Protein AF-A0A965EVM9-F1 (afdb_monomer_lite)

Secondary structure (DSSP, 8-state):
---HHHHHHHHHHHHHHHTT----TT-------------HHHHHHHHHHHHHHHHHHHHHHHHHHHHHHHHHHHHHHHHHHHHHHHHH---HHHHHHHHHHHHHHHHHHHHHHHHHHHHHHHHHHHHHHHHHHHHHHHHHHHT-----SSB-HHHHHHHHHHHHHHHHHHHHHHHHHHHHHHHHHHHHHHHHHHHHHHHHHHHHHHHTTTT----TTS-HHHHHHHHHHHHHHHHHHHHHHHHHHHHHHHHHHHHHHHHHHHHHHHHHHHHHIIIIITTTB---HHHHHHHHHHHHHHHHHHHHHHHHHHHHHHHHHHHHHHHHHHHHHHHHHHHHHHHHTT-BTTTTB----SHHHHHHHHHHHHHHHHHHHHHHHHHHHHHHHHHHHHHHHHHHHHHHHHHHHHHHHTT---SHHHHHHHHHHHHHHHHHHHHHHHHHHHHHHHHHHHHHHHHHHHHHHHHHHHHHHHTHHHHS-TT-THHHHHHHHHHHHHHHHHHHHHHHHHHHHHHHHHHHHHHHHHHHHHHHHHHHHHHHHHHHH--

Sequence (543 aa):
MIDKKYKILLTILIVNTLSYGMIDPLSFKNARPFDVVLGDEKETELKALRVELESFLVQEKQANEDILFAKNQVATEILALENQQKINGEDDFTNKKILLLRTYNQELVNTKALWQEIINATKEHITLLENLAKEKDQVSGDLNFEKKSFYTIQDLQSLTETIATLDDKINDLRAKESQNRLDLDDKKKKLLLSERALREIIKEQAAFPSDTVEDKAFTLHQQAELLDKEVKLKKQEKELNSLRVQEKITQLGLITSKLYIEEKKEDTLKDKRNQMVKMSFRVDKKDVDAALSELEKKKRYYLTVTDNYLKHIEKLLLEQSQLKNILKERLDQEKKIVSSAEIHLDEWTGSLKTADDYFAMSDIGYKNDKNLLIGLEIELLHTLIDFEKAHYEAEDTTASIVYTWYKIKHQLFKNSEELSIEVKEYESQLAELNRERLVYEDKRRAAISSLDLRNKARINLKELTSKFEEQKNTLFSHGDQRYPKIRILFEEAQRQIGRQIDTTSKLTENYSKILVALNGMTRQVAAMLVELQRVSLWQRSGG

Structure (mmCIF, N/CA/C/O backbone):
data_AF-A0A965EVM9-F1
#
_entry.id   AF-A0A965EVM9-F1
#
loop_
_atom_site.group_PDB
_atom_site.id
_atom_site.type_symbol
_atom_site.label_atom_id
_atom_site.label_alt_id
_atom_site.label_comp_id
_atom_site.label_asym_id
_atom_site.label_entity_id
_atom_site.label_seq_id
_atom_site.pdbx_PDB_ins_code
_atom_site.Cartn_x
_atom_site.Cartn_y
_atom_site.Cartn_z
_atom_site.occupancy
_atom_site.B_iso_or_equiv
_atom_site.auth_seq_id
_atom_site.auth_comp_id
_atom_site.auth_asym_id
_atom_site.auth_atom_id
_atom_site.pdbx_PDB_model_num
ATOM 1 N N . MET A 1 1 ? -31.738 -44.791 -3.249 1.00 43.00 1 MET A N 1
ATOM 2 C CA . MET A 1 1 ? -30.292 -44.702 -3.548 1.00 43.00 1 MET A CA 1
ATOM 3 C C . MET A 1 1 ? -29.907 -43.230 -3.652 1.00 43.00 1 MET A C 1
ATOM 5 O O . MET A 1 1 ? -29.701 -42.716 -4.738 1.00 43.00 1 MET A O 1
ATOM 9 N N . ILE A 1 2 ? -29.889 -42.540 -2.510 1.00 34.72 2 ILE A N 1
ATOM 10 C CA . ILE A 1 2 ? -29.336 -41.186 -2.383 1.00 34.72 2 ILE A CA 1
ATOM 11 C C . ILE A 1 2 ? -28.023 -41.351 -1.622 1.00 34.72 2 ILE A C 1
ATOM 13 O O . ILE A 1 2 ? -27.937 -42.116 -0.661 1.00 34.72 2 ILE A O 1
ATOM 17 N N . ASP A 1 3 ? -26.999 -40.728 -2.178 1.00 42.56 3 ASP A N 1
ATOM 18 C CA . ASP A 1 3 ? -25.615 -41.166 -2.166 1.00 42.56 3 ASP A CA 1
ATOM 19 C C . ASP A 1 3 ? -24.917 -40.964 -0.807 1.00 42.56 3 ASP A C 1
ATOM 21 O O . ASP A 1 3 ? -25.087 -39.940 -0.139 1.00 42.56 3 ASP A O 1
ATOM 25 N N . LYS A 1 4 ? -24.071 -41.926 -0.409 1.00 38.22 4 LYS A N 1
ATOM 26 C CA . LYS A 1 4 ? -23.257 -41.892 0.828 1.00 38.22 4 LYS A CA 1
ATOM 27 C C . LYS A 1 4 ? -22.381 -40.630 0.905 1.00 38.22 4 LYS A C 1
ATOM 29 O O . LYS A 1 4 ? -22.053 -40.178 2.000 1.00 38.22 4 LYS A O 1
ATOM 34 N N . LYS A 1 5 ? -22.066 -40.028 -0.247 1.00 37.81 5 LYS A N 1
ATOM 35 C CA . LYS A 1 5 ? -21.333 -38.760 -0.376 1.00 37.81 5 LYS A CA 1
ATOM 36 C C . LYS A 1 5 ? -22.099 -37.545 0.165 1.00 37.81 5 LYS A C 1
ATOM 38 O O . LYS A 1 5 ? -21.477 -36.672 0.763 1.00 37.81 5 LYS A O 1
ATOM 43 N N . TYR A 1 6 ? -23.431 -37.517 0.058 1.00 42.19 6 TYR A N 1
ATOM 44 C CA . TYR A 1 6 ? -24.242 -36.414 0.594 1.00 42.19 6 TYR A CA 1
ATOM 45 C C . TYR A 1 6 ? -24.329 -36.442 2.121 1.00 42.19 6 TYR A C 1
ATOM 47 O O . TYR A 1 6 ? -24.320 -35.388 2.748 1.00 42.19 6 TYR A O 1
ATOM 55 N N . LYS A 1 7 ? -24.323 -37.630 2.746 1.00 41.44 7 LYS A N 1
ATOM 56 C CA . LYS A 1 7 ? -24.248 -37.733 4.213 1.00 41.44 7 LYS A CA 1
ATOM 57 C C . LYS A 1 7 ? -22.910 -37.230 4.759 1.00 41.44 7 LYS A C 1
ATOM 59 O O . LYS A 1 7 ? -22.910 -36.594 5.804 1.00 41.44 7 LYS A O 1
ATOM 64 N N . ILE A 1 8 ? -21.795 -37.446 4.059 1.00 43.75 8 ILE A N 1
ATOM 65 C CA . ILE A 1 8 ? -20.471 -36.978 4.510 1.00 43.75 8 ILE A CA 1
ATOM 66 C C . ILE A 1 8 ? -20.363 -35.453 4.373 1.00 43.75 8 ILE A C 1
ATOM 68 O O . ILE A 1 8 ? -19.945 -34.794 5.318 1.00 43.75 8 ILE A O 1
ATOM 72 N N . LEU A 1 9 ? -20.844 -34.878 3.265 1.00 37.41 9 LEU A N 1
ATOM 73 C CA . LEU A 1 9 ? -20.903 -33.423 3.076 1.00 37.41 9 LEU A CA 1
ATOM 74 C C . LEU A 1 9 ? -21.848 -32.728 4.067 1.00 37.41 9 LEU A C 1
ATOM 76 O O . LEU A 1 9 ? -21.482 -31.692 4.610 1.00 37.41 9 LEU A O 1
ATOM 80 N N . LEU A 1 10 ? -23.012 -33.314 4.369 1.00 36.69 10 LEU A N 1
ATOM 81 C CA . LEU A 1 10 ? -23.932 -32.774 5.377 1.00 36.69 10 LEU A CA 1
ATOM 82 C C . LEU A 1 10 ? -23.358 -32.888 6.799 1.00 36.69 10 LEU A C 1
ATOM 84 O O . LEU A 1 10 ? -23.542 -31.982 7.600 1.00 36.69 10 LEU A O 1
ATOM 88 N N . THR A 1 11 ? -22.623 -33.962 7.110 1.00 39.44 11 THR A N 1
ATOM 89 C CA . THR A 1 11 ? -21.969 -34.117 8.424 1.00 39.44 11 THR A CA 1
ATOM 90 C C . THR A 1 11 ? -20.813 -33.127 8.585 1.00 39.44 11 THR A C 1
ATOM 92 O O . THR A 1 11 ? -20.669 -32.544 9.652 1.00 39.44 11 THR A O 1
ATOM 95 N N . ILE A 1 12 ? -20.043 -32.856 7.525 1.00 39.69 12 ILE A N 1
ATOM 96 C CA . ILE A 1 12 ? -18.977 -31.840 7.537 1.00 39.69 12 ILE A CA 1
ATOM 97 C C . ILE A 1 12 ? -19.564 -30.423 7.624 1.00 39.69 12 ILE A C 1
ATOM 99 O O . ILE A 1 12 ? -19.030 -29.596 8.359 1.00 39.69 12 ILE A O 1
ATOM 103 N N . LEU A 1 13 ? -20.692 -30.146 6.955 1.00 31.00 13 LEU A N 1
ATOM 104 C CA . LEU A 1 13 ? -21.379 -28.857 7.085 1.00 31.00 13 LEU A CA 1
ATOM 105 C C . LEU A 1 13 ? -21.944 -28.655 8.497 1.00 31.00 13 LEU A C 1
ATOM 107 O O . LEU A 1 13 ? -21.745 -27.593 9.072 1.00 31.00 13 LEU A O 1
ATOM 111 N N . ILE A 1 14 ? -22.583 -29.679 9.076 1.00 37.59 14 ILE A N 1
ATOM 112 C CA . ILE A 1 14 ? -23.170 -29.618 10.423 1.00 37.59 14 ILE A CA 1
ATOM 113 C C . ILE A 1 14 ? -22.079 -29.491 11.498 1.00 37.59 14 ILE A C 1
ATOM 115 O O . ILE A 1 14 ? -22.248 -28.718 12.438 1.00 37.59 14 ILE A O 1
ATOM 119 N N . VAL A 1 15 ? -20.938 -30.171 11.340 1.00 35.12 15 VAL A N 1
ATOM 120 C CA . VAL A 1 15 ? -19.792 -30.050 12.258 1.00 35.12 15 VAL A CA 1
ATOM 121 C C . VAL A 1 15 ? -19.122 -28.676 12.149 1.00 35.12 15 VAL A C 1
ATOM 123 O O . VAL A 1 15 ? -18.754 -28.133 13.183 1.00 35.12 15 VAL A O 1
ATOM 126 N N . ASN A 1 16 ? -19.048 -28.064 10.959 1.00 32.03 16 ASN A N 1
ATOM 127 C CA . ASN A 1 16 ? -18.518 -26.700 10.794 1.00 32.03 16 ASN A CA 1
ATOM 128 C C . ASN A 1 16 ? -19.493 -25.592 11.227 1.00 32.03 16 ASN A C 1
ATOM 130 O O . ASN A 1 16 ? -19.048 -24.511 11.602 1.00 32.03 16 ASN A O 1
ATOM 134 N N . THR A 1 17 ? -20.808 -25.834 11.217 1.00 34.19 17 THR A N 1
ATOM 135 C CA . THR A 1 17 ? -21.791 -24.868 11.745 1.00 34.19 17 THR A CA 1
ATOM 136 C C . THR A 1 17 ? -22.008 -24.987 13.254 1.00 34.19 17 THR A C 1
ATOM 138 O O . THR A 1 17 ? -22.391 -24.008 13.885 1.00 34.19 17 THR A O 1
ATOM 141 N N . LEU A 1 18 ? -21.749 -26.154 13.858 1.00 30.91 18 LEU A N 1
ATOM 142 C CA . LEU A 1 18 ? -21.895 -26.364 15.306 1.00 30.91 18 LEU A CA 1
ATOM 143 C C . LEU A 1 18 ? -20.613 -26.084 16.105 1.00 30.91 18 LEU A C 1
ATOM 145 O O . LEU A 1 18 ? -20.687 -25.929 17.321 1.00 30.91 18 LEU A O 1
ATOM 149 N N . SER A 1 19 ? -19.455 -25.954 15.454 1.00 33.41 19 SER A N 1
ATOM 150 C CA . SER A 1 19 ? -18.192 -25.569 16.102 1.00 33.41 19 SER A CA 1
ATOM 151 C C . SER A 1 19 ? -18.025 -24.055 16.313 1.00 33.41 19 SER A C 1
ATOM 153 O O . SER A 1 19 ? -17.088 -23.650 16.994 1.00 33.41 19 SER A O 1
ATOM 155 N N . TYR A 1 20 ? -18.955 -23.224 15.821 1.00 34.69 20 TYR A N 1
ATOM 156 C CA . TYR A 1 20 ? -18.925 -21.758 15.969 1.00 34.69 20 TYR A CA 1
ATOM 157 C C . TYR A 1 20 ? -19.991 -21.163 16.904 1.00 34.69 20 TYR A C 1
ATOM 159 O O . TYR A 1 20 ? -20.138 -19.944 16.975 1.00 34.69 20 TYR A O 1
ATOM 167 N N . GLY A 1 21 ? -20.733 -21.973 17.661 1.00 37.62 21 GLY A N 1
ATOM 168 C CA . GLY A 1 21 ? -21.842 -21.422 18.439 1.00 37.62 21 GLY A CA 1
ATOM 169 C C . GLY A 1 21 ? -22.447 -22.359 19.467 1.00 37.62 21 GLY A C 1
ATOM 170 O O . GLY A 1 21 ? -23.624 -22.678 19.373 1.00 37.62 21 GLY A O 1
ATOM 171 N N . MET A 1 22 ? -21.680 -22.738 20.487 1.00 29.19 22 MET A N 1
ATOM 172 C CA . MET A 1 22 ? -22.255 -23.012 21.804 1.00 29.19 22 MET A CA 1
ATOM 173 C C . MET A 1 22 ? -21.355 -22.411 22.877 1.00 29.19 22 MET A C 1
ATOM 175 O O . MET A 1 22 ? -20.287 -22.922 23.202 1.00 29.19 22 MET A O 1
ATOM 179 N N . ILE A 1 23 ? -21.818 -21.279 23.398 1.00 38.53 23 ILE A N 1
ATOM 180 C CA . ILE A 1 23 ? -21.363 -20.697 24.652 1.00 38.53 23 ILE A CA 1
ATOM 181 C C . ILE A 1 23 ? -21.731 -21.702 25.740 1.00 38.53 23 ILE A C 1
ATOM 183 O O . ILE A 1 23 ? -22.910 -21.934 25.990 1.00 38.53 23 ILE A O 1
ATOM 187 N N . ASP A 1 24 ? -20.724 -22.301 26.361 1.00 29.77 24 ASP A N 1
ATOM 188 C CA . ASP A 1 24 ? -20.863 -23.037 27.612 1.00 29.77 24 ASP A CA 1
ATOM 189 C C . ASP A 1 24 ? -21.140 -21.998 28.722 1.00 29.77 24 ASP A C 1
ATOM 191 O O . ASP A 1 24 ? -20.226 -21.241 29.069 1.00 29.77 24 ASP A O 1
ATOM 195 N N . PRO A 1 25 ? -22.377 -21.846 29.246 1.00 34.78 25 PRO A N 1
ATOM 196 C CA . PRO A 1 25 ? -22.721 -20.683 30.069 1.00 34.78 25 PRO A CA 1
ATOM 197 C C . PRO A 1 25 ? -22.125 -20.733 31.482 1.00 34.78 25 PRO A C 1
ATOM 199 O O . PRO A 1 25 ? -22.247 -19.762 32.222 1.00 34.78 25 PRO A O 1
ATOM 202 N N . LEU A 1 26 ? -21.510 -21.851 31.888 1.00 35.75 26 LEU A N 1
ATOM 203 C CA . LEU A 1 26 ? -21.110 -22.096 33.281 1.00 35.75 26 LEU A CA 1
ATOM 204 C C . LEU A 1 26 ? -19.784 -22.857 33.432 1.00 35.75 26 LEU A C 1
ATOM 206 O O . LEU A 1 26 ? -19.538 -23.508 34.446 1.00 35.75 26 LEU A O 1
ATOM 210 N N . SER A 1 27 ? -18.875 -22.729 32.468 1.00 31.50 27 SER A N 1
ATOM 211 C CA . SER A 1 27 ? -17.492 -23.173 32.638 1.00 31.50 27 SER A CA 1
ATOM 212 C C . SER A 1 27 ? -16.645 -21.983 33.114 1.00 31.50 27 SER A C 1
ATOM 214 O O . SER A 1 27 ? -16.074 -21.248 32.306 1.00 31.50 27 SER A O 1
ATOM 216 N N . PHE A 1 28 ? -16.513 -21.810 34.435 1.00 35.81 28 PHE A N 1
ATOM 217 C CA . PHE A 1 28 ? -15.398 -21.067 35.045 1.00 35.81 28 PHE A CA 1
ATOM 218 C C . PHE A 1 28 ? -14.094 -21.850 34.818 1.00 35.81 28 PHE A C 1
ATOM 220 O O . PHE A 1 28 ? -13.457 -22.347 35.745 1.00 35.81 28 PHE A O 1
ATOM 227 N N . LYS A 1 29 ? -13.695 -22.020 33.556 1.00 36.91 29 LYS A N 1
ATOM 228 C CA . LYS A 1 29 ? -12.324 -22.392 33.236 1.00 36.91 29 LYS A CA 1
ATOM 229 C C . LYS A 1 29 ? -11.506 -21.148 33.519 1.00 36.91 29 LYS A C 1
ATOM 231 O O . LYS A 1 29 ? -11.678 -20.136 32.848 1.00 36.91 29 LYS A O 1
ATOM 236 N N . ASN A 1 30 ? -10.658 -21.231 34.543 1.00 37.41 30 ASN A N 1
ATOM 237 C CA . ASN A 1 30 ? -9.554 -20.301 34.749 1.00 37.41 30 ASN A CA 1
ATOM 238 C C . ASN A 1 30 ? -8.989 -19.932 33.379 1.00 37.41 30 ASN A C 1
ATOM 240 O O . ASN A 1 30 ? -8.698 -20.855 32.612 1.00 37.41 30 ASN A O 1
ATOM 244 N N . ALA A 1 31 ? -8.906 -18.628 33.078 1.00 38.75 31 ALA A N 1
ATOM 245 C CA . ALA A 1 31 ? -8.289 -18.117 31.860 1.00 38.75 31 ALA A CA 1
ATOM 246 C C . ALA A 1 31 ? -7.021 -18.932 31.632 1.00 38.75 31 ALA A C 1
ATOM 248 O O . ALA A 1 31 ? -6.095 -18.866 32.452 1.00 38.75 31 ALA A O 1
ATOM 249 N N . ARG A 1 32 ? -7.053 -19.816 30.626 1.00 41.12 32 ARG A N 1
ATOM 250 C CA . ARG A 1 32 ? -5.930 -20.713 30.389 1.00 41.12 32 ARG A CA 1
ATOM 251 C C . ARG A 1 32 ? -4.733 -19.787 30.178 1.00 41.12 32 ARG A C 1
ATOM 253 O O . ARG A 1 32 ? -4.880 -18.802 29.445 1.00 41.12 32 ARG A O 1
ATOM 260 N N . PRO A 1 33 ? -3.600 -20.012 30.868 1.00 43.09 33 PRO A N 1
ATOM 261 C CA . PRO A 1 33 ? -2.381 -19.291 30.534 1.00 43.09 33 PRO A CA 1
ATOM 262 C C . PRO A 1 33 ? -2.160 -19.402 29.025 1.00 43.09 33 PRO A C 1
ATOM 264 O O . PRO A 1 33 ? -2.681 -20.328 28.400 1.00 43.09 33 PRO A O 1
ATOM 267 N N . PHE A 1 34 ? -1.468 -18.418 28.445 1.00 41.38 34 PHE A N 1
ATOM 268 C CA . PHE A 1 34 ? -1.085 -18.440 27.037 1.00 41.38 34 PHE A CA 1
ATOM 269 C C . PHE A 1 34 ? -0.245 -19.693 26.789 1.00 41.38 34 PHE A C 1
ATOM 271 O O . PHE A 1 34 ? 0.969 -19.705 26.915 1.00 41.38 34 PHE A O 1
ATOM 278 N N . ASP A 1 35 ? -0.945 -20.768 26.494 1.00 41.66 35 ASP A N 1
ATOM 279 C CA . ASP A 1 35 ? -0.440 -22.034 26.052 1.00 41.66 35 ASP A CA 1
ATOM 280 C C . ASP A 1 35 ? -0.903 -22.074 24.601 1.00 41.66 35 ASP A C 1
ATOM 282 O O . ASP A 1 35 ? -1.804 -22.820 24.212 1.00 41.66 35 ASP A O 1
ATOM 286 N N . VAL A 1 36 ? -0.234 -21.280 23.756 1.00 47.53 36 VAL A N 1
ATOM 287 C CA . VAL A 1 36 ? 0.090 -21.810 22.432 1.00 47.53 36 VAL A CA 1
ATOM 288 C C . VAL A 1 36 ? 1.077 -22.925 22.723 1.00 47.53 36 VAL A C 1
ATOM 290 O O . VAL A 1 36 ? 2.288 -22.777 22.584 1.00 47.53 36 VAL A O 1
ATOM 293 N N . VAL A 1 37 ? 0.552 -24.037 23.248 1.00 46.09 37 VAL A N 1
ATOM 294 C CA . VAL A 1 37 ? 1.276 -25.289 23.287 1.00 46.09 37 VAL A CA 1
ATOM 295 C C . VAL A 1 37 ? 1.743 -25.410 21.844 1.00 46.09 37 VAL A C 1
ATOM 297 O O . VAL A 1 37 ? 0.913 -25.349 20.926 1.00 46.09 37 VAL A O 1
ATOM 300 N N . LEU A 1 38 ? 3.056 -25.510 21.613 1.00 50.00 38 LEU A N 1
ATOM 301 C CA . LEU A 1 38 ? 3.492 -26.304 20.478 1.00 50.00 38 LEU A CA 1
ATOM 302 C C . LEU A 1 38 ? 2.767 -27.620 20.693 1.00 50.00 38 LEU A C 1
ATOM 304 O O . LEU A 1 38 ? 3.222 -28.437 21.487 1.00 50.00 38 LEU A O 1
ATOM 308 N N . GLY A 1 39 ? 1.586 -27.774 20.088 1.00 57.28 39 GLY A N 1
ATOM 309 C CA . GLY A 1 39 ? 0.956 -29.071 20.026 1.00 57.28 39 GLY A CA 1
ATOM 310 C C . GLY A 1 39 ? 2.032 -30.006 19.506 1.00 57.28 39 GLY A C 1
ATOM 311 O O . GLY A 1 39 ? 2.918 -29.563 18.764 1.00 57.28 39 GLY A O 1
ATOM 312 N N . ASP A 1 40 ? 1.985 -31.271 19.896 1.00 63.41 40 ASP A N 1
ATOM 313 C CA . ASP A 1 40 ? 2.977 -32.253 19.455 1.00 63.41 40 ASP A CA 1
ATOM 314 C C . ASP A 1 40 ? 3.228 -32.154 17.926 1.00 63.41 40 ASP A C 1
ATOM 316 O O . ASP A 1 40 ? 4.346 -32.330 17.446 1.00 63.41 40 ASP A O 1
ATOM 320 N N . GLU A 1 41 ? 2.218 -31.716 17.165 1.00 72.69 41 GLU A N 1
ATOM 321 C CA . GLU A 1 41 ? 2.254 -31.297 15.756 1.00 72.69 41 GLU A CA 1
ATOM 322 C C . GLU A 1 41 ? 3.312 -30.232 15.377 1.00 72.69 41 GLU A C 1
ATOM 324 O O . GLU A 1 41 ? 4.022 -30.406 14.392 1.00 72.69 41 GLU A O 1
ATOM 329 N N . LYS A 1 42 ? 3.470 -29.128 16.116 1.00 80.31 42 LYS A N 1
ATOM 330 C CA . LYS A 1 42 ? 4.456 -28.082 15.773 1.00 80.31 42 LYS A CA 1
ATOM 331 C C . LYS A 1 42 ? 5.872 -28.446 16.212 1.00 80.31 42 LYS A C 1
ATOM 333 O O . LYS A 1 42 ? 6.836 -28.035 15.569 1.00 80.31 42 LYS A O 1
ATOM 338 N N . GLU A 1 43 ? 6.021 -29.231 17.279 1.00 80.38 43 GLU A N 1
ATOM 339 C CA . GLU A 1 43 ? 7.337 -29.738 17.682 1.00 80.38 43 GLU A CA 1
ATOM 340 C C . GLU A 1 43 ? 7.826 -30.819 16.705 1.00 80.38 43 GLU A C 1
ATOM 342 O O . GLU A 1 43 ? 9.008 -30.868 16.352 1.00 80.38 43 GLU A O 1
ATOM 347 N N . THR A 1 44 ? 6.910 -31.661 16.217 1.00 85.25 44 THR A N 1
ATOM 348 C CA . THR A 1 44 ? 7.198 -32.608 15.133 1.00 85.25 44 THR A CA 1
ATOM 349 C C . THR A 1 44 ? 7.505 -31.888 13.820 1.00 85.25 44 THR A C 1
ATOM 351 O O . THR A 1 44 ? 8.471 -32.269 13.160 1.00 85.25 44 THR A O 1
ATOM 354 N N . GLU A 1 45 ? 6.795 -30.804 13.484 1.00 87.56 45 GLU A N 1
ATOM 355 C CA . GLU A 1 45 ? 7.120 -29.938 12.337 1.00 87.56 45 GLU A CA 1
ATOM 356 C C . GLU A 1 45 ? 8.527 -29.330 12.461 1.00 87.56 45 GLU A C 1
ATOM 358 O O . GLU A 1 45 ? 9.314 -29.414 11.522 1.00 87.56 45 GLU A O 1
ATOM 363 N N . LEU A 1 46 ? 8.904 -28.796 13.630 1.00 89.00 46 LEU A N 1
ATOM 364 C CA . LEU A 1 46 ? 10.250 -28.260 13.867 1.00 89.00 46 LEU A CA 1
ATOM 365 C C . LEU A 1 46 ? 11.340 -29.331 13.679 1.00 89.00 46 LEU A C 1
ATOM 367 O O . LEU A 1 46 ? 12.375 -29.064 13.065 1.00 89.00 46 LEU A O 1
ATOM 371 N N . LYS A 1 47 ? 11.118 -30.550 14.190 1.00 89.50 47 LYS A N 1
ATOM 372 C CA . LYS A 1 47 ? 12.043 -31.679 13.989 1.00 89.50 47 LYS A CA 1
ATOM 373 C C . LYS A 1 47 ? 12.146 -32.053 12.509 1.00 89.50 47 LYS A C 1
ATOM 375 O O . LYS A 1 47 ? 13.258 -32.240 12.021 1.00 89.50 47 LYS A O 1
ATOM 380 N N . ALA A 1 48 ? 11.021 -32.109 11.796 1.00 90.94 48 ALA A N 1
ATOM 381 C CA . ALA A 1 48 ? 10.991 -32.396 10.364 1.00 90.94 48 ALA A CA 1
ATOM 382 C C . ALA A 1 48 ? 11.745 -31.332 9.549 1.00 90.94 48 ALA A C 1
ATOM 384 O O . ALA A 1 48 ? 12.582 -31.688 8.725 1.00 90.94 48 ALA A O 1
ATOM 385 N N . LEU A 1 49 ? 11.539 -30.044 9.839 1.00 92.50 49 LEU A N 1
ATOM 386 C CA . LEU A 1 49 ? 12.224 -28.937 9.163 1.00 92.50 49 LEU A CA 1
ATOM 387 C C . LEU A 1 49 ? 13.737 -28.946 9.391 1.00 92.50 49 LEU A C 1
ATOM 389 O O . LEU A 1 49 ? 14.491 -28.591 8.491 1.00 92.50 49 LEU A O 1
ATOM 393 N N . ARG A 1 50 ? 14.210 -29.360 10.574 1.00 92.75 50 ARG A N 1
ATOM 394 C CA . ARG A 1 50 ? 15.654 -29.513 10.832 1.00 92.75 50 ARG A CA 1
ATOM 395 C C . ARG A 1 50 ? 16.267 -30.622 9.978 1.00 92.75 50 ARG A C 1
ATOM 397 O O . ARG A 1 50 ? 17.322 -30.409 9.389 1.00 92.75 50 ARG A O 1
ATOM 404 N N . VAL A 1 51 ? 15.581 -31.761 9.864 1.00 94.62 51 VAL A N 1
ATOM 405 C CA . VAL A 1 51 ? 15.999 -32.861 8.976 1.00 94.62 51 VAL A CA 1
ATOM 406 C C . VAL A 1 51 ? 15.974 -32.412 7.511 1.00 94.62 51 VAL A C 1
ATOM 408 O O . VAL A 1 51 ? 16.897 -32.704 6.753 1.00 94.62 51 VAL A O 1
ATOM 411 N N . GLU A 1 52 ? 14.948 -31.663 7.110 1.00 92.56 52 GLU A N 1
ATOM 412 C CA . GLU A 1 52 ? 14.832 -31.119 5.756 1.00 92.56 52 GLU A CA 1
ATOM 413 C C . GLU A 1 52 ? 15.944 -30.101 5.453 1.00 92.56 52 GLU A C 1
ATOM 415 O O . GLU A 1 52 ? 16.564 -30.171 4.393 1.00 92.56 52 GLU A O 1
ATOM 420 N N . LEU A 1 53 ? 16.281 -29.222 6.404 1.00 94.19 53 LEU A N 1
ATOM 421 C CA . LEU A 1 53 ? 17.391 -28.276 6.283 1.00 94.19 53 LEU A CA 1
ATOM 422 C C . LEU A 1 53 ? 18.734 -28.994 6.105 1.00 94.19 53 LEU A C 1
ATOM 424 O O . LEU A 1 53 ? 19.521 -28.603 5.244 1.00 94.19 53 LEU A O 1
ATOM 428 N N . GLU A 1 54 ? 19.006 -30.036 6.894 1.00 94.50 54 GLU A N 1
ATOM 429 C CA . GLU A 1 54 ? 20.218 -30.850 6.737 1.00 94.50 54 GLU A CA 1
ATOM 430 C C . GLU A 1 54 ? 20.271 -31.499 5.348 1.00 94.50 54 GLU A C 1
ATOM 432 O O . GLU A 1 54 ? 21.299 -31.428 4.670 1.00 94.50 54 GLU A O 1
ATOM 437 N N . SER A 1 55 ? 19.146 -32.049 4.881 1.00 94.81 55 SER A N 1
ATOM 438 C CA . SER A 1 55 ? 19.019 -32.591 3.526 1.00 94.81 55 SER A CA 1
ATOM 439 C C . SER A 1 55 ? 19.293 -31.529 2.453 1.00 94.81 55 SER A C 1
ATOM 441 O O . SER A 1 55 ? 20.052 -31.787 1.518 1.00 94.81 55 SER A O 1
ATOM 443 N N . PHE A 1 56 ? 18.733 -30.322 2.578 1.00 93.88 56 PHE A N 1
ATOM 444 C CA . PHE A 1 56 ? 18.966 -29.235 1.624 1.00 93.88 56 PHE A CA 1
ATOM 445 C C . PHE A 1 56 ? 20.405 -28.735 1.621 1.00 93.88 56 PHE A C 1
ATOM 447 O O . PHE A 1 56 ? 20.925 -28.452 0.549 1.00 93.88 56 PHE A O 1
ATOM 454 N N . LEU A 1 57 ? 21.080 -28.672 2.769 1.00 94.19 57 LEU A N 1
ATOM 455 C CA . LEU A 1 57 ? 22.494 -28.288 2.828 1.00 94.19 57 LEU A CA 1
ATOM 456 C C . LEU A 1 57 ? 23.393 -29.311 2.119 1.00 94.19 57 LEU A C 1
ATOM 458 O O . LEU A 1 57 ? 24.342 -28.931 1.430 1.00 94.19 57 LEU A O 1
ATOM 462 N N . VAL A 1 58 ? 23.090 -30.607 2.251 1.00 95.44 58 VAL A N 1
ATOM 463 C CA . VAL A 1 58 ? 23.808 -31.669 1.527 1.00 95.44 58 VAL A CA 1
ATOM 464 C C . VAL A 1 58 ? 23.556 -31.560 0.020 1.00 95.44 58 VAL A C 1
ATOM 466 O O . VAL A 1 58 ? 24.511 -31.582 -0.759 1.00 95.44 58 VAL A O 1
ATOM 469 N N . GLN A 1 59 ? 22.295 -31.392 -0.390 1.00 93.19 59 GLN A N 1
ATOM 470 C CA . GLN A 1 59 ? 21.914 -31.259 -1.800 1.00 93.19 59 GLN A CA 1
ATOM 471 C C . GLN A 1 59 ? 22.479 -29.982 -2.437 1.00 93.19 59 GLN A C 1
ATOM 473 O O . GLN A 1 59 ? 23.004 -30.047 -3.545 1.00 93.19 59 GLN A O 1
ATOM 478 N N . GLU A 1 60 ? 22.453 -28.844 -1.737 1.00 94.75 60 GLU A N 1
ATOM 479 C CA . GLU A 1 60 ? 23.057 -27.586 -2.188 1.00 94.75 60 GLU A CA 1
ATOM 480 C C . GLU A 1 60 ? 24.562 -27.757 -2.399 1.00 94.75 60 GLU A C 1
ATOM 482 O O . GLU A 1 60 ? 25.095 -27.299 -3.409 1.00 94.75 60 GLU A O 1
ATOM 487 N N . LYS A 1 61 ? 25.269 -28.399 -1.460 1.00 93.81 61 LYS A N 1
ATOM 488 C CA . LYS A 1 61 ? 26.715 -28.601 -1.584 1.00 93.81 61 LYS A CA 1
ATOM 489 C C . LYS A 1 61 ? 27.050 -29.427 -2.825 1.00 93.81 61 LYS A C 1
ATOM 491 O O . LYS A 1 61 ? 27.889 -29.000 -3.616 1.00 93.81 61 LYS A O 1
ATOM 496 N N . GLN A 1 62 ? 26.364 -30.555 -3.013 1.00 93.88 62 GLN A N 1
ATOM 497 C CA . GLN A 1 62 ? 26.548 -31.408 -4.186 1.00 93.88 62 GLN A CA 1
ATOM 498 C C . GLN A 1 62 ? 26.207 -30.655 -5.481 1.00 93.88 62 GLN A C 1
ATOM 500 O O . GLN A 1 62 ? 27.019 -30.604 -6.401 1.00 93.88 62 GLN A O 1
ATOM 505 N N . ALA A 1 63 ? 25.058 -29.976 -5.519 1.00 92.00 63 ALA A N 1
ATOM 506 C CA . ALA A 1 63 ? 24.645 -29.186 -6.673 1.00 92.00 63 ALA A CA 1
ATOM 507 C C . ALA A 1 63 ? 25.631 -28.050 -6.982 1.00 92.00 63 ALA A C 1
ATOM 509 O O . ALA A 1 63 ? 25.889 -27.766 -8.144 1.00 92.00 63 ALA A O 1
ATOM 510 N N . ASN A 1 64 ? 26.214 -27.401 -5.972 1.00 91.38 64 ASN A N 1
ATOM 511 C CA . ASN A 1 64 ? 27.200 -26.338 -6.165 1.00 91.38 64 ASN A CA 1
ATOM 512 C C . ASN A 1 64 ? 28.516 -26.854 -6.759 1.00 91.38 64 ASN A C 1
ATOM 514 O O . ASN A 1 64 ? 29.116 -26.152 -7.576 1.00 91.38 64 ASN A O 1
ATOM 518 N N . GLU A 1 65 ? 28.963 -28.047 -6.363 1.00 94.00 65 GLU A N 1
ATOM 519 C CA . GLU A 1 65 ? 30.127 -28.712 -6.958 1.00 94.00 65 GLU A CA 1
ATOM 520 C C . GLU A 1 65 ? 29.855 -29.045 -8.438 1.00 94.00 65 GLU A C 1
ATOM 522 O O . GLU A 1 65 ? 30.648 -28.669 -9.309 1.00 94.00 65 GLU A O 1
ATOM 527 N N . ASP A 1 66 ? 28.685 -29.620 -8.735 1.00 92.62 66 ASP A N 1
ATOM 528 C CA . ASP A 1 66 ? 28.250 -29.951 -10.098 1.00 92.62 66 ASP A CA 1
ATOM 529 C C . ASP A 1 66 ? 28.086 -28.697 -10.979 1.00 92.62 66 ASP A C 1
ATOM 531 O O . ASP A 1 66 ? 28.574 -28.644 -12.112 1.00 92.62 66 ASP A O 1
ATOM 535 N N . ILE A 1 67 ? 27.455 -27.643 -10.447 1.00 92.62 67 ILE A N 1
ATOM 536 C CA . ILE A 1 67 ? 27.266 -26.348 -11.118 1.00 92.62 67 ILE A CA 1
ATOM 537 C C . ILE A 1 67 ? 28.613 -25.692 -11.413 1.00 92.62 67 ILE A C 1
ATOM 539 O O . ILE A 1 67 ? 28.801 -25.151 -12.504 1.00 92.62 67 ILE A O 1
ATOM 543 N N . LEU A 1 68 ? 29.558 -25.712 -10.466 1.00 93.12 68 LEU A N 1
ATOM 544 C CA . LEU A 1 68 ? 30.880 -25.119 -10.664 1.00 93.12 68 LEU A CA 1
ATOM 545 C C . LEU A 1 68 ? 31.639 -25.837 -11.783 1.00 93.12 68 LEU A C 1
ATOM 547 O O . LEU A 1 68 ? 32.223 -25.183 -12.651 1.00 93.12 68 LEU A O 1
ATOM 551 N N . PHE A 1 69 ? 31.595 -27.169 -11.788 1.00 94.38 69 PHE A N 1
ATOM 552 C CA . PHE A 1 69 ? 32.198 -27.978 -12.839 1.00 94.38 69 PHE A CA 1
ATOM 553 C C . PHE A 1 69 ? 31.570 -27.686 -14.210 1.00 94.38 69 PHE A C 1
ATOM 555 O O . PHE A 1 69 ? 32.290 -27.350 -15.154 1.00 94.38 69 PHE A O 1
ATOM 562 N N . ALA A 1 70 ? 30.238 -27.722 -14.310 1.00 92.56 70 ALA A N 1
ATOM 563 C CA . ALA A 1 70 ? 29.514 -27.442 -15.548 1.00 92.56 70 ALA A CA 1
ATOM 564 C C . ALA A 1 70 ? 29.767 -26.014 -16.058 1.00 92.56 70 ALA A C 1
ATOM 566 O O . ALA A 1 70 ? 30.024 -25.812 -17.243 1.00 92.56 70 ALA A O 1
ATOM 567 N N . LYS A 1 71 ? 29.774 -25.019 -15.165 1.00 92.44 71 LYS A N 1
ATOM 568 C CA . LYS A 1 71 ? 30.056 -23.620 -15.508 1.00 92.44 71 LYS A CA 1
ATOM 569 C C . LYS A 1 71 ? 31.460 -23.436 -16.076 1.00 92.44 71 LYS A C 1
ATOM 571 O O . LYS A 1 71 ? 31.619 -22.718 -17.061 1.00 92.44 71 LYS A O 1
ATOM 576 N N . ASN A 1 72 ? 32.466 -24.089 -15.493 1.00 93.31 72 ASN A N 1
ATOM 577 C CA . ASN A 1 72 ? 33.834 -24.032 -16.006 1.00 93.31 72 ASN A CA 1
ATOM 578 C C . ASN A 1 72 ? 33.928 -24.657 -17.405 1.00 93.31 72 ASN A C 1
ATOM 580 O O . ASN A 1 72 ? 34.510 -24.044 -18.296 1.00 93.31 72 ASN A O 1
ATOM 584 N N . GLN A 1 73 ? 33.294 -25.816 -17.625 1.00 93.81 73 GLN A N 1
ATOM 585 C CA . GLN A 1 73 ? 33.240 -26.445 -18.951 1.00 93.81 73 GLN A CA 1
ATOM 586 C C . GLN A 1 73 ? 32.581 -25.535 -19.993 1.00 93.81 73 GLN A C 1
ATOM 588 O O . GLN A 1 73 ? 33.137 -25.314 -21.066 1.00 93.81 73 GLN A O 1
ATOM 593 N N . VAL A 1 74 ? 31.422 -24.967 -19.655 1.00 93.12 74 VAL A N 1
ATOM 594 C CA . VAL A 1 74 ? 30.663 -24.073 -20.535 1.00 93.12 74 VAL A CA 1
ATOM 595 C C . VAL A 1 74 ? 31.447 -22.798 -20.843 1.00 93.12 74 VAL A C 1
ATOM 597 O O . VAL A 1 74 ? 31.473 -22.363 -21.989 1.00 93.12 74 VAL A O 1
ATOM 600 N N . ALA A 1 75 ? 32.128 -22.214 -19.854 1.00 92.44 75 ALA A N 1
ATOM 601 C CA . ALA A 1 75 ? 32.952 -21.026 -20.055 1.00 92.44 75 ALA A CA 1
ATOM 602 C C . ALA A 1 75 ? 34.140 -21.301 -20.989 1.00 92.44 75 ALA A C 1
ATOM 604 O O . ALA A 1 75 ? 34.401 -20.507 -21.892 1.00 92.44 75 ALA A O 1
ATOM 605 N N . THR A 1 76 ? 34.837 -22.430 -20.814 1.00 94.06 76 THR A N 1
ATOM 606 C CA . THR A 1 76 ? 35.919 -22.839 -21.723 1.00 94.06 76 THR A CA 1
ATOM 607 C C . THR A 1 76 ? 35.400 -23.071 -23.142 1.00 94.06 76 THR A C 1
ATOM 609 O O . THR A 1 76 ? 36.036 -22.635 -24.099 1.00 94.06 76 THR A O 1
ATOM 612 N N . GLU A 1 77 ? 34.234 -23.705 -23.287 1.00 94.06 77 GLU A N 1
ATOM 613 C CA . GLU A 1 77 ? 33.620 -23.962 -24.591 1.00 94.06 77 GLU A CA 1
ATOM 614 C C . GLU A 1 77 ? 33.182 -22.668 -25.293 1.00 94.06 77 GLU A C 1
ATOM 616 O O . GLU A 1 77 ? 33.487 -22.482 -26.468 1.00 94.06 77 GLU A O 1
ATOM 621 N N . ILE A 1 78 ? 32.550 -21.732 -24.575 1.00 92.81 78 ILE A N 1
ATOM 622 C CA . ILE A 1 78 ? 32.185 -20.414 -25.117 1.00 92.81 78 ILE A CA 1
ATOM 623 C C . ILE A 1 78 ? 33.435 -19.659 -25.582 1.00 92.81 78 ILE A C 1
ATOM 625 O O . ILE A 1 78 ? 33.458 -19.171 -26.707 1.00 92.81 78 ILE A O 1
ATOM 629 N N . LEU A 1 79 ? 34.493 -19.604 -24.763 1.00 93.31 79 LEU A N 1
ATOM 630 C CA . LEU A 1 79 ? 35.739 -18.918 -25.128 1.00 93.31 79 LEU A CA 1
ATOM 631 C C . LEU A 1 79 ? 36.402 -19.535 -26.366 1.00 93.31 79 LEU A C 1
ATOM 633 O O . LEU A 1 79 ? 36.932 -18.808 -27.207 1.00 93.31 79 LEU A O 1
ATOM 637 N N . ALA A 1 80 ? 36.376 -20.864 -26.493 1.00 92.75 80 ALA A N 1
ATOM 638 C CA . ALA A 1 80 ? 36.896 -21.551 -27.671 1.00 92.75 80 ALA A CA 1
ATOM 639 C C . ALA A 1 80 ? 36.107 -21.176 -28.938 1.00 92.75 80 ALA A C 1
ATOM 641 O O . ALA A 1 80 ? 36.716 -20.837 -29.953 1.00 92.75 80 ALA A O 1
ATOM 642 N N . LEU A 1 81 ? 34.771 -21.163 -28.861 1.00 92.06 81 LEU A N 1
ATOM 643 C CA . LEU A 1 81 ? 33.894 -20.794 -29.977 1.00 92.06 81 LEU A CA 1
ATOM 644 C C . LEU A 1 81 ? 34.024 -19.308 -30.353 1.00 92.06 81 LEU A C 1
ATOM 646 O O . LEU A 1 81 ? 34.109 -18.982 -31.533 1.00 92.06 81 LEU A O 1
ATOM 650 N N . GLU A 1 82 ? 34.123 -18.404 -29.377 1.00 91.56 82 GLU A N 1
ATOM 651 C CA . GLU A 1 82 ? 34.341 -16.971 -29.624 1.00 91.56 82 GLU A CA 1
ATOM 652 C C . GLU A 1 82 ? 35.705 -16.705 -30.279 1.00 91.56 82 GLU A C 1
ATOM 654 O O . GLU A 1 82 ? 35.824 -15.865 -31.172 1.00 91.56 82 GLU A O 1
ATOM 659 N N . ASN A 1 83 ? 36.751 -17.434 -29.877 1.00 90.81 83 ASN A N 1
ATOM 660 C CA . ASN A 1 83 ? 38.057 -17.350 -30.531 1.00 90.81 83 ASN A CA 1
ATOM 661 C C . ASN A 1 83 ? 38.017 -17.912 -31.958 1.00 90.81 83 ASN A C 1
ATOM 663 O O . ASN A 1 83 ? 38.644 -17.343 -32.849 1.00 90.81 83 ASN A O 1
ATOM 667 N N . GLN A 1 84 ? 37.251 -18.979 -32.197 1.00 88.81 84 GLN A N 1
ATOM 668 C CA . GLN A 1 84 ? 37.029 -19.519 -33.537 1.00 88.81 84 GLN A CA 1
ATOM 669 C C . GLN A 1 84 ? 36.294 -18.515 -34.439 1.00 88.81 84 GLN A C 1
ATOM 671 O O . GLN A 1 84 ? 36.707 -18.336 -35.582 1.00 88.81 84 GLN A O 1
ATOM 676 N N . GLN A 1 85 ? 35.281 -17.805 -33.928 1.00 89.81 85 GLN A N 1
ATOM 677 C CA . GLN A 1 85 ? 34.579 -16.749 -34.675 1.00 89.81 85 GLN A CA 1
ATOM 678 C C . GLN A 1 85 ? 35.491 -15.575 -35.037 1.00 89.81 85 GLN A C 1
ATOM 680 O O . GLN A 1 85 ? 35.419 -15.053 -36.146 1.00 89.81 85 GLN A O 1
ATOM 685 N N . LYS A 1 86 ? 36.408 -15.185 -34.142 1.00 87.44 86 LYS A N 1
ATOM 686 C CA . LYS A 1 86 ? 37.397 -14.132 -34.436 1.00 87.44 86 LYS A CA 1
ATOM 687 C C . LYS A 1 86 ? 38.337 -14.498 -35.587 1.00 87.44 86 LYS A C 1
ATOM 689 O O . LYS A 1 86 ? 38.815 -13.600 -36.273 1.00 87.44 86 LYS A O 1
ATOM 694 N N . ILE A 1 87 ? 38.631 -15.787 -35.769 1.00 86.88 87 ILE A N 1
ATOM 695 C CA . ILE A 1 87 ? 39.560 -16.277 -36.798 1.00 86.88 87 ILE A CA 1
ATOM 696 C C . ILE A 1 87 ? 38.822 -16.562 -38.114 1.00 86.88 87 ILE A C 1
ATOM 698 O O . ILE A 1 87 ? 39.307 -16.184 -39.176 1.00 86.88 87 ILE A O 1
ATOM 702 N N . ASN A 1 88 ? 37.657 -17.212 -38.046 1.00 84.75 88 ASN A N 1
ATOM 703 C CA . ASN A 1 88 ? 36.958 -17.759 -39.213 1.00 84.75 88 ASN A CA 1
ATOM 704 C C . ASN A 1 88 ? 35.759 -16.915 -39.685 1.00 84.75 88 ASN A C 1
ATOM 706 O O . ASN A 1 88 ? 35.176 -17.232 -40.719 1.00 84.75 88 ASN A O 1
ATOM 710 N N . GLY A 1 89 ? 35.402 -15.851 -38.960 1.00 80.06 89 GLY A N 1
ATOM 711 C CA . GLY A 1 89 ? 34.188 -15.066 -39.194 1.00 80.06 89 GLY A CA 1
ATOM 712 C C . GLY A 1 89 ? 32.974 -15.599 -38.425 1.00 80.06 89 GLY A C 1
ATOM 713 O O . GLY A 1 89 ? 33.012 -16.672 -37.819 1.00 80.06 89 GLY A O 1
ATOM 714 N N . GLU A 1 90 ? 31.895 -14.816 -38.415 1.00 83.44 90 GLU A N 1
ATOM 715 C CA . GLU A 1 90 ? 30.636 -15.201 -37.772 1.00 83.44 90 GLU A CA 1
ATOM 716 C C . GLU A 1 90 ? 29.914 -16.284 -38.589 1.00 83.44 90 GLU A C 1
ATOM 718 O O . GLU A 1 90 ? 29.750 -16.160 -39.801 1.00 83.44 90 GLU A O 1
ATOM 723 N N . ASP A 1 91 ? 29.472 -17.339 -37.906 1.00 85.62 91 ASP A N 1
ATOM 724 C CA . ASP A 1 91 ? 28.728 -18.468 -38.468 1.00 85.62 91 ASP A CA 1
ATOM 725 C C . ASP A 1 91 ? 27.484 -18.750 -37.607 1.00 85.62 91 ASP A C 1
ATOM 727 O O . ASP A 1 91 ? 27.546 -18.729 -36.370 1.00 85.62 91 ASP A O 1
ATOM 731 N N . ASP A 1 92 ? 26.360 -19.028 -38.269 1.00 86.69 92 ASP A N 1
ATOM 732 C CA . ASP A 1 92 ? 25.044 -19.225 -37.656 1.00 86.69 92 ASP A CA 1
ATOM 733 C C . ASP A 1 92 ? 25.014 -20.420 -36.698 1.00 86.69 92 ASP A C 1
ATOM 735 O O . ASP A 1 92 ? 24.373 -20.352 -35.644 1.00 86.69 92 ASP A O 1
ATOM 739 N N . PHE A 1 93 ? 25.727 -21.506 -37.018 1.00 89.62 93 PHE A N 1
ATOM 740 C CA . PHE A 1 93 ? 25.820 -22.670 -36.132 1.00 89.62 93 PHE A CA 1
ATOM 741 C C . PHE A 1 93 ? 26.523 -22.297 -34.826 1.00 89.62 93 PHE A C 1
ATOM 743 O O . PHE A 1 93 ? 26.010 -22.550 -33.731 1.00 89.62 93 PHE A O 1
ATOM 750 N N . THR A 1 94 ? 27.673 -21.635 -34.944 1.00 88.00 94 THR A N 1
ATOM 751 C CA . THR A 1 94 ? 28.470 -21.206 -33.794 1.00 88.00 94 THR A CA 1
ATOM 752 C C . THR A 1 94 ? 27.700 -20.207 -32.923 1.00 88.00 94 THR A C 1
ATOM 754 O O . THR A 1 94 ? 27.685 -20.341 -31.698 1.00 88.00 94 THR A O 1
ATOM 757 N N . ASN A 1 95 ? 26.969 -19.273 -33.541 1.00 90.25 95 ASN A N 1
ATOM 758 C CA . ASN A 1 95 ? 26.092 -18.328 -32.846 1.00 90.25 95 ASN A CA 1
ATOM 759 C C . ASN A 1 95 ? 24.982 -19.034 -32.051 1.00 90.25 95 ASN A C 1
ATOM 761 O O . ASN A 1 95 ? 24.787 -18.739 -30.867 1.00 90.25 95 ASN A O 1
ATOM 765 N N . LYS A 1 96 ? 24.282 -20.004 -32.660 1.00 91.94 96 LYS A N 1
ATOM 766 C CA . LYS A 1 96 ? 23.247 -20.798 -31.971 1.00 91.94 96 LYS A CA 1
ATOM 767 C C . LYS A 1 96 ? 23.820 -21.593 -30.800 1.00 91.94 96 LYS A C 1
ATOM 769 O O . LYS A 1 96 ? 23.236 -21.597 -29.716 1.00 91.94 96 LYS A O 1
ATOM 774 N N . LYS A 1 97 ? 24.988 -22.212 -30.979 1.00 93.00 97 LYS A N 1
ATOM 775 C CA . LYS A 1 97 ? 25.664 -22.981 -29.925 1.00 93.00 97 LYS A CA 1
ATOM 776 C C . LYS A 1 97 ? 26.092 -22.096 -28.751 1.00 93.00 97 LYS A C 1
ATOM 778 O O . LYS A 1 97 ? 25.832 -22.449 -27.600 1.00 93.00 97 LYS A O 1
ATOM 783 N N . ILE A 1 98 ? 26.681 -20.927 -29.022 1.00 91.81 98 ILE A N 1
ATOM 784 C CA . ILE A 1 98 ? 27.033 -19.940 -27.987 1.00 91.81 98 ILE A CA 1
ATOM 785 C C . ILE A 1 98 ? 25.779 -19.490 -27.228 1.00 91.81 98 ILE A C 1
ATOM 787 O O . ILE A 1 98 ? 25.812 -19.410 -26.000 1.00 91.81 98 ILE A O 1
ATOM 791 N N . LEU A 1 99 ? 24.669 -19.228 -27.925 1.00 94.31 99 LEU A N 1
ATOM 792 C CA . LEU A 1 99 ? 23.411 -18.830 -27.292 1.00 94.31 99 LEU A CA 1
ATOM 793 C C . LEU A 1 99 ? 22.889 -19.910 -26.333 1.00 94.31 99 LEU A C 1
ATOM 795 O O . LEU A 1 99 ? 22.593 -19.597 -25.182 1.00 94.31 99 LEU A O 1
ATOM 799 N N . LEU A 1 100 ? 22.835 -21.175 -26.765 1.00 94.12 100 LEU A N 1
ATOM 800 C CA . LEU A 1 100 ? 22.407 -22.297 -25.918 1.00 94.12 100 LEU A CA 1
ATOM 801 C C . LEU A 1 100 ? 23.287 -22.443 -24.671 1.00 94.12 100 LEU A C 1
ATOM 803 O O . LEU A 1 100 ? 22.774 -22.595 -23.563 1.00 94.12 100 LEU A O 1
ATOM 807 N N . LEU A 1 101 ? 24.608 -22.349 -24.838 1.00 94.12 101 LEU A N 1
ATOM 808 C CA . LEU A 1 101 ? 25.573 -22.429 -23.742 1.00 94.12 101 LEU A CA 1
ATOM 809 C C . LEU A 1 101 ? 25.433 -21.259 -22.757 1.00 94.12 101 LEU A C 1
ATOM 811 O O . LEU A 1 101 ? 25.481 -21.467 -21.544 1.00 94.12 101 LEU A O 1
ATOM 815 N N . ARG A 1 102 ? 25.214 -20.034 -23.252 1.00 94.88 102 ARG A N 1
ATOM 816 C CA . ARG A 1 102 ? 24.965 -18.854 -22.408 1.00 94.88 102 ARG A CA 1
ATOM 817 C C . ARG A 1 102 ? 23.662 -18.994 -21.623 1.00 94.88 102 ARG A C 1
ATOM 819 O O . ARG A 1 102 ? 23.667 -18.734 -20.420 1.00 94.88 102 ARG A O 1
ATOM 826 N N . THR A 1 103 ? 22.587 -19.459 -22.259 1.00 94.62 103 THR A N 1
ATOM 827 C CA . THR A 1 103 ? 21.314 -19.737 -21.576 1.00 94.62 103 THR A CA 1
ATOM 828 C C . THR A 1 103 ? 21.488 -20.822 -20.517 1.00 94.62 103 THR A C 1
ATOM 830 O O . THR A 1 103 ? 21.089 -20.625 -19.375 1.00 94.62 103 THR A O 1
ATOM 833 N N . TYR A 1 104 ? 22.167 -21.926 -20.839 1.00 95.88 104 TYR A N 1
ATOM 834 C CA . TYR A 1 104 ? 22.451 -22.995 -19.878 1.00 95.88 104 TYR A CA 1
ATOM 835 C C . TYR A 1 104 ? 23.255 -22.488 -18.670 1.00 95.88 104 TYR A C 1
ATOM 837 O O . TYR A 1 104 ? 22.905 -22.774 -17.527 1.00 95.88 104 TYR A O 1
ATOM 845 N N . ASN A 1 105 ? 24.276 -21.657 -18.897 1.00 94.31 105 ASN A N 1
ATOM 846 C CA . ASN A 1 105 ? 25.038 -21.026 -17.818 1.00 94.31 105 ASN A CA 1
ATOM 847 C C . ASN A 1 105 ? 24.169 -20.108 -16.939 1.00 94.31 105 ASN A C 1
ATOM 849 O O . ASN A 1 105 ? 24.324 -20.100 -15.717 1.00 94.31 105 ASN A O 1
ATOM 853 N N . GLN A 1 106 ? 23.237 -19.356 -17.532 1.00 94.56 106 GLN A N 1
ATOM 854 C CA . GLN A 1 106 ? 22.294 -18.536 -16.770 1.00 94.56 106 GLN A CA 1
ATOM 855 C C . GLN A 1 106 ? 21.367 -19.402 -15.902 1.00 94.56 106 GLN A C 1
ATOM 857 O O . GLN A 1 106 ? 21.157 -19.086 -14.731 1.00 94.56 106 GLN A O 1
ATOM 862 N N . GLU A 1 107 ? 20.867 -20.521 -16.430 1.00 94.62 107 GLU A N 1
ATOM 863 C CA . GLU A 1 107 ? 20.024 -21.458 -15.677 1.00 94.62 107 GLU A CA 1
ATOM 864 C C . GLU A 1 107 ? 20.781 -22.109 -14.503 1.00 94.62 107 GLU A C 1
ATOM 866 O O . GLU A 1 107 ? 20.217 -22.270 -13.418 1.00 94.62 107 GLU A O 1
ATOM 871 N N . LEU A 1 108 ? 22.079 -22.402 -14.659 1.00 94.12 108 LEU A N 1
ATOM 872 C CA . LEU A 1 108 ? 22.943 -22.870 -13.566 1.00 94.12 108 LEU A CA 1
ATOM 873 C C . LEU A 1 108 ? 23.100 -21.816 -12.454 1.00 94.12 108 LEU A C 1
ATOM 875 O O . LEU A 1 108 ? 23.011 -22.139 -11.268 1.00 94.12 108 LEU A O 1
ATOM 879 N N . VAL A 1 109 ? 23.294 -20.542 -12.819 1.00 94.25 109 VAL A N 1
ATOM 880 C CA . VAL A 1 109 ? 23.362 -19.432 -11.848 1.00 94.25 109 VAL A CA 1
ATOM 881 C C . VAL A 1 109 ? 22.036 -19.280 -11.101 1.00 94.25 109 VAL A C 1
ATOM 883 O O . VAL A 1 109 ? 22.036 -19.165 -9.874 1.00 94.25 109 VAL A O 1
ATOM 886 N N . ASN A 1 110 ? 20.913 -19.346 -11.820 1.00 94.81 110 ASN A N 1
ATOM 887 C CA . ASN A 1 110 ? 19.574 -19.286 -11.234 1.00 94.81 110 ASN A CA 1
ATOM 888 C C . ASN A 1 110 ? 19.332 -20.452 -10.258 1.00 94.81 110 ASN A C 1
ATOM 890 O O . ASN A 1 110 ? 18.765 -20.252 -9.188 1.00 94.81 110 ASN A O 1
ATOM 894 N N . THR A 1 111 ? 19.803 -21.656 -10.602 1.00 94.75 111 THR A N 1
ATOM 895 C CA . THR A 1 111 ? 19.694 -22.861 -9.760 1.00 94.75 111 THR A CA 1
ATOM 896 C C . THR A 1 111 ? 20.417 -22.670 -8.427 1.00 94.75 111 THR A C 1
ATOM 898 O O . THR A 1 111 ? 19.859 -22.958 -7.370 1.00 94.75 111 THR A O 1
ATOM 901 N N . LYS A 1 112 ? 21.637 -22.120 -8.460 1.00 93.69 112 LYS A N 1
ATOM 902 C CA . LYS A 1 112 ? 22.411 -21.820 -7.249 1.00 93.69 112 LYS A CA 1
ATOM 903 C C . LYS A 1 112 ? 21.718 -20.794 -6.347 1.00 93.69 112 LYS A C 1
ATOM 905 O O . LYS A 1 112 ? 21.664 -20.996 -5.138 1.00 93.69 112 LYS A O 1
ATOM 910 N N . ALA A 1 113 ? 21.205 -19.704 -6.917 1.00 94.75 113 ALA A N 1
ATOM 911 C CA . ALA A 1 113 ? 20.502 -18.677 -6.145 1.00 94.75 113 ALA A CA 1
ATOM 912 C C . ALA A 1 113 ? 19.258 -19.253 -5.444 1.00 94.75 113 ALA A C 1
ATOM 914 O O . ALA A 1 113 ? 19.023 -18.995 -4.267 1.00 94.75 113 ALA A O 1
ATOM 915 N N . LEU A 1 114 ? 18.516 -20.110 -6.143 1.00 94.94 114 LEU A N 1
ATOM 916 C CA . LEU A 1 114 ? 17.280 -20.696 -5.637 1.00 94.94 114 LEU A CA 1
ATOM 917 C C . LEU A 1 114 ? 17.497 -21.674 -4.471 1.00 94.94 114 LEU A C 1
ATOM 919 O O . LEU A 1 114 ? 16.694 -21.708 -3.541 1.00 94.94 114 LEU A O 1
ATOM 923 N N . TRP A 1 115 ? 18.601 -22.428 -4.468 1.00 95.81 115 TRP A N 1
ATOM 924 C CA . TRP A 1 115 ? 18.987 -23.241 -3.308 1.00 95.81 115 TRP A CA 1
ATOM 925 C C . TRP A 1 115 ? 19.166 -22.397 -2.043 1.00 95.81 115 TRP A C 1
ATOM 927 O O . TRP A 1 115 ? 18.673 -22.768 -0.975 1.00 95.81 115 TRP A O 1
ATOM 937 N N . GLN A 1 116 ? 19.810 -21.235 -2.168 1.00 94.62 116 GLN A N 1
ATOM 938 C CA . GLN A 1 116 ? 20.001 -20.317 -1.045 1.00 94.62 116 GLN A CA 1
ATOM 939 C C . GLN A 1 116 ? 18.667 -19.759 -0.544 1.00 94.62 116 GLN A C 1
ATOM 941 O O . GLN A 1 116 ? 18.462 -19.661 0.665 1.00 94.62 116 GLN A O 1
ATOM 946 N N . GLU A 1 117 ? 17.741 -19.438 -1.449 1.00 94.88 117 GLU A N 1
ATOM 947 C CA . GLU A 1 117 ? 16.392 -18.983 -1.094 1.00 94.88 117 GLU A CA 1
ATOM 948 C C . GLU A 1 117 ? 15.611 -20.052 -0.312 1.00 94.88 117 GLU A C 1
ATOM 950 O O . GLU A 1 117 ? 15.042 -19.739 0.735 1.00 94.88 117 GLU A O 1
ATOM 955 N N . ILE A 1 118 ? 15.642 -21.317 -0.755 1.00 95.75 118 ILE A N 1
ATOM 956 C CA . ILE A 1 118 ? 15.004 -22.448 -0.053 1.00 95.75 118 ILE A CA 1
ATOM 957 C C . ILE A 1 118 ? 15.585 -22.611 1.357 1.00 95.75 118 ILE A C 1
ATOM 959 O O . ILE A 1 118 ? 14.845 -22.723 2.340 1.00 95.75 118 ILE A O 1
ATOM 963 N N . ILE A 1 119 ? 16.914 -22.596 1.479 1.00 95.25 119 ILE A N 1
ATOM 964 C CA . ILE A 1 119 ? 17.605 -22.754 2.764 1.00 95.25 119 ILE A CA 1
ATOM 965 C C . ILE A 1 119 ? 17.281 -21.596 3.707 1.00 95.25 119 ILE A C 1
ATOM 967 O O . ILE A 1 119 ? 17.002 -21.825 4.885 1.00 95.25 119 ILE A O 1
ATOM 971 N N . ASN A 1 120 ? 17.291 -20.360 3.208 1.00 95.75 120 ASN A N 1
ATOM 972 C CA . ASN A 1 120 ? 16.965 -19.184 4.008 1.00 95.75 120 ASN A CA 1
ATOM 973 C C . ASN A 1 120 ? 15.508 -19.225 4.482 1.00 95.75 120 ASN A C 1
ATOM 975 O O . ASN A 1 120 ? 15.267 -19.053 5.675 1.00 95.75 120 ASN A O 1
ATOM 979 N N . ALA A 1 121 ? 14.558 -19.559 3.603 1.00 93.75 121 ALA A N 1
ATOM 980 C CA . ALA A 1 121 ? 13.152 -19.716 3.977 1.00 93.75 121 ALA A CA 1
ATOM 981 C C . ALA A 1 121 ? 12.955 -20.808 5.046 1.00 93.75 121 ALA A C 1
ATOM 983 O O . ALA A 1 121 ? 12.218 -20.608 6.011 1.00 93.75 121 ALA A O 1
ATOM 984 N N . THR A 1 122 ? 13.666 -21.934 4.927 1.00 94.62 122 THR A N 1
ATOM 985 C CA . THR A 1 122 ? 13.626 -23.025 5.918 1.00 94.62 122 THR A CA 1
ATOM 986 C C . THR A 1 122 ? 14.213 -22.584 7.264 1.00 94.62 122 THR A C 1
ATOM 988 O O . THR A 1 122 ? 13.631 -22.849 8.315 1.00 94.62 122 THR A O 1
ATOM 991 N N . LYS A 1 123 ? 15.337 -21.851 7.263 1.00 95.62 123 LYS A N 1
ATOM 992 C CA . LYS A 1 123 ? 15.942 -21.281 8.482 1.00 95.62 123 LYS A CA 1
ATOM 993 C C . LYS A 1 123 ? 15.037 -20.256 9.154 1.00 95.62 123 LYS A C 1
ATOM 995 O O . LYS A 1 123 ? 14.943 -20.246 10.380 1.00 95.62 123 LYS A O 1
ATOM 1000 N N . GLU A 1 124 ? 14.365 -19.409 8.381 1.00 95.00 124 GLU A N 1
ATOM 1001 C CA . GLU A 1 124 ? 13.364 -18.476 8.902 1.00 95.00 124 GLU A CA 1
ATOM 1002 C C . GLU A 1 124 ? 12.190 -19.221 9.546 1.00 95.00 124 GLU A C 1
ATOM 1004 O O . GLU A 1 124 ? 11.730 -18.828 10.618 1.00 95.00 124 GLU A O 1
ATOM 1009 N N . HIS A 1 125 ? 11.734 -20.321 8.938 1.00 94.88 125 HIS A N 1
ATOM 1010 C CA . HIS A 1 125 ? 10.661 -21.164 9.479 1.00 94.88 125 HIS A CA 1
ATOM 1011 C C . HIS A 1 125 ? 11.072 -21.845 10.782 1.00 94.88 125 HIS A C 1
ATOM 1013 O O . HIS A 1 125 ? 10.342 -21.767 11.769 1.00 94.88 125 HIS A O 1
ATOM 1019 N N . ILE A 1 126 ? 12.274 -22.418 10.833 1.00 93.19 126 ILE A N 1
ATOM 1020 C CA . ILE A 1 126 ? 12.844 -22.977 12.065 1.00 93.19 126 ILE A CA 1
ATOM 1021 C C . ILE A 1 126 ? 12.939 -21.896 13.142 1.00 93.19 126 ILE A C 1
ATOM 1023 O O . ILE A 1 126 ? 12.468 -22.107 14.255 1.00 93.19 126 ILE A O 1
ATOM 1027 N N . THR A 1 127 ? 13.477 -20.722 12.807 1.00 93.06 127 THR A N 1
ATOM 1028 C CA . THR A 1 127 ? 13.647 -19.611 13.755 1.00 93.06 127 THR A CA 1
ATOM 1029 C C . THR A 1 127 ? 12.303 -19.139 14.308 1.00 93.06 127 THR A C 1
ATOM 1031 O O . THR A 1 127 ? 12.188 -18.887 15.503 1.00 93.06 127 THR A O 1
ATOM 1034 N N . LEU A 1 128 ? 11.266 -19.059 13.470 1.00 90.44 128 LEU A N 1
ATOM 1035 C CA . LEU A 1 128 ? 9.907 -18.725 13.897 1.00 90.44 128 LEU A CA 1
ATOM 1036 C C . LEU A 1 128 ? 9.374 -19.728 14.931 1.00 90.44 128 LEU A C 1
ATOM 1038 O O . LEU A 1 128 ? 8.861 -19.319 15.970 1.00 90.44 128 LEU A O 1
ATOM 1042 N N . LEU A 1 129 ? 9.502 -21.030 14.658 1.00 88.81 129 LEU A N 1
ATOM 1043 C CA . LEU A 1 129 ? 9.018 -22.082 15.557 1.00 88.81 129 LEU A CA 1
ATOM 1044 C C . LEU A 1 129 ? 9.868 -22.199 16.832 1.00 88.81 129 LEU A C 1
ATOM 1046 O O . LEU A 1 129 ? 9.328 -22.457 17.904 1.00 88.81 129 LEU A O 1
ATOM 1050 N N . GLU A 1 130 ? 11.180 -21.974 16.748 1.00 88.38 130 GLU A N 1
ATOM 1051 C CA . GLU A 1 130 ? 12.070 -21.919 17.913 1.00 88.38 130 GLU A CA 1
ATOM 1052 C C . GLU A 1 130 ? 11.788 -20.708 18.792 1.00 88.38 130 GLU A C 1
ATOM 1054 O O . GLU A 1 130 ? 11.784 -20.831 20.017 1.00 88.38 130 GLU A O 1
ATOM 1059 N N . ASN A 1 131 ? 11.552 -19.545 18.183 1.00 85.19 131 ASN A N 1
ATOM 1060 C CA . ASN A 1 131 ? 11.145 -18.358 18.915 1.00 85.19 131 ASN A CA 1
ATOM 1061 C C . ASN A 1 131 ? 9.826 -18.625 19.615 1.00 85.19 131 ASN A C 1
ATOM 1063 O O . ASN A 1 131 ? 9.774 -18.386 20.807 1.00 85.19 131 ASN A O 1
ATOM 1067 N N . LEU A 1 132 ? 8.842 -19.239 18.950 1.00 80.06 132 LEU A N 1
ATOM 1068 C CA . LEU A 1 132 ? 7.594 -19.652 19.593 1.00 80.06 132 LEU A CA 1
ATOM 1069 C C . LEU A 1 132 ? 7.819 -20.628 20.762 1.00 80.06 132 LEU A C 1
ATOM 1071 O O . LEU A 1 132 ? 7.174 -20.508 21.801 1.00 80.06 132 LEU A O 1
ATOM 1075 N N . ALA A 1 133 ? 8.750 -21.576 20.621 1.00 76.12 133 ALA A N 1
ATOM 1076 C CA . ALA A 1 133 ? 9.092 -22.519 21.686 1.00 76.12 133 ALA A CA 1
ATOM 1077 C C . ALA A 1 133 ? 9.716 -21.830 22.907 1.00 76.12 133 ALA A C 1
ATOM 1079 O O . ALA A 1 133 ? 9.383 -22.184 24.033 1.00 76.12 133 ALA A O 1
ATOM 1080 N N . LYS A 1 134 ? 10.585 -20.835 22.692 1.00 74.31 134 LYS A N 1
ATOM 1081 C CA . LYS A 1 134 ? 11.178 -20.005 23.759 1.00 74.31 134 LYS A CA 1
ATOM 1082 C C . LYS A 1 134 ? 10.154 -19.040 24.357 1.00 74.31 134 LYS A C 1
ATOM 1084 O O . LYS A 1 134 ? 10.102 -18.829 25.563 1.00 74.31 134 LYS A O 1
ATOM 1089 N N . GLU A 1 135 ? 9.311 -18.486 23.498 1.00 66.12 135 GLU A N 1
ATOM 1090 C CA . GLU A 1 135 ? 8.179 -17.629 23.822 1.00 66.12 135 GLU A CA 1
ATOM 1091 C C . GLU A 1 135 ? 7.135 -18.360 24.674 1.00 66.12 135 GLU A C 1
ATOM 1093 O O . GLU A 1 135 ? 6.431 -17.709 25.432 1.00 66.12 135 GLU A O 1
ATOM 1098 N N . LYS A 1 136 ? 7.069 -19.696 24.670 1.00 59.69 136 LYS A N 1
ATOM 1099 C CA . LYS A 1 136 ? 6.248 -20.449 25.634 1.00 59.69 136 LYS A CA 1
ATOM 1100 C C . LYS A 1 136 ? 6.572 -20.080 27.093 1.00 59.69 136 LYS A C 1
ATOM 1102 O O . LYS A 1 136 ? 5.662 -19.983 27.912 1.00 59.69 136 LYS A O 1
ATOM 1107 N N . ASP A 1 137 ? 7.837 -19.777 27.389 1.00 50.72 137 ASP A N 1
ATOM 1108 C CA . ASP A 1 137 ? 8.284 -19.358 28.722 1.00 50.72 137 ASP A CA 1
ATOM 1109 C C . ASP A 1 137 ? 8.193 -17.828 28.935 1.00 50.72 137 ASP A C 1
ATOM 1111 O O . ASP A 1 137 ? 8.189 -17.360 30.074 1.00 50.72 137 ASP A O 1
ATOM 1115 N N . GLN A 1 138 ? 8.080 -17.031 27.858 1.00 45.88 138 GLN A N 1
ATOM 1116 C CA . GLN A 1 138 ? 8.161 -15.557 27.883 1.00 45.88 138 GLN A CA 1
ATOM 1117 C C . GLN A 1 138 ? 6.897 -14.794 27.446 1.00 45.88 138 GLN A C 1
ATOM 1119 O O . GLN A 1 138 ? 6.738 -13.653 27.863 1.00 45.88 138 GLN A O 1
ATOM 1124 N N . VAL A 1 139 ? 5.965 -15.373 26.684 1.00 46.00 139 VAL A N 1
ATOM 1125 C CA . VAL A 1 139 ? 4.744 -14.711 26.154 1.00 46.00 139 VAL A CA 1
ATOM 1126 C C . VAL A 1 139 ? 3.647 -14.565 27.196 1.00 46.00 139 VAL A C 1
ATOM 1128 O O . VAL A 1 139 ? 2.684 -13.817 27.010 1.00 46.00 139 VAL A O 1
ATOM 1131 N N . SER A 1 140 ? 3.860 -15.141 28.377 1.00 47.97 140 SER A N 1
ATOM 1132 C CA . SER A 1 140 ? 3.246 -14.558 29.562 1.00 47.97 140 SER A CA 1
ATOM 1133 C C . SER A 1 140 ? 3.509 -13.042 29.585 1.00 47.97 140 SER A C 1
ATOM 1135 O O . SER A 1 140 ? 2.554 -12.306 29.704 1.00 47.97 140 SER A O 1
ATOM 1137 N N . GLY A 1 141 ? 4.728 -12.558 29.329 1.00 46.09 141 GLY A N 1
ATOM 1138 C CA . GLY A 1 141 ? 5.127 -11.142 29.331 1.00 46.09 141 GLY A CA 1
ATOM 1139 C C . GLY A 1 141 ? 4.527 -10.246 28.234 1.00 46.09 141 GLY A C 1
ATOM 1140 O O . GLY A 1 141 ? 3.889 -9.256 28.571 1.00 46.09 141 GLY A O 1
ATOM 1141 N N . ASP A 1 142 ? 4.678 -10.570 26.945 1.00 49.03 142 ASP A N 1
ATOM 1142 C CA . ASP A 1 142 ? 4.273 -9.647 25.857 1.00 49.03 142 ASP A CA 1
ATOM 1143 C C . ASP A 1 142 ? 2.752 -9.561 25.642 1.00 49.03 142 ASP A C 1
ATOM 1145 O O . ASP A 1 142 ? 2.236 -8.561 25.146 1.00 49.03 142 ASP A O 1
ATOM 1149 N N . LEU A 1 143 ? 2.005 -10.588 26.062 1.00 54.38 143 LEU A N 1
ATOM 1150 C CA . LEU A 1 143 ? 0.541 -10.558 26.138 1.00 54.38 143 LEU A CA 1
ATOM 1151 C C . LEU A 1 143 ? 0.043 -10.378 27.584 1.00 54.38 143 LEU A C 1
ATOM 1153 O O . LEU A 1 143 ? -1.164 -10.536 27.828 1.00 54.38 143 LEU A O 1
ATOM 1157 N N . ASN A 1 144 ? 0.919 -10.082 28.557 1.00 55.03 144 ASN A N 1
ATOM 1158 C CA . ASN A 1 144 ? 0.508 -9.712 29.916 1.00 55.03 144 ASN A CA 1
ATOM 1159 C C . ASN A 1 144 ? -0.066 -8.301 29.866 1.00 55.03 144 ASN A C 1
ATOM 1161 O O . ASN A 1 144 ? 0.561 -7.312 30.232 1.00 55.03 144 ASN A O 1
ATOM 1165 N N . PHE A 1 145 ? -1.332 -8.223 29.473 1.00 60.41 145 PHE A N 1
ATOM 1166 C CA . PHE A 1 145 ? -2.193 -7.189 30.007 1.00 60.41 145 PHE A CA 1
ATOM 1167 C C . PHE A 1 145 ? -2.121 -7.302 31.531 1.00 60.41 145 PHE A C 1
ATOM 1169 O O . PHE A 1 145 ? -2.541 -8.321 32.093 1.00 60.41 145 PHE A O 1
ATOM 1176 N N . GLU A 1 146 ? -1.531 -6.303 32.190 1.00 64.00 146 GLU A N 1
ATOM 1177 C CA . GLU A 1 146 ? -1.416 -6.293 33.644 1.00 64.00 146 GLU A CA 1
ATOM 1178 C C . GLU A 1 146 ? -2.790 -6.574 34.259 1.00 64.00 146 GLU A C 1
ATOM 1180 O O . GLU A 1 146 ? -3.815 -6.003 33.857 1.00 64.00 146 GLU A O 1
ATOM 1185 N N . LYS A 1 147 ? -2.833 -7.504 35.219 1.00 68.00 147 LYS A N 1
ATOM 1186 C CA . LYS A 1 147 ? -4.058 -7.780 35.968 1.00 68.00 147 LYS A CA 1
ATOM 1187 C C . LYS A 1 147 ? -4.361 -6.563 36.831 1.00 68.00 147 LYS A C 1
ATOM 1189 O O . LYS A 1 147 ? -3.787 -6.407 37.905 1.00 68.00 147 LYS A O 1
ATOM 1194 N N . LYS A 1 148 ? -5.261 -5.707 36.357 1.00 75.38 148 LYS A N 1
ATOM 1195 C CA . LYS A 1 148 ? -5.754 -4.558 37.111 1.00 75.38 148 LYS A CA 1
ATOM 1196 C C . LYS A 1 148 ? -6.986 -4.969 37.908 1.00 75.38 148 LYS A C 1
ATOM 1198 O O . LYS A 1 148 ? -7.763 -5.825 37.485 1.00 75.38 148 LYS A O 1
ATOM 1203 N N . SER A 1 149 ? -7.168 -4.350 39.073 1.00 70.75 149 SER A N 1
ATOM 1204 C CA . SER A 1 149 ? -8.388 -4.511 39.870 1.00 70.75 149 SER A CA 1
ATOM 1205 C C . SER A 1 149 ? -9.618 -3.996 39.117 1.00 70.75 149 SER A C 1
ATOM 1207 O O . SER A 1 149 ? -10.680 -4.608 39.205 1.00 70.75 149 SER A O 1
ATOM 1209 N N . PHE A 1 150 ? -9.451 -2.929 38.329 1.00 78.69 150 PHE A N 1
ATOM 1210 C CA . PHE A 1 150 ? -10.460 -2.374 37.430 1.00 78.69 150 PHE A CA 1
ATOM 1211 C C . PHE A 1 150 ? -9.824 -1.949 36.109 1.00 78.69 150 PHE A C 1
ATOM 1213 O O . PHE A 1 150 ? -8.684 -1.483 36.093 1.00 78.69 150 PHE A O 1
ATOM 1220 N N . TYR A 1 151 ? -10.581 -2.094 35.024 1.00 82.38 151 TYR A N 1
ATOM 1221 C CA . TYR A 1 151 ? -10.183 -1.645 33.691 1.00 82.38 151 TYR A CA 1
ATOM 1222 C C . TYR A 1 151 ? -11.015 -0.441 33.261 1.00 82.38 151 TYR A C 1
ATOM 1224 O O . TYR A 1 151 ? -12.224 -0.393 33.506 1.00 82.38 151 TYR A O 1
ATOM 1232 N N . THR A 1 152 ? -10.346 0.504 32.610 1.00 84.50 152 THR A N 1
ATOM 1233 C CA . THR A 1 152 ? -10.913 1.747 32.074 1.00 84.50 152 THR A CA 1
ATOM 1234 C C . THR A 1 152 ? -11.274 1.607 30.591 1.00 84.50 152 THR A C 1
ATOM 1236 O O . THR A 1 152 ? -10.899 0.632 29.935 1.00 84.50 152 THR A O 1
ATOM 1239 N N . ILE A 1 153 ? -11.975 2.599 30.027 1.00 80.69 153 ILE A N 1
ATOM 1240 C CA . ILE A 1 153 ? -12.244 2.680 28.577 1.00 80.69 153 ILE A CA 1
ATOM 1241 C C . ILE A 1 153 ? -10.957 2.674 27.759 1.00 80.69 153 ILE A C 1
ATOM 1243 O O . ILE A 1 153 ? -10.894 1.976 26.751 1.00 80.69 153 ILE A O 1
ATOM 1247 N N . GLN A 1 154 ? -9.913 3.355 28.226 1.00 82.50 154 GLN A N 1
ATOM 1248 C CA . GLN A 1 154 ? -8.626 3.393 27.537 1.00 82.50 154 GLN A CA 1
ATOM 1249 C C . GLN A 1 154 ? -7.951 2.009 27.495 1.00 82.50 154 GLN A C 1
ATOM 1251 O O . GLN A 1 154 ? -7.375 1.619 26.477 1.00 82.50 154 GLN A O 1
ATOM 1256 N N . ASP A 1 155 ? -8.072 1.216 28.567 1.00 82.81 155 ASP A N 1
ATOM 1257 C CA . ASP A 1 155 ? -7.584 -0.170 28.585 1.00 82.81 155 ASP A CA 1
ATOM 1258 C C . ASP A 1 155 ? -8.355 -1.050 27.584 1.00 82.81 155 ASP A C 1
ATOM 1260 O O . ASP A 1 155 ? -7.778 -1.892 26.896 1.00 82.81 155 ASP A O 1
ATOM 1264 N N . LEU A 1 156 ? -9.671 -0.848 27.474 1.00 82.25 156 LEU A N 1
ATOM 1265 C CA . LEU A 1 156 ? -10.506 -1.582 26.525 1.00 82.25 156 LEU A CA 1
ATOM 1266 C C . LEU A 1 156 ? -10.221 -1.176 25.070 1.00 82.25 156 LEU A C 1
ATOM 1268 O O . LEU A 1 156 ? -10.178 -2.044 24.195 1.00 82.25 156 LEU A O 1
ATOM 1272 N N . GLN A 1 157 ? -10.023 0.118 24.812 1.00 81.44 157 GLN A N 1
ATOM 1273 C CA . GLN A 1 157 ? -9.679 0.656 23.495 1.00 81.44 157 GLN A CA 1
ATOM 1274 C C . GLN A 1 157 ? -8.314 0.147 23.033 1.00 81.44 157 GLN A C 1
ATOM 1276 O O . GLN A 1 157 ? -8.242 -0.447 21.964 1.00 81.44 157 GLN A O 1
ATOM 1281 N N . SER A 1 158 ? -7.272 0.254 23.861 1.00 84.19 158 SER A N 1
ATOM 1282 C CA . SER A 1 158 ? -5.926 -0.246 23.525 1.00 84.19 158 SER A CA 1
ATOM 1283 C C . SER A 1 158 ? -5.903 -1.753 23.241 1.00 84.19 158 SER A C 1
ATOM 1285 O O . SER A 1 158 ? -5.265 -2.207 22.288 1.00 84.19 158 SER A O 1
ATOM 1287 N N . LEU A 1 159 ? -6.656 -2.549 24.008 1.00 83.31 159 LEU A N 1
ATOM 1288 C CA . LEU A 1 159 ? -6.811 -3.977 23.735 1.00 83.31 159 LEU A CA 1
ATOM 1289 C C . LEU A 1 159 ? -7.557 -4.233 22.418 1.00 83.31 159 LEU A C 1
ATOM 1291 O O . LEU A 1 159 ? -7.185 -5.123 21.658 1.00 83.31 159 LEU A O 1
ATOM 1295 N N . THR A 1 160 ? -8.603 -3.456 22.137 1.00 83.00 160 THR A N 1
ATOM 1296 C CA . THR A 1 160 ? -9.377 -3.565 20.891 1.00 83.00 160 THR A CA 1
ATOM 1297 C C . THR A 1 160 ? -8.539 -3.168 19.677 1.00 83.00 160 THR A C 1
ATOM 1299 O O . THR A 1 160 ? -8.592 -3.850 18.659 1.00 83.00 160 THR A O 1
ATOM 1302 N N . GLU A 1 161 ? -7.713 -2.131 19.795 1.00 83.88 161 GLU A N 1
ATOM 1303 C CA . GLU A 1 161 ? -6.749 -1.724 18.772 1.00 83.88 161 GLU A CA 1
ATOM 1304 C C . GLU A 1 161 ? -5.695 -2.805 18.532 1.00 83.88 16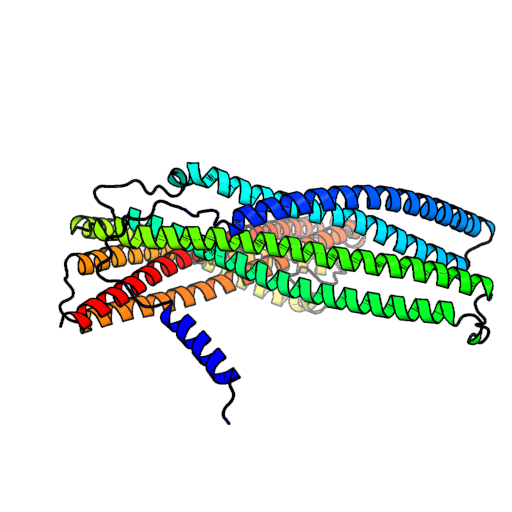1 GLU A C 1
ATOM 1306 O O . GLU A 1 161 ? -5.411 -3.124 17.383 1.00 83.88 161 GLU A O 1
ATOM 1311 N N . THR A 1 162 ? -5.173 -3.427 19.593 1.00 85.94 162 THR A N 1
ATOM 1312 C CA . THR A 1 162 ? -4.212 -4.539 19.479 1.00 85.94 162 THR A CA 1
ATOM 1313 C C . THR A 1 162 ? -4.824 -5.754 18.777 1.00 85.94 162 THR A C 1
ATOM 1315 O O . THR A 1 162 ? -4.177 -6.391 17.952 1.00 85.94 162 THR A O 1
ATOM 1318 N N . ILE A 1 163 ? -6.088 -6.078 19.068 1.00 86.25 163 ILE A N 1
ATOM 1319 C CA . ILE A 1 163 ? -6.808 -7.140 18.350 1.00 86.25 163 ILE A CA 1
ATOM 1320 C C . ILE A 1 163 ? -6.976 -6.752 16.878 1.00 86.25 163 ILE A C 1
ATOM 1322 O O . ILE A 1 163 ? -6.692 -7.560 16.003 1.00 86.25 163 ILE A O 1
ATOM 1326 N N . ALA A 1 164 ? -7.362 -5.506 16.597 1.00 83.19 164 ALA A N 1
ATOM 1327 C CA . ALA A 1 164 ? -7.566 -5.048 15.228 1.00 83.19 164 ALA A CA 1
ATOM 1328 C C . ALA A 1 164 ? -6.268 -5.022 14.397 1.00 83.19 164 ALA A C 1
ATOM 1330 O O . ALA A 1 164 ? -6.301 -5.314 13.206 1.00 83.19 164 ALA A O 1
ATOM 1331 N N . THR A 1 165 ? -5.117 -4.693 14.993 1.00 85.62 165 THR A N 1
ATOM 1332 C CA . THR A 1 165 ? -3.823 -4.751 14.288 1.00 85.62 165 THR A CA 1
ATOM 1333 C C . THR A 1 165 ? -3.381 -6.185 14.003 1.00 85.62 165 THR A C 1
ATOM 1335 O O . THR A 1 165 ? -2.772 -6.439 12.963 1.00 85.62 165 THR A O 1
ATOM 1338 N N . LEU A 1 166 ? -3.711 -7.139 14.881 1.00 87.06 166 LEU A N 1
ATOM 1339 C CA . LEU A 1 166 ? -3.528 -8.564 14.597 1.00 87.06 166 LEU A CA 1
ATOM 1340 C C . LEU A 1 166 ? -4.466 -9.041 13.485 1.00 87.06 166 LEU A C 1
ATOM 1342 O O . LEU A 1 166 ? -3.995 -9.720 12.576 1.00 87.06 166 LEU A O 1
ATOM 1346 N N . ASP A 1 167 ? -5.739 -8.633 13.505 1.00 87.12 167 ASP A N 1
ATOM 1347 C CA . ASP A 1 167 ? -6.708 -8.915 12.436 1.00 87.12 167 ASP A CA 1
ATOM 1348 C C . ASP A 1 167 ? -6.178 -8.438 11.067 1.00 87.12 167 ASP A C 1
ATOM 1350 O O . ASP A 1 167 ? -6.201 -9.190 10.089 1.00 87.12 167 ASP A O 1
ATOM 1354 N N . ASP A 1 168 ? -5.637 -7.213 10.984 1.00 86.94 168 ASP A N 1
ATOM 1355 C CA . ASP A 1 168 ? -5.011 -6.692 9.757 1.00 86.94 168 ASP A CA 1
ATOM 1356 C C . ASP A 1 168 ? -3.846 -7.580 9.298 1.00 86.94 168 ASP A C 1
ATOM 1358 O O . ASP A 1 168 ? -3.772 -7.985 8.137 1.00 86.94 168 ASP A O 1
ATOM 1362 N N . LYS A 1 169 ? -2.945 -7.925 10.225 1.00 89.62 169 LYS A N 1
ATOM 1363 C CA . LYS A 1 169 ? -1.768 -8.752 9.944 1.00 89.62 169 LYS A CA 1
ATOM 1364 C C . LYS A 1 169 ? -2.156 -10.156 9.476 1.00 89.62 169 LYS A C 1
ATOM 1366 O O . LYS A 1 169 ? -1.508 -10.704 8.584 1.00 89.62 169 LYS A O 1
ATOM 1371 N N . ILE A 1 170 ? -3.208 -10.738 10.047 1.00 90.94 170 ILE A N 1
ATOM 1372 C CA . ILE A 1 170 ? -3.760 -12.033 9.632 1.00 90.94 170 ILE A CA 1
ATOM 1373 C C . ILE A 1 170 ? -4.347 -11.931 8.225 1.00 90.94 170 ILE A C 1
ATOM 1375 O O . ILE A 1 170 ? -4.074 -12.794 7.391 1.00 90.94 170 ILE A O 1
ATOM 1379 N N . ASN A 1 171 ? -5.091 -10.867 7.921 1.00 88.38 171 ASN A N 1
ATOM 1380 C CA . ASN A 1 171 ? -5.634 -10.643 6.580 1.00 88.38 171 ASN A CA 1
ATOM 1381 C C . ASN A 1 171 ? -4.525 -10.466 5.529 1.00 88.38 171 ASN A C 1
ATOM 1383 O O . ASN A 1 171 ? -4.595 -11.079 4.462 1.00 88.38 171 ASN A O 1
ATOM 1387 N N . ASP A 1 172 ? -3.461 -9.726 5.850 1.00 90.75 172 ASP A N 1
ATOM 1388 C CA . ASP A 1 172 ? -2.278 -9.595 4.992 1.00 90.75 172 ASP A CA 1
ATOM 1389 C C . ASP A 1 172 ? -1.587 -10.946 4.755 1.00 90.75 172 ASP A C 1
ATOM 1391 O O . ASP A 1 172 ? -1.172 -11.261 3.635 1.00 90.75 172 ASP A O 1
ATOM 1395 N N . LEU A 1 173 ? -1.460 -11.771 5.799 1.00 92.94 173 LEU A N 1
ATOM 1396 C CA . LEU A 1 173 ? -0.897 -13.118 5.687 1.00 92.94 173 LEU A CA 1
ATOM 1397 C C . LEU A 1 173 ? -1.787 -14.041 4.845 1.00 92.94 173 LEU A C 1
ATOM 1399 O O . LEU A 1 173 ? -1.251 -14.765 4.008 1.00 92.94 173 LEU A O 1
ATOM 1403 N N . ARG A 1 174 ? -3.118 -13.973 4.984 1.00 92.94 174 ARG A N 1
ATOM 1404 C CA . ARG A 1 174 ? -4.082 -14.714 4.146 1.00 92.94 174 ARG A CA 1
ATOM 1405 C C . ARG A 1 174 ? -3.996 -14.305 2.677 1.00 92.94 174 ARG A C 1
ATOM 1407 O O . ARG A 1 174 ? -4.023 -15.161 1.794 1.00 92.94 174 ARG A O 1
ATOM 1414 N N . ALA A 1 175 ? -3.842 -13.010 2.398 1.00 91.19 175 ALA A N 1
ATOM 1415 C CA . ALA A 1 175 ? -3.638 -12.518 1.037 1.00 91.19 175 ALA A CA 1
ATOM 1416 C C . ALA A 1 175 ? -2.324 -13.051 0.438 1.00 91.19 175 ALA A C 1
ATOM 1418 O O . ALA A 1 175 ? -2.320 -13.561 -0.684 1.00 91.19 175 ALA A O 1
ATOM 1419 N N . LYS A 1 176 ? -1.225 -13.011 1.206 1.00 93.31 176 LYS A N 1
ATOM 1420 C CA . LYS A 1 176 ? 0.071 -13.589 0.803 1.00 93.31 176 LYS A CA 1
ATOM 1421 C C . LYS A 1 176 ? -0.004 -15.101 0.598 1.00 93.31 176 LYS A C 1
ATOM 1423 O O . LYS A 1 176 ? 0.587 -15.609 -0.349 1.00 93.31 176 LYS A O 1
ATOM 1428 N N . GLU A 1 177 ? -0.734 -15.818 1.449 1.00 94.69 177 GLU A N 1
ATOM 1429 C CA . GLU A 1 177 ? -0.961 -17.257 1.302 1.00 94.69 177 GLU A CA 1
ATOM 1430 C C . GLU A 1 177 ? -1.704 -17.568 -0.003 1.00 94.69 177 GLU A C 1
ATOM 1432 O O . GLU A 1 177 ? -1.267 -18.423 -0.773 1.00 94.69 177 GLU A O 1
ATOM 1437 N N . SER A 1 178 ? -2.792 -16.843 -0.284 1.00 93.50 178 SER A N 1
ATOM 1438 C CA . SER A 1 178 ? -3.571 -16.988 -1.517 1.00 93.50 178 SER A CA 1
ATOM 1439 C C . SER A 1 178 ? -2.718 -16.723 -2.762 1.00 93.50 178 SER A C 1
ATOM 1441 O O . SER A 1 178 ? -2.693 -17.543 -3.681 1.00 93.50 178 SER A O 1
ATOM 1443 N N . GLN A 1 179 ? -1.938 -15.636 -2.761 1.00 93.62 179 GLN A N 1
ATOM 1444 C CA . GLN A 1 179 ? -1.024 -15.319 -3.860 1.00 93.62 179 GLN A CA 1
ATOM 1445 C C . GLN A 1 179 ? 0.033 -16.414 -4.057 1.00 93.62 179 GLN A C 1
ATOM 1447 O O . GLN A 1 179 ? 0.237 -16.878 -5.177 1.00 93.62 179 GLN A O 1
ATOM 1452 N N . ASN A 1 180 ? 0.664 -16.891 -2.980 1.00 93.00 180 ASN A N 1
ATOM 1453 C CA . ASN A 1 180 ? 1.672 -17.949 -3.073 1.00 93.00 180 ASN A CA 1
ATOM 1454 C C . ASN A 1 180 ? 1.086 -19.295 -3.525 1.00 93.00 180 ASN A C 1
ATOM 1456 O O . ASN A 1 180 ? 1.785 -20.065 -4.183 1.00 93.00 180 ASN A O 1
ATOM 1460 N N . ARG A 1 181 ? -0.185 -19.588 -3.213 1.00 93.94 181 ARG A N 1
ATOM 1461 C CA . ARG A 1 181 ? -0.893 -20.765 -3.747 1.00 93.94 181 ARG A CA 1
ATOM 1462 C C . ARG A 1 181 ? -1.082 -20.667 -5.262 1.00 93.94 181 ARG A C 1
ATOM 1464 O O . ARG A 1 181 ? -0.799 -21.639 -5.960 1.00 93.94 181 ARG A O 1
ATOM 1471 N N . LEU A 1 182 ? -1.498 -19.504 -5.768 1.00 93.94 182 LEU A N 1
ATOM 1472 C CA . LEU A 1 182 ? -1.619 -19.263 -7.211 1.00 93.94 182 LEU A CA 1
ATOM 1473 C C . LEU A 1 182 ? -0.261 -19.390 -7.912 1.00 93.94 182 LEU A C 1
ATOM 1475 O O . LEU A 1 182 ? -0.141 -20.105 -8.909 1.00 93.94 182 LEU A O 1
ATOM 1479 N N . ASP A 1 183 ? 0.778 -18.776 -7.343 1.00 93.31 183 ASP A N 1
ATOM 1480 C CA . ASP A 1 183 ? 2.139 -18.869 -7.869 1.00 93.31 183 ASP A CA 1
ATOM 1481 C C . ASP A 1 183 ? 2.633 -20.323 -7.889 1.00 93.31 183 ASP A C 1
ATOM 1483 O O . ASP A 1 183 ? 3.209 -20.761 -8.885 1.00 93.31 183 ASP A O 1
ATOM 1487 N N . LEU A 1 184 ? 2.389 -21.096 -6.824 1.00 95.06 184 LEU A N 1
ATOM 1488 C CA . LEU A 1 184 ? 2.746 -22.515 -6.747 1.00 95.06 184 LEU A CA 1
ATOM 1489 C C . LEU A 1 184 ? 2.086 -23.326 -7.868 1.00 95.06 184 LEU A C 1
ATOM 1491 O O . LEU A 1 184 ? 2.759 -24.130 -8.522 1.00 95.06 184 LEU A O 1
ATOM 1495 N N . ASP A 1 185 ? 0.795 -23.115 -8.117 1.00 94.31 185 ASP A N 1
ATOM 1496 C CA . ASP A 1 185 ? 0.073 -23.806 -9.186 1.00 94.31 185 ASP A CA 1
ATOM 1497 C C . ASP A 1 185 ? 0.620 -23.438 -10.570 1.00 94.31 185 ASP A C 1
ATOM 1499 O O . ASP A 1 185 ? 0.797 -24.310 -11.428 1.00 94.31 185 ASP A O 1
ATOM 1503 N N . ASP A 1 186 ? 0.985 -22.176 -10.785 1.00 95.06 186 ASP A N 1
ATOM 1504 C CA . ASP A 1 186 ? 1.610 -21.740 -12.031 1.00 95.06 186 ASP A CA 1
ATOM 1505 C C . ASP A 1 186 ? 3.033 -22.290 -12.207 1.00 95.06 186 ASP A C 1
ATOM 1507 O O . ASP A 1 186 ? 3.411 -22.680 -13.319 1.00 95.06 186 ASP A O 1
ATOM 1511 N N . LYS A 1 187 ? 3.824 -22.411 -11.132 1.00 94.75 187 LYS A N 1
ATOM 1512 C CA . LYS A 1 187 ? 5.133 -23.088 -11.186 1.00 94.75 187 LYS A CA 1
ATOM 1513 C C . LYS A 1 187 ? 4.985 -24.583 -11.469 1.00 94.75 187 LYS A C 1
ATOM 1515 O O . LYS A 1 187 ? 5.736 -25.102 -12.292 1.00 94.75 187 LYS A O 1
ATOM 1520 N N . LYS A 1 188 ? 3.985 -25.262 -10.892 1.00 95.69 188 LYS A N 1
ATOM 1521 C CA . LYS A 1 188 ? 3.675 -26.669 -11.211 1.00 95.69 188 LYS A CA 1
ATOM 1522 C C . LYS A 1 188 ? 3.300 -26.852 -12.682 1.00 95.69 188 LYS A C 1
ATOM 1524 O O . LYS A 1 188 ? 3.793 -27.777 -13.324 1.00 95.69 188 LYS A O 1
ATOM 1529 N N . LYS A 1 189 ? 2.491 -25.953 -13.258 1.00 95.31 189 LYS A N 1
ATOM 1530 C CA . LYS A 1 189 ? 2.190 -25.970 -14.703 1.00 95.31 189 LYS A CA 1
ATOM 1531 C C . LYS A 1 189 ? 3.456 -25.794 -15.545 1.00 95.31 189 LYS A C 1
ATOM 1533 O O . LYS A 1 189 ? 3.648 -26.537 -16.504 1.00 95.31 189 LYS A O 1
ATOM 1538 N N . LYS A 1 190 ? 4.339 -24.855 -15.182 1.00 94.50 190 LYS A N 1
ATOM 1539 C CA . LYS A 1 190 ? 5.623 -24.640 -15.879 1.00 94.50 190 LYS A CA 1
ATOM 1540 C C . LYS A 1 190 ? 6.539 -25.860 -15.800 1.00 94.50 190 LYS A C 1
ATOM 1542 O O . LYS A 1 190 ? 7.127 -26.226 -16.813 1.00 94.50 190 LYS A O 1
ATOM 1547 N N . LEU A 1 191 ? 6.604 -26.524 -14.645 1.00 96.38 191 LEU A N 1
ATOM 1548 C CA . LEU A 1 191 ? 7.321 -27.789 -14.492 1.00 96.38 191 LEU A CA 1
ATOM 1549 C C . LEU A 1 191 ? 6.764 -28.856 -15.445 1.00 96.38 191 LEU A C 1
ATOM 1551 O O . LEU A 1 191 ? 7.528 -29.443 -16.203 1.00 96.38 191 LEU A O 1
ATOM 1555 N N . LEU A 1 192 ? 5.441 -29.041 -15.494 1.00 94.62 192 LEU A N 1
ATOM 1556 C CA . LEU A 1 192 ? 4.806 -30.005 -16.403 1.00 94.62 192 LEU A CA 1
ATOM 1557 C C . LEU A 1 192 ? 5.079 -29.701 -17.884 1.00 94.62 192 LEU A C 1
ATOM 1559 O O . LEU A 1 192 ? 5.281 -30.625 -18.672 1.00 94.62 192 LEU A O 1
ATOM 1563 N N . LEU A 1 193 ? 5.080 -28.424 -18.278 1.00 94.81 193 LEU A N 1
ATOM 1564 C CA . LEU A 1 193 ? 5.436 -28.011 -19.639 1.00 94.81 193 LEU A CA 1
ATOM 1565 C C . LEU A 1 193 ? 6.907 -28.312 -19.949 1.00 94.81 193 LEU A C 1
ATOM 1567 O O . LEU A 1 193 ? 7.199 -28.881 -20.997 1.00 94.81 193 LEU A O 1
ATOM 1571 N N . SER A 1 194 ? 7.816 -28.008 -19.021 1.00 93.12 194 SER A N 1
ATOM 1572 C CA . SER A 1 194 ? 9.244 -28.310 -19.164 1.00 93.12 194 SER A CA 1
ATOM 1573 C C . SER A 1 194 ? 9.503 -29.821 -19.250 1.00 93.12 194 SER A C 1
ATOM 1575 O O . SER A 1 194 ? 10.289 -30.271 -20.078 1.00 93.12 194 SER A O 1
ATOM 1577 N N . GLU A 1 195 ? 8.763 -30.637 -18.494 1.00 94.44 195 GLU A N 1
ATOM 1578 C CA . GLU A 1 195 ? 8.817 -32.101 -18.585 1.00 94.44 195 GLU A CA 1
ATOM 1579 C C . GLU A 1 195 ? 8.292 -32.660 -19.909 1.00 94.44 195 GLU A C 1
ATOM 1581 O O . GLU A 1 195 ? 8.722 -33.734 -20.340 1.00 94.44 195 GLU A O 1
ATOM 1586 N N . ARG A 1 196 ? 7.315 -31.998 -20.536 1.00 94.31 196 ARG A N 1
ATOM 1587 C CA . ARG A 1 196 ? 6.837 -32.371 -21.875 1.00 94.31 196 ARG A CA 1
ATOM 1588 C C . ARG A 1 196 ? 7.867 -31.991 -22.932 1.00 94.31 196 ARG A C 1
ATOM 1590 O O . ARG A 1 196 ? 8.249 -32.866 -23.697 1.00 94.31 196 ARG A O 1
ATOM 1597 N N . ALA A 1 197 ? 8.387 -30.766 -22.882 1.00 92.06 197 ALA A N 1
ATOM 1598 C CA . ALA A 1 197 ? 9.423 -30.292 -23.797 1.00 92.06 197 ALA A CA 1
ATOM 1599 C C . ALA A 1 197 ? 10.690 -31.162 -23.736 1.00 92.06 197 ALA A C 1
ATOM 1601 O O . ALA A 1 197 ? 11.217 -31.563 -24.768 1.00 92.06 197 ALA A O 1
ATOM 1602 N N . LEU A 1 198 ? 11.141 -31.538 -22.532 1.00 94.25 198 LEU A N 1
ATOM 1603 C CA . LEU A 1 198 ? 12.266 -32.462 -22.371 1.00 94.25 198 LEU A CA 1
ATOM 1604 C C . LEU A 1 198 ? 11.968 -33.834 -22.994 1.00 94.25 198 LEU A C 1
ATOM 1606 O O . LEU A 1 198 ? 12.830 -34.417 -23.641 1.00 94.25 198 LEU A O 1
ATOM 1610 N N . ARG A 1 199 ? 10.750 -34.363 -22.819 1.00 93.56 199 ARG A N 1
ATOM 1611 C CA . ARG A 1 199 ? 10.353 -35.644 -23.425 1.00 93.56 199 ARG A CA 1
ATOM 1612 C C . ARG A 1 199 ? 10.285 -35.578 -24.947 1.00 93.56 199 ARG A C 1
ATOM 1614 O O . ARG A 1 199 ? 10.618 -36.568 -25.587 1.00 93.56 199 ARG A O 1
ATOM 1621 N N . GLU A 1 200 ? 9.825 -34.469 -25.511 1.00 92.69 200 GLU A N 1
ATOM 1622 C CA . GLU A 1 200 ? 9.777 -34.250 -26.960 1.00 92.69 200 GLU A CA 1
ATOM 1623 C C . GLU A 1 200 ? 11.187 -34.187 -27.546 1.00 92.69 200 GLU A C 1
ATOM 1625 O O . GLU A 1 200 ? 11.487 -34.951 -28.456 1.00 92.69 200 GLU A O 1
ATOM 1630 N N . ILE A 1 201 ? 12.080 -33.407 -26.938 1.00 91.25 201 ILE A N 1
ATOM 1631 C CA . ILE A 1 201 ? 13.467 -33.267 -27.400 1.00 91.25 201 ILE A CA 1
ATOM 1632 C C . ILE A 1 201 ? 14.269 -34.570 -27.228 1.00 91.25 201 ILE A C 1
ATOM 1634 O O . ILE A 1 201 ? 15.059 -34.927 -28.094 1.00 91.25 201 ILE A O 1
ATOM 1638 N N . ILE A 1 202 ? 14.025 -35.358 -26.172 1.00 91.75 202 ILE A N 1
ATOM 1639 C CA . ILE A 1 202 ? 14.624 -36.703 -26.043 1.00 91.75 202 ILE A CA 1
ATOM 1640 C C . ILE A 1 202 ? 14.107 -37.654 -27.134 1.00 91.75 202 ILE A C 1
ATOM 1642 O O . ILE A 1 202 ? 14.864 -38.483 -27.635 1.00 91.75 202 ILE A O 1
ATOM 1646 N N . LYS A 1 203 ? 12.822 -37.569 -27.503 1.00 90.94 203 LYS A N 1
ATOM 1647 C CA . LYS A 1 203 ? 12.276 -38.375 -28.606 1.00 90.94 203 LYS A CA 1
ATOM 1648 C C . LYS A 1 203 ? 12.883 -37.969 -29.943 1.00 90.94 203 LYS A C 1
ATOM 1650 O O . LYS A 1 203 ? 13.207 -38.850 -30.726 1.00 90.94 203 LYS A O 1
ATOM 1655 N N . GLU A 1 204 ? 13.052 -36.672 -30.175 1.00 87.88 204 GLU A N 1
ATOM 1656 C CA . GLU A 1 204 ? 13.733 -36.136 -31.354 1.00 87.88 204 GLU A CA 1
ATOM 1657 C C . GLU A 1 204 ? 15.184 -36.628 -31.422 1.00 87.88 204 GLU A C 1
ATOM 1659 O O . GLU A 1 204 ? 15.598 -37.172 -32.441 1.00 87.88 204 GLU A O 1
ATOM 1664 N N . GLN A 1 205 ? 15.914 -36.579 -30.302 1.00 87.81 205 GLN A N 1
ATOM 1665 C CA . GLN A 1 205 ? 17.269 -37.131 -30.190 1.00 87.81 205 GLN A CA 1
ATOM 1666 C C . GLN A 1 205 ? 17.317 -38.638 -30.475 1.00 87.81 205 GLN A C 1
ATOM 1668 O O . GLN A 1 205 ? 18.245 -39.108 -31.125 1.00 87.81 205 GLN A O 1
ATOM 1673 N N . ALA A 1 206 ? 16.319 -39.400 -30.021 1.00 87.06 206 ALA A N 1
ATOM 1674 C CA . ALA A 1 206 ? 16.241 -40.839 -30.267 1.00 87.06 206 ALA A CA 1
ATOM 1675 C C . ALA A 1 206 ? 15.833 -41.197 -31.710 1.00 87.06 206 ALA A C 1
ATOM 1677 O O . ALA A 1 206 ? 16.212 -42.261 -32.197 1.00 87.06 206 ALA A O 1
ATOM 1678 N N . ALA A 1 207 ? 15.051 -40.342 -32.376 1.00 84.56 207 ALA A N 1
ATOM 1679 C CA . ALA A 1 207 ? 14.630 -40.511 -33.770 1.00 84.56 207 ALA A CA 1
ATOM 1680 C C . ALA A 1 207 ? 15.682 -40.010 -34.781 1.00 84.56 207 ALA A C 1
ATOM 1682 O O . ALA A 1 207 ? 15.589 -40.303 -35.975 1.00 84.56 207 ALA A O 1
ATOM 1683 N N . PHE A 1 208 ? 16.697 -39.278 -34.323 1.00 80.19 208 PHE A N 1
ATOM 1684 C CA . PHE A 1 208 ? 17.816 -38.820 -35.141 1.00 80.19 208 PHE A CA 1
ATOM 1685 C C . PHE A 1 208 ? 18.783 -39.987 -35.438 1.00 80.19 208 PHE A C 1
ATOM 1687 O O . PHE A 1 208 ? 19.228 -40.635 -34.486 1.00 80.19 208 PHE A O 1
ATOM 1694 N N . PRO A 1 209 ? 19.151 -40.301 -36.706 1.00 67.88 209 PRO A N 1
ATOM 1695 C CA . PRO A 1 209 ? 18.974 -39.557 -37.967 1.00 67.88 209 PRO A CA 1
ATOM 1696 C C . PRO A 1 209 ? 17.895 -40.128 -38.920 1.00 67.88 209 PRO A C 1
ATOM 1698 O O . PRO A 1 209 ? 17.907 -39.831 -40.111 1.00 67.88 209 PRO A O 1
ATOM 1701 N N . SER A 1 210 ? 17.000 -41.006 -38.450 1.00 60.88 210 SER A N 1
ATOM 1702 C CA . SER A 1 210 ? 16.054 -41.733 -39.320 1.00 60.88 210 SER A CA 1
ATOM 1703 C C . SER A 1 210 ? 14.966 -40.870 -39.978 1.00 60.88 210 SER A C 1
ATOM 1705 O O . SER A 1 210 ? 14.422 -41.298 -40.993 1.00 60.88 210 SER A O 1
ATOM 1707 N N . ASP A 1 211 ? 14.690 -39.673 -39.449 1.00 56.94 211 ASP A N 1
ATOM 1708 C CA . ASP A 1 211 ? 13.616 -38.773 -39.912 1.00 56.94 211 ASP A CA 1
ATOM 1709 C C . ASP A 1 211 ? 14.114 -37.436 -40.514 1.00 56.94 211 ASP A C 1
ATOM 1711 O O . ASP A 1 211 ? 13.306 -36.569 -40.858 1.00 56.94 211 ASP A O 1
ATOM 1715 N N . THR A 1 212 ? 15.426 -37.220 -40.668 1.00 55.94 212 THR A N 1
ATOM 1716 C CA . THR A 1 212 ? 15.955 -35.930 -41.141 1.00 55.94 212 THR A CA 1
ATOM 1717 C C . THR A 1 212 ? 15.975 -35.818 -42.669 1.00 55.94 212 THR A C 1
ATOM 1719 O O . THR A 1 212 ? 16.812 -36.401 -43.355 1.00 55.94 212 THR A O 1
ATOM 1722 N N . VAL A 1 213 ? 15.085 -34.981 -43.214 1.00 55.56 213 VAL A N 1
ATOM 1723 C CA . VAL A 1 213 ? 15.314 -34.311 -44.506 1.00 55.56 213 VAL A CA 1
ATOM 1724 C C . VAL A 1 213 ? 16.548 -33.424 -44.324 1.00 55.56 213 VAL A C 1
ATOM 1726 O O . VAL A 1 213 ? 16.583 -32.663 -43.361 1.00 55.56 213 VAL A O 1
ATOM 1729 N N . GLU A 1 214 ? 17.558 -33.529 -45.197 1.00 56.53 214 GLU A N 1
ATOM 1730 C CA . GLU A 1 214 ? 18.750 -32.665 -45.158 1.00 56.53 214 GLU A CA 1
ATOM 1731 C C . GLU A 1 214 ? 18.332 -31.188 -45.083 1.00 56.53 214 GLU A C 1
ATOM 1733 O O . GLU A 1 214 ? 17.907 -30.585 -46.074 1.00 56.53 214 GLU A O 1
ATOM 1738 N N . ASP A 1 215 ? 18.429 -30.603 -43.890 1.00 56.94 215 ASP A N 1
ATOM 1739 C CA . ASP A 1 215 ? 18.228 -29.175 -43.704 1.00 56.94 215 ASP A CA 1
ATOM 1740 C C . ASP A 1 215 ? 19.430 -28.463 -44.327 1.00 56.94 215 ASP A C 1
ATOM 1742 O O . ASP A 1 215 ? 20.578 -28.697 -43.944 1.00 56.94 215 ASP A O 1
ATOM 1746 N N . LYS A 1 216 ? 19.189 -27.598 -45.315 1.00 59.00 216 LYS A N 1
ATOM 1747 C CA . LYS A 1 216 ? 20.255 -26.990 -46.136 1.00 59.00 216 LYS A CA 1
ATOM 1748 C C . LYS A 1 216 ? 21.210 -26.088 -45.338 1.00 59.00 216 LYS A C 1
ATOM 1750 O O . LYS A 1 216 ? 22.217 -25.653 -45.891 1.00 59.00 216 LYS A O 1
ATOM 1755 N N . ALA A 1 217 ? 20.881 -25.776 -44.083 1.00 67.50 217 ALA A N 1
ATOM 1756 C CA . ALA A 1 217 ? 21.599 -24.824 -43.241 1.00 67.50 217 ALA A CA 1
ATOM 1757 C C . ALA A 1 217 ? 22.720 -25.439 -42.381 1.00 67.50 217 ALA A C 1
ATOM 1759 O O . ALA A 1 217 ? 23.662 -24.726 -42.045 1.00 67.50 217 ALA A O 1
ATOM 1760 N N . PHE A 1 218 ? 22.653 -26.728 -42.018 1.00 77.50 218 PHE A N 1
ATOM 1761 C CA . PHE A 1 218 ? 23.613 -27.347 -41.090 1.00 77.50 218 PHE A CA 1
ATOM 1762 C C . PHE A 1 218 ? 24.012 -28.753 -41.529 1.00 77.50 218 PHE A C 1
ATOM 1764 O O . PHE A 1 218 ? 23.201 -29.510 -42.051 1.00 77.50 218 PHE A O 1
ATOM 1771 N N . THR A 1 219 ? 25.258 -29.139 -41.253 1.00 82.12 219 THR A N 1
ATOM 1772 C CA . THR A 1 219 ? 25.681 -30.536 -41.424 1.00 82.12 219 THR A CA 1
ATOM 1773 C C . THR A 1 219 ? 25.004 -31.440 -40.388 1.00 82.12 219 THR A C 1
ATOM 1775 O O . THR A 1 219 ? 24.720 -31.017 -39.268 1.00 82.12 219 THR A O 1
ATOM 1778 N N . LEU A 1 220 ? 24.810 -32.720 -40.722 1.00 82.19 220 LEU A N 1
ATOM 1779 C CA . LEU A 1 220 ? 24.203 -33.710 -39.820 1.00 82.19 220 LEU A CA 1
ATOM 1780 C C . LEU A 1 220 ? 24.924 -33.795 -38.457 1.00 82.19 220 LEU A C 1
ATOM 1782 O O . LEU A 1 220 ? 24.294 -33.955 -37.416 1.00 82.19 220 LEU A O 1
ATOM 1786 N N . HIS A 1 221 ? 26.249 -33.622 -38.446 1.00 84.44 221 HIS A N 1
ATOM 1787 C CA . HIS A 1 221 ? 27.040 -33.586 -37.214 1.00 84.44 221 HIS A CA 1
ATOM 1788 C C . HIS A 1 221 ? 26.752 -32.341 -36.359 1.00 84.44 221 HIS A C 1
ATOM 1790 O O . HIS A 1 221 ? 26.592 -32.449 -35.146 1.00 84.44 221 HIS A O 1
ATOM 1796 N N . GLN A 1 222 ? 26.639 -31.168 -36.990 1.00 85.44 222 GLN A N 1
ATOM 1797 C CA . GLN A 1 222 ? 26.288 -29.918 -36.310 1.00 85.44 222 GLN A CA 1
ATOM 1798 C C . GLN A 1 222 ? 24.877 -29.972 -35.711 1.00 85.44 222 GLN A C 1
ATOM 1800 O O . GLN A 1 222 ? 24.663 -29.509 -34.594 1.00 85.44 222 GLN A O 1
ATOM 1805 N N . GLN A 1 223 ? 23.921 -30.577 -36.418 1.00 85.06 223 GLN A N 1
ATOM 1806 C CA . GLN A 1 223 ? 22.561 -30.770 -35.904 1.00 85.06 223 GLN A CA 1
ATOM 1807 C C . GLN A 1 223 ? 22.539 -31.665 -34.663 1.00 85.06 223 GLN A C 1
ATOM 1809 O O . GLN A 1 223 ? 21.926 -31.296 -33.664 1.00 85.06 223 GLN A O 1
ATOM 1814 N N . ALA A 1 224 ? 23.261 -32.790 -34.695 1.00 86.44 224 ALA A N 1
ATOM 1815 C CA . ALA A 1 224 ? 23.383 -33.678 -33.540 1.00 86.44 224 ALA A CA 1
ATOM 1816 C C . ALA A 1 224 ? 23.977 -32.950 -32.323 1.00 86.44 224 ALA A C 1
ATOM 1818 O O . ALA A 1 224 ? 23.472 -33.075 -31.210 1.00 86.44 224 ALA A O 1
ATOM 1819 N N . GLU A 1 225 ? 25.020 -32.141 -32.535 1.00 88.94 225 GLU A N 1
ATOM 1820 C CA . GLU A 1 225 ? 25.657 -31.411 -31.442 1.00 88.94 225 GLU A CA 1
ATOM 1821 C C . GLU A 1 225 ? 24.740 -30.336 -30.837 1.00 88.94 225 GLU A C 1
ATOM 1823 O O . GLU A 1 225 ? 24.696 -30.193 -29.613 1.00 88.94 225 GLU A O 1
ATOM 1828 N N . LEU A 1 226 ? 23.986 -29.593 -31.658 1.00 90.19 226 LEU A N 1
ATOM 1829 C CA . LEU A 1 226 ? 22.991 -28.643 -31.146 1.00 90.19 226 LEU A CA 1
ATOM 1830 C C . LEU A 1 226 ? 21.916 -29.365 -30.331 1.00 90.19 226 LEU A C 1
ATOM 1832 O O . LEU A 1 226 ? 21.614 -28.929 -29.220 1.00 90.19 226 LEU A O 1
ATOM 1836 N N . LEU A 1 227 ? 21.414 -30.496 -30.829 1.00 90.25 227 LEU A N 1
ATOM 1837 C CA . LEU A 1 227 ? 20.383 -31.283 -30.158 1.00 90.25 227 LEU A CA 1
ATOM 1838 C C . LEU A 1 227 ? 20.857 -31.807 -28.793 1.00 90.25 227 LEU A C 1
ATOM 1840 O O . LEU A 1 227 ? 20.141 -31.692 -27.799 1.00 90.25 227 LEU A O 1
ATOM 1844 N N . ASP A 1 228 ? 22.103 -32.276 -28.689 1.00 91.44 228 ASP A N 1
ATOM 1845 C CA . ASP A 1 228 ? 22.701 -32.686 -27.411 1.00 91.44 228 ASP A CA 1
ATOM 1846 C C . ASP A 1 228 ? 22.775 -31.530 -26.397 1.00 91.44 228 ASP A C 1
ATOM 1848 O O . ASP A 1 228 ? 22.552 -31.721 -25.192 1.00 91.44 228 ASP A O 1
ATOM 1852 N N . LYS A 1 229 ? 23.098 -30.311 -26.856 1.00 92.12 229 LYS A N 1
ATOM 1853 C CA . LYS A 1 229 ? 23.112 -29.115 -25.997 1.00 92.12 229 LYS A CA 1
ATOM 1854 C C . LYS A 1 229 ? 21.701 -28.699 -25.593 1.00 92.12 229 LYS A C 1
ATOM 1856 O O . LYS A 1 229 ? 21.501 -28.322 -24.438 1.00 92.12 229 LYS A O 1
ATOM 1861 N N . GLU A 1 230 ? 20.731 -28.808 -26.493 1.00 92.44 230 GLU A N 1
ATOM 1862 C CA . GLU A 1 230 ? 19.323 -28.536 -26.202 1.00 92.44 230 GLU A CA 1
ATOM 1863 C C . GLU A 1 230 ? 18.759 -29.510 -25.164 1.00 92.44 230 GLU A C 1
ATOM 1865 O O . GLU A 1 230 ? 18.128 -29.071 -24.202 1.00 92.44 230 GLU A O 1
ATOM 1870 N N . VAL A 1 231 ? 19.065 -30.809 -25.264 1.00 93.88 231 VAL A N 1
ATOM 1871 C CA . VAL A 1 231 ? 18.692 -31.812 -24.249 1.00 93.88 231 VAL A CA 1
ATOM 1872 C C . VAL A 1 231 ? 19.256 -31.431 -22.877 1.00 93.88 231 VAL A C 1
ATOM 1874 O O . VAL A 1 231 ? 18.529 -31.443 -21.878 1.00 93.88 231 VAL A O 1
ATOM 1877 N N . LYS A 1 232 ? 20.543 -31.053 -22.808 1.00 93.81 232 LYS A N 1
ATOM 1878 C CA . LYS A 1 232 ? 21.184 -30.611 -21.554 1.00 93.81 232 LYS A CA 1
ATOM 1879 C C . LYS A 1 232 ? 20.512 -29.368 -20.975 1.00 93.81 232 LYS A C 1
ATOM 1881 O O . LYS A 1 232 ? 20.224 -29.342 -19.777 1.00 93.81 232 LYS A O 1
ATOM 1886 N N . LEU A 1 233 ? 20.220 -28.374 -21.814 1.00 94.06 233 LEU A N 1
ATOM 1887 C CA . LEU A 1 233 ? 19.510 -27.165 -21.404 1.00 94.06 233 LEU A CA 1
ATOM 1888 C C . LEU A 1 233 ? 18.123 -27.500 -20.846 1.00 94.06 233 LEU A C 1
ATOM 1890 O O . LEU A 1 233 ? 17.781 -27.070 -19.748 1.00 94.06 233 LEU A O 1
ATOM 1894 N N . LYS A 1 234 ? 17.342 -28.327 -21.546 1.00 94.31 234 LYS A N 1
ATOM 1895 C CA . LYS A 1 234 ? 15.985 -28.700 -21.119 1.00 94.31 234 LYS A CA 1
ATOM 1896 C C . LYS A 1 234 ? 15.968 -29.522 -19.840 1.00 94.31 234 LYS A C 1
ATOM 1898 O O . LYS A 1 234 ? 15.051 -29.373 -19.031 1.00 94.31 234 LYS A O 1
ATOM 1903 N N . LYS A 1 235 ? 16.985 -30.358 -19.620 1.00 95.12 235 LYS A N 1
ATOM 1904 C CA . LYS A 1 235 ? 17.160 -31.067 -18.349 1.00 95.12 235 LYS A CA 1
ATOM 1905 C C . LYS A 1 235 ? 17.368 -30.075 -17.199 1.00 95.12 235 LYS A C 1
ATOM 1907 O O . LYS A 1 235 ? 16.688 -30.191 -16.182 1.00 95.12 235 LYS A O 1
ATOM 1912 N N . GLN A 1 236 ? 18.219 -29.067 -17.393 1.00 95.31 236 GLN A N 1
ATOM 1913 C CA . GLN A 1 236 ? 18.449 -28.020 -16.392 1.00 95.31 236 GLN A CA 1
ATOM 1914 C C . GLN A 1 236 ? 17.212 -27.156 -16.144 1.00 95.31 236 GLN A C 1
ATOM 1916 O O . GLN A 1 236 ? 16.894 -26.868 -14.995 1.00 95.31 236 GLN A O 1
ATOM 1921 N N . GLU A 1 237 ? 16.482 -26.775 -17.196 1.00 94.44 237 GLU A N 1
ATOM 1922 C CA . GLU A 1 237 ? 15.224 -26.029 -17.062 1.00 94.44 237 GLU A CA 1
ATOM 1923 C C . GLU A 1 237 ? 14.199 -26.813 -16.225 1.00 94.44 237 GLU A C 1
ATOM 1925 O O . GLU A 1 237 ? 13.499 -26.232 -15.388 1.00 94.44 237 GLU A O 1
ATOM 1930 N N . LYS A 1 238 ? 14.110 -28.139 -16.413 1.00 96.38 238 LYS A N 1
ATOM 1931 C CA . LYS A 1 238 ? 13.248 -29.002 -15.594 1.00 96.38 238 LYS A CA 1
ATOM 1932 C C . LYS A 1 238 ? 13.682 -28.967 -14.130 1.00 96.38 238 LYS A C 1
ATOM 1934 O O . LYS A 1 238 ? 12.837 -28.773 -13.256 1.00 96.38 238 LYS A O 1
ATOM 1939 N N . GLU A 1 239 ? 14.971 -29.161 -13.861 1.00 94.81 239 GLU A N 1
ATOM 1940 C CA . GLU A 1 239 ? 15.523 -29.149 -12.500 1.00 94.81 239 GLU A CA 1
ATOM 1941 C C . GLU A 1 239 ? 15.282 -27.798 -11.811 1.00 94.81 239 GLU A C 1
ATOM 1943 O O . GLU A 1 239 ? 14.752 -27.764 -10.699 1.00 94.81 239 GLU A O 1
ATOM 1948 N N . LEU A 1 240 ? 15.533 -26.681 -12.503 1.00 94.94 240 LEU A N 1
ATOM 1949 C CA . LEU A 1 240 ? 15.246 -25.343 -11.988 1.00 94.94 240 LEU A CA 1
ATOM 1950 C C . LEU A 1 240 ? 13.756 -25.164 -11.672 1.00 94.94 240 LEU A C 1
ATOM 1952 O O . LEU A 1 240 ? 13.398 -24.639 -10.619 1.00 94.94 240 LEU A O 1
ATOM 1956 N N . ASN A 1 241 ? 12.861 -25.596 -12.564 1.00 95.44 241 ASN A N 1
ATOM 1957 C CA . ASN A 1 241 ? 11.422 -25.493 -12.322 1.00 95.44 241 ASN A CA 1
ATOM 1958 C C . ASN A 1 241 ? 10.958 -26.393 -11.165 1.00 95.44 241 ASN A C 1
ATOM 1960 O O . ASN A 1 241 ? 10.048 -26.001 -10.436 1.00 95.44 241 ASN A O 1
ATOM 1964 N N . SER A 1 242 ? 11.596 -27.547 -10.951 1.00 96.56 242 SER A N 1
ATOM 1965 C CA . SER A 1 242 ? 11.343 -28.404 -9.786 1.00 96.56 242 SER A CA 1
ATOM 1966 C C . SER A 1 242 ? 11.736 -27.703 -8.487 1.00 96.56 242 SER A C 1
ATOM 1968 O O . SER A 1 242 ? 10.957 -27.683 -7.536 1.00 96.56 242 SER A O 1
ATOM 1970 N N . LEU A 1 243 ? 12.904 -27.058 -8.458 1.00 95.50 243 LEU A N 1
ATOM 1971 C CA . LEU A 1 243 ? 13.338 -26.273 -7.301 1.00 95.50 243 LEU A CA 1
ATOM 1972 C C . LEU A 1 243 ? 12.433 -25.063 -7.053 1.00 95.50 243 LEU A C 1
ATOM 1974 O O . LEU A 1 243 ? 12.143 -24.754 -5.905 1.00 95.50 243 LEU A O 1
ATOM 1978 N N . ARG A 1 244 ? 11.906 -24.419 -8.104 1.00 96.25 244 ARG A N 1
ATOM 1979 C CA . ARG A 1 244 ? 10.951 -23.302 -7.953 1.00 96.25 244 ARG A CA 1
ATOM 1980 C C . ARG A 1 244 ? 9.640 -23.757 -7.321 1.00 96.25 244 ARG A C 1
ATOM 1982 O O . ARG A 1 244 ? 9.006 -22.997 -6.598 1.00 96.25 244 ARG A O 1
ATOM 1989 N N . VAL A 1 245 ? 9.212 -24.987 -7.603 1.00 96.62 245 VAL A N 1
ATOM 1990 C CA . VAL A 1 245 ? 8.066 -25.591 -6.913 1.00 96.62 245 VAL A CA 1
ATOM 1991 C C . VAL A 1 245 ? 8.405 -25.818 -5.437 1.00 96.62 245 VAL A C 1
ATOM 1993 O O . VAL A 1 245 ? 7.599 -25.447 -4.587 1.00 96.62 245 VAL A O 1
ATOM 1996 N N . GLN A 1 246 ? 9.593 -26.348 -5.127 1.00 96.00 246 GLN A N 1
ATOM 1997 C CA . GLN A 1 246 ? 10.026 -26.569 -3.742 1.00 96.00 246 GLN A CA 1
ATOM 1998 C C . GLN A 1 246 ? 10.121 -25.259 -2.945 1.00 96.00 246 GLN A C 1
ATOM 2000 O O . GLN A 1 246 ? 9.565 -25.174 -1.856 1.00 96.00 246 GLN A O 1
ATOM 2005 N N . GLU A 1 247 ? 10.727 -24.213 -3.513 1.00 95.75 247 GLU A N 1
ATOM 2006 C CA . GLU A 1 247 ? 10.801 -22.862 -2.935 1.00 95.75 247 GLU A CA 1
ATOM 2007 C C . GLU A 1 247 ? 9.418 -22.348 -2.520 1.00 95.75 247 GLU A C 1
ATOM 2009 O O . GLU A 1 247 ? 9.226 -21.900 -1.386 1.00 95.75 247 GLU A O 1
ATOM 2014 N N . LYS A 1 248 ? 8.421 -22.472 -3.405 1.00 95.75 248 LYS A N 1
ATOM 2015 C CA . LYS A 1 248 ? 7.053 -22.030 -3.109 1.00 95.75 248 LYS A CA 1
ATOM 2016 C C . LYS A 1 248 ? 6.361 -22.896 -2.059 1.00 95.75 248 LYS A C 1
ATOM 2018 O O . LYS A 1 248 ? 5.606 -22.353 -1.256 1.00 95.75 248 LYS A O 1
ATOM 2023 N N . ILE A 1 249 ? 6.633 -24.202 -2.014 1.00 95.12 249 ILE A N 1
ATOM 2024 C CA . ILE A 1 249 ? 6.137 -25.088 -0.948 1.00 95.12 249 ILE A CA 1
ATOM 2025 C C . ILE A 1 249 ? 6.709 -24.661 0.410 1.00 95.12 249 ILE A C 1
ATOM 2027 O O . ILE A 1 249 ? 5.942 -24.465 1.352 1.00 95.12 249 ILE A O 1
ATOM 2031 N N . THR A 1 250 ? 8.024 -24.440 0.503 1.00 92.75 250 THR A N 1
ATOM 2032 C CA . THR A 1 250 ? 8.689 -24.001 1.741 1.00 92.75 250 THR A CA 1
ATOM 2033 C C . THR A 1 250 ? 8.173 -22.634 2.203 1.00 92.75 250 THR A C 1
ATOM 2035 O O . THR A 1 250 ? 7.823 -22.462 3.371 1.00 92.75 250 THR A O 1
ATOM 2038 N N . GLN A 1 251 ? 8.042 -21.663 1.291 1.00 94.75 251 GLN A N 1
ATOM 2039 C CA . GLN A 1 251 ? 7.480 -20.342 1.612 1.00 94.75 251 GLN A CA 1
ATOM 2040 C C . GLN A 1 251 ? 6.026 -20.424 2.093 1.00 94.75 251 GLN A C 1
ATOM 2042 O O . GLN A 1 251 ? 5.637 -19.699 3.011 1.00 94.75 251 GLN A O 1
ATOM 2047 N N . LEU A 1 252 ? 5.213 -21.298 1.495 1.00 94.50 252 LEU A N 1
ATOM 2048 C CA . LEU A 1 252 ? 3.833 -21.517 1.922 1.00 94.50 252 LEU A CA 1
ATOM 2049 C C . LEU A 1 252 ? 3.777 -22.142 3.321 1.00 94.50 252 LEU A C 1
ATOM 2051 O O . LEU A 1 252 ? 2.968 -21.700 4.137 1.00 94.50 252 LEU A O 1
ATOM 2055 N N . GLY A 1 253 ? 4.658 -23.099 3.629 1.00 92.31 253 GLY A N 1
ATOM 2056 C CA . GLY A 1 253 ? 4.802 -23.664 4.975 1.00 92.31 253 GLY A CA 1
ATOM 2057 C C . GLY A 1 253 ? 5.102 -22.590 6.025 1.00 92.31 253 GLY A C 1
ATOM 2058 O O . GLY A 1 253 ? 4.392 -22.488 7.029 1.00 92.31 253 GLY A O 1
ATOM 2059 N N . LEU A 1 254 ? 6.071 -21.713 5.741 1.00 94.19 254 LEU A N 1
ATOM 2060 C CA . LEU A 1 254 ? 6.416 -20.577 6.599 1.00 94.19 254 LEU A CA 1
ATOM 2061 C C . LEU A 1 254 ? 5.219 -19.644 6.836 1.00 94.19 254 LEU A C 1
ATOM 2063 O O . LEU A 1 254 ? 4.945 -19.271 7.977 1.00 94.19 254 LEU A O 1
ATOM 2067 N N . ILE A 1 255 ? 4.506 -19.251 5.776 1.00 93.69 255 ILE A N 1
ATOM 2068 C CA . ILE A 1 255 ? 3.342 -18.353 5.882 1.00 93.69 255 ILE A CA 1
ATOM 2069 C C . ILE A 1 255 ? 2.213 -19.012 6.671 1.00 93.69 255 ILE A C 1
ATOM 2071 O O . ILE A 1 255 ? 1.629 -18.361 7.533 1.00 93.69 255 ILE A O 1
ATOM 2075 N N . THR A 1 256 ? 1.946 -20.295 6.429 1.00 93.12 256 THR A N 1
ATOM 2076 C CA . THR A 1 256 ? 0.904 -21.057 7.135 1.00 93.12 256 THR A CA 1
ATOM 2077 C C . THR A 1 256 ? 1.192 -21.103 8.634 1.00 93.12 256 THR A C 1
ATOM 2079 O O . THR A 1 256 ? 0.307 -20.859 9.452 1.00 93.12 256 THR A O 1
ATOM 2082 N N . SER A 1 257 ? 2.450 -21.350 9.011 1.00 90.75 257 SER A N 1
ATOM 2083 C CA . SER A 1 257 ? 2.855 -21.327 10.415 1.00 90.75 257 SER A CA 1
ATOM 2084 C C . SER A 1 257 ? 2.801 -19.916 11.012 1.00 90.75 257 SER A C 1
ATOM 2086 O O . SER A 1 257 ? 2.310 -19.776 12.126 1.00 90.75 257 SER A O 1
ATOM 2088 N N . LYS A 1 258 ? 3.179 -18.853 10.283 1.00 91.75 258 LYS A N 1
ATOM 2089 C CA . LYS A 1 258 ? 2.966 -17.459 10.739 1.00 91.75 258 LYS A CA 1
ATOM 2090 C C . LYS A 1 258 ? 1.486 -17.168 10.998 1.00 91.75 258 LYS A C 1
ATOM 2092 O O . LYS A 1 258 ? 1.152 -16.639 12.051 1.00 91.75 258 LYS A O 1
ATOM 2097 N N . LEU A 1 259 ? 0.612 -17.533 10.065 1.00 91.06 259 LEU A N 1
ATOM 2098 C CA . LEU A 1 259 ? -0.830 -17.309 10.152 1.00 91.06 259 LEU A CA 1
ATOM 2099 C C . LEU A 1 259 ? -1.430 -18.012 11.376 1.00 91.06 259 LEU A C 1
ATOM 2101 O O . LEU A 1 259 ? -2.090 -17.359 12.176 1.00 91.06 259 LEU A O 1
ATOM 2105 N N . TYR A 1 260 ? -1.100 -19.290 11.586 1.00 89.25 260 TYR A N 1
ATOM 2106 C CA . TYR A 1 260 ? -1.537 -20.046 12.765 1.00 89.25 260 TYR A CA 1
ATOM 2107 C C . TYR A 1 260 ? -1.157 -19.357 14.086 1.00 89.25 260 TYR A C 1
ATOM 2109 O O . TYR A 1 260 ? -1.954 -19.301 15.021 1.00 89.25 260 TYR A O 1
ATOM 2117 N N . ILE A 1 261 ? 0.067 -18.826 14.175 1.00 86.25 261 ILE A N 1
ATOM 2118 C CA . ILE A 1 261 ? 0.569 -18.160 15.384 1.00 86.25 261 ILE A CA 1
ATOM 2119 C C . ILE A 1 261 ? -0.219 -16.885 15.670 1.00 86.25 261 ILE A C 1
ATOM 2121 O O . ILE A 1 261 ? -0.633 -16.660 16.807 1.00 86.25 261 ILE A O 1
ATOM 2125 N N . GLU A 1 262 ? -0.416 -16.048 14.656 1.00 88.38 262 GLU A N 1
ATOM 2126 C CA . GLU A 1 262 ? -1.119 -14.777 14.820 1.00 88.38 262 GLU A CA 1
ATOM 2127 C C . GLU A 1 262 ? -2.606 -14.995 15.135 1.00 88.38 262 GLU A C 1
ATOM 2129 O O . GLU A 1 262 ? -3.106 -14.371 16.068 1.00 88.38 262 GLU A O 1
ATOM 2134 N N . GLU A 1 263 ? -3.279 -15.944 14.471 1.00 87.81 263 GLU A N 1
ATOM 2135 C CA . GLU A 1 263 ? -4.669 -16.323 14.787 1.00 87.81 263 GLU A CA 1
ATOM 2136 C C . GLU A 1 263 ? -4.811 -16.783 16.246 1.00 87.81 263 GLU A C 1
ATOM 2138 O O . GLU A 1 263 ? -5.728 -16.374 16.956 1.00 87.81 263 GLU A O 1
ATOM 2143 N N . LYS A 1 264 ? -3.854 -17.567 16.760 1.00 84.50 264 LYS A N 1
ATOM 2144 C CA . LYS A 1 264 ? -3.870 -17.980 18.172 1.00 84.50 264 LYS A CA 1
ATOM 2145 C C . LYS A 1 264 ? -3.626 -16.832 19.150 1.00 84.50 264 LYS A C 1
ATOM 2147 O O . LYS A 1 264 ? -4.206 -16.826 20.244 1.00 84.50 264 LYS A O 1
ATOM 2152 N N . LYS A 1 265 ? -2.778 -15.862 18.791 1.00 84.38 265 LYS A N 1
ATOM 2153 C CA . LYS A 1 265 ? -2.577 -14.638 19.587 1.00 84.38 265 LYS A CA 1
ATOM 2154 C C . LYS A 1 265 ? -3.868 -13.824 19.655 1.00 84.38 265 LYS A C 1
ATOM 2156 O O . LYS A 1 265 ? -4.268 -13.401 20.740 1.00 84.38 265 LYS A O 1
ATOM 2161 N N . GLU A 1 266 ? -4.531 -13.664 18.518 1.00 86.94 266 GLU A N 1
ATOM 2162 C CA . GLU A 1 266 ? -5.796 -12.950 18.378 1.00 86.94 266 GLU A CA 1
ATOM 2163 C C . GLU A 1 266 ? -6.922 -13.606 19.198 1.00 86.94 266 GLU A C 1
ATOM 2165 O O . GLU A 1 266 ? -7.546 -12.931 20.024 1.00 86.94 266 GLU A O 1
ATOM 2170 N N . ASP A 1 267 ? -7.107 -14.927 19.069 1.00 85.06 267 ASP A N 1
ATOM 2171 C CA . ASP A 1 267 ? -8.049 -15.726 19.869 1.00 85.06 267 ASP A CA 1
ATOM 2172 C C . ASP A 1 267 ? -7.831 -15.495 21.372 1.00 85.06 267 ASP A C 1
ATOM 2174 O O . ASP A 1 267 ? -8.764 -15.198 22.124 1.00 85.06 267 ASP A O 1
ATOM 2178 N N . THR A 1 268 ? -6.573 -15.555 21.819 1.00 81.69 268 THR A N 1
ATOM 2179 C CA . THR A 1 268 ? -6.237 -15.393 23.239 1.00 81.69 268 THR A CA 1
ATOM 2180 C C . THR A 1 268 ? -6.543 -13.983 23.747 1.00 81.69 268 THR A C 1
ATOM 2182 O O . THR A 1 268 ? -7.020 -13.811 24.873 1.00 81.69 268 THR A O 1
ATOM 2185 N N . LEU A 1 269 ? -6.282 -12.947 22.945 1.00 83.50 269 LEU A N 1
ATOM 2186 C CA . LEU A 1 269 ? -6.625 -11.573 23.312 1.00 83.50 269 LEU A CA 1
ATOM 2187 C C . LEU A 1 269 ? -8.138 -11.348 23.327 1.00 83.50 269 LEU A C 1
ATOM 2189 O O . LEU A 1 269 ? -8.640 -10.684 24.239 1.00 83.50 269 LEU A O 1
ATOM 2193 N N . LYS A 1 270 ? -8.879 -11.936 22.380 1.00 84.69 270 LYS A N 1
ATOM 2194 C CA . LYS A 1 270 ? -10.348 -11.917 22.373 1.00 84.69 270 LYS A CA 1
ATOM 2195 C C . LYS A 1 270 ? -10.915 -12.582 23.630 1.00 84.69 270 LYS A C 1
ATOM 2197 O O . LYS A 1 270 ? -11.808 -12.006 24.263 1.00 84.69 270 LYS A O 1
ATOM 2202 N N . ASP A 1 271 ? -10.354 -13.716 24.046 1.00 82.19 271 ASP A N 1
ATOM 2203 C CA . ASP A 1 271 ? -10.719 -14.402 25.288 1.00 82.19 271 ASP A CA 1
ATOM 2204 C C . ASP A 1 271 ? -10.396 -13.562 26.528 1.00 82.19 271 ASP A C 1
ATOM 2206 O O . ASP A 1 271 ? -11.273 -13.345 27.367 1.00 82.19 271 ASP A O 1
ATOM 2210 N N . LYS A 1 272 ? -9.185 -12.996 26.624 1.00 77.94 272 LYS A N 1
ATOM 2211 C CA . LYS A 1 272 ? -8.788 -12.100 27.728 1.00 77.94 272 LYS A CA 1
ATOM 2212 C C . LYS A 1 272 ? -9.685 -10.867 27.826 1.00 77.94 272 LYS A C 1
ATOM 2214 O O . LYS A 1 272 ? -10.147 -10.527 28.919 1.00 77.94 272 LYS A O 1
ATOM 2219 N N . ARG A 1 273 ? -9.987 -10.220 26.694 1.00 81.88 273 ARG A N 1
ATOM 2220 C CA . ARG A 1 273 ? -10.925 -9.089 26.620 1.00 81.88 273 ARG A CA 1
ATOM 2221 C C . ARG A 1 273 ? -12.277 -9.478 27.210 1.00 81.88 273 ARG A C 1
ATOM 2223 O O . ARG A 1 273 ? -12.839 -8.740 28.018 1.00 81.88 273 ARG A O 1
ATOM 2230 N N . ASN A 1 274 ? -12.793 -10.639 26.812 1.00 78.38 274 ASN A N 1
ATOM 2231 C CA . ASN A 1 274 ? -14.109 -11.115 27.222 1.00 78.38 274 ASN A CA 1
ATOM 2232 C C . ASN A 1 274 ? -14.167 -11.561 28.690 1.00 78.38 274 ASN A C 1
ATOM 2234 O O . ASN A 1 274 ? -15.159 -11.270 29.354 1.00 78.38 274 ASN A O 1
ATOM 2238 N N . GLN A 1 275 ? -13.138 -12.248 29.190 1.00 75.69 275 GLN A N 1
ATOM 2239 C CA . GLN A 1 275 ? -13.144 -12.868 30.519 1.00 75.69 275 GLN A CA 1
ATOM 2240 C C . GLN A 1 275 ? -12.632 -11.946 31.629 1.00 75.69 275 GLN A C 1
ATOM 2242 O O . GLN A 1 275 ? -13.139 -12.002 32.745 1.00 75.69 275 GLN A O 1
ATOM 2247 N N . MET A 1 276 ? -11.634 -11.104 31.351 1.00 71.19 276 MET A N 1
ATOM 2248 C CA . MET A 1 276 ? -10.959 -10.308 32.382 1.00 71.19 276 MET A CA 1
ATOM 2249 C C . MET A 1 276 ? -11.353 -8.841 32.297 1.00 71.19 276 MET A C 1
ATOM 2251 O O . MET A 1 276 ? -11.925 -8.294 33.240 1.00 71.19 276 MET A O 1
ATOM 2255 N N . VAL A 1 277 ? -11.098 -8.219 31.142 1.00 70.81 277 VAL A N 1
ATOM 2256 C CA . VAL A 1 277 ? -11.286 -6.774 30.980 1.00 70.81 277 VAL A CA 1
ATOM 2257 C C . VAL A 1 277 ? -12.752 -6.408 31.142 1.00 70.81 277 VAL A C 1
ATOM 2259 O O . VAL A 1 277 ? -13.073 -5.564 31.967 1.00 70.81 277 VAL A O 1
ATOM 2262 N N . LYS A 1 278 ? -13.664 -7.099 30.449 1.00 69.06 278 LYS A N 1
ATOM 2263 C CA . LYS A 1 278 ? -15.103 -6.795 30.521 1.00 69.06 278 LYS A CA 1
ATOM 2264 C C . LYS A 1 278 ? -15.747 -7.072 31.878 1.00 69.06 278 LYS A C 1
ATOM 2266 O O . LYS A 1 278 ? -16.661 -6.333 32.256 1.00 69.06 278 LYS A O 1
ATOM 2271 N N . MET A 1 279 ? -15.309 -8.110 32.593 1.00 71.62 279 MET A N 1
ATOM 2272 C CA . MET A 1 279 ? -15.861 -8.462 33.910 1.00 71.62 279 MET A CA 1
ATOM 2273 C C . MET A 1 279 ? -15.501 -7.417 34.968 1.00 71.62 279 MET A C 1
ATOM 2275 O O . MET A 1 279 ? -16.351 -7.055 35.777 1.00 71.62 279 MET A O 1
ATOM 2279 N N . SER A 1 280 ? -14.287 -6.869 34.899 1.00 77.50 280 SER A N 1
ATOM 2280 C CA . SER A 1 280 ? -13.796 -5.831 35.816 1.00 77.50 280 SER A CA 1
ATOM 2281 C C . SER A 1 280 ? -13.834 -4.416 35.215 1.00 77.50 280 SER A C 1
ATOM 2283 O O . SER A 1 280 ? -13.218 -3.495 35.753 1.00 77.50 280 SER A O 1
ATOM 2285 N N . PHE A 1 281 ? -14.546 -4.232 34.099 1.00 82.38 281 PHE A N 1
ATOM 2286 C CA . PHE A 1 281 ? -14.688 -2.944 33.419 1.00 82.38 281 PHE A CA 1
ATOM 2287 C C . PHE A 1 281 ? -15.607 -2.012 34.202 1.00 82.38 281 PHE A C 1
ATOM 2289 O O . PHE A 1 281 ? -16.743 -2.388 34.519 1.00 82.38 281 PHE A O 1
ATOM 2296 N N . ARG A 1 282 ? -15.137 -0.789 34.460 1.00 84.50 282 ARG A N 1
ATOM 2297 C CA . ARG A 1 282 ? -15.911 0.266 35.117 1.00 84.50 282 ARG A CA 1
ATOM 2298 C C . ARG A 1 282 ? -15.937 1.521 34.261 1.00 84.50 282 ARG A C 1
ATOM 2300 O O . ARG A 1 282 ? -14.913 1.926 33.725 1.00 84.50 282 ARG A O 1
ATOM 2307 N N . VAL A 1 283 ? -17.126 2.106 34.171 1.00 87.88 283 VAL A N 1
ATOM 2308 C CA . VAL A 1 283 ? -17.371 3.409 33.554 1.00 87.88 283 VAL A CA 1
ATOM 2309 C C . VAL A 1 283 ? -18.365 4.132 34.435 1.00 87.88 283 VAL A C 1
ATOM 2311 O O . VAL A 1 283 ? -19.480 3.646 34.645 1.00 87.88 283 VAL A O 1
ATOM 2314 N N . ASP A 1 284 ? -17.953 5.276 34.951 1.00 90.62 284 ASP A N 1
ATOM 2315 C CA . ASP A 1 284 ? -18.751 6.122 35.820 1.00 90.62 284 ASP A CA 1
ATOM 2316 C C . ASP A 1 284 ? -19.180 7.396 35.090 1.00 90.62 284 ASP A C 1
ATOM 2318 O O . ASP A 1 284 ? -18.641 7.780 34.052 1.00 90.62 284 ASP A O 1
ATOM 2322 N N . LYS A 1 285 ? -20.142 8.118 35.672 1.00 90.62 285 LYS A N 1
ATOM 2323 C CA . LYS A 1 285 ? -20.611 9.394 35.116 1.00 90.62 285 LYS A CA 1
ATOM 2324 C C . LYS A 1 285 ? -19.478 10.422 34.964 1.00 90.62 285 LYS A C 1
ATOM 2326 O O . LYS A 1 285 ? -19.486 11.196 34.018 1.00 90.62 285 LYS A O 1
ATOM 2331 N N . LYS A 1 286 ? -18.478 10.388 35.853 1.00 92.00 286 LYS A N 1
ATOM 2332 C CA . LYS A 1 286 ? -17.294 11.257 35.764 1.00 92.00 286 LYS A CA 1
ATOM 2333 C C . LYS A 1 286 ? -16.496 11.033 34.479 1.00 92.00 286 LYS A C 1
ATOM 2335 O O . LYS A 1 286 ? -15.949 11.997 33.959 1.00 92.00 286 LYS A O 1
ATOM 2340 N N . ASP A 1 287 ? -16.447 9.800 33.976 1.00 90.25 287 ASP A N 1
ATOM 2341 C CA . ASP A 1 287 ? -15.743 9.474 32.733 1.00 90.25 287 ASP A CA 1
ATOM 2342 C C . ASP A 1 287 ? -16.494 10.046 31.525 1.00 90.25 287 ASP A C 1
ATOM 2344 O O . ASP A 1 287 ? -15.880 10.606 30.621 1.00 90.25 287 ASP A O 1
ATOM 2348 N N . VAL A 1 288 ? -17.832 9.984 31.552 1.00 91.88 288 VAL A N 1
ATOM 2349 C CA . VAL A 1 288 ? -18.699 10.629 30.552 1.00 91.88 288 VAL A CA 1
ATOM 2350 C C . VAL A 1 288 ? -18.506 12.147 30.574 1.00 91.88 288 VAL A C 1
ATOM 2352 O O . VAL A 1 288 ? -18.261 12.752 29.534 1.00 91.88 288 VAL A O 1
ATOM 2355 N N . ASP A 1 289 ? -18.570 12.765 31.757 1.00 93.19 289 ASP A N 1
ATOM 2356 C CA . ASP A 1 289 ? -18.405 14.214 31.913 1.00 93.19 289 ASP A CA 1
ATOM 2357 C C . ASP A 1 289 ? -17.003 14.671 31.454 1.00 93.19 289 ASP A C 1
ATOM 2359 O O . ASP A 1 289 ? -16.859 15.721 30.824 1.00 93.19 289 ASP A O 1
ATOM 2363 N N . ALA A 1 290 ? -15.963 13.870 31.723 1.00 92.50 290 ALA A N 1
ATOM 2364 C CA . ALA A 1 290 ? -14.606 14.124 31.246 1.00 92.50 290 ALA A CA 1
ATOM 2365 C C . ALA A 1 290 ? -14.505 14.032 29.715 1.00 92.50 290 ALA A C 1
ATOM 2367 O O . ALA A 1 290 ? -13.940 14.933 29.096 1.00 92.50 290 ALA A O 1
ATOM 2368 N N . ALA A 1 291 ? -15.094 13.000 29.101 1.00 91.81 291 ALA A N 1
ATOM 2369 C CA . ALA A 1 291 ? -15.106 12.834 27.648 1.00 91.81 291 ALA A CA 1
ATOM 2370 C C . ALA A 1 291 ? -15.842 13.987 26.941 1.00 91.81 291 ALA A C 1
ATOM 2372 O O . ALA A 1 291 ? -15.335 14.535 25.965 1.00 91.81 291 ALA A O 1
ATOM 2373 N N . LEU A 1 292 ? -16.989 14.424 27.473 1.00 93.62 292 LEU A N 1
ATOM 2374 C CA . LEU A 1 292 ? -17.730 15.574 26.939 1.00 93.62 292 LEU A CA 1
ATOM 2375 C C . LEU A 1 292 ? -16.948 16.891 27.083 1.00 93.62 292 LEU A C 1
ATOM 2377 O O . LEU A 1 292 ? -16.956 17.721 26.175 1.00 93.62 292 LEU A O 1
ATOM 2381 N N . SER A 1 293 ? -16.235 17.077 28.196 1.00 94.69 293 SER A N 1
ATOM 2382 C CA . SER A 1 293 ? -15.378 18.251 28.412 1.00 94.69 293 SER A CA 1
ATOM 2383 C C . SER A 1 293 ? -14.214 18.311 27.417 1.00 94.69 293 SER A C 1
ATOM 2385 O O . SER A 1 293 ? -13.930 19.372 26.853 1.00 94.69 293 SER A O 1
ATOM 2387 N N . GLU A 1 294 ? -13.553 17.181 27.152 1.00 92.81 294 GLU A N 1
ATOM 2388 C CA . GLU A 1 294 ? -12.502 17.106 26.131 1.00 92.81 294 GLU A CA 1
ATOM 2389 C C . GLU A 1 294 ? -13.059 17.331 24.719 1.00 92.81 294 GLU A C 1
ATOM 2391 O O . GLU A 1 294 ? -12.491 18.120 23.956 1.00 92.81 294 GLU A O 1
ATOM 2396 N N . LEU A 1 295 ? -14.220 16.752 24.400 1.00 94.81 295 LEU A N 1
ATOM 2397 C CA . LEU A 1 295 ? -14.921 16.986 23.138 1.00 94.81 295 LEU A CA 1
ATOM 2398 C C . LEU A 1 295 ? -15.221 18.476 22.912 1.00 94.81 295 LEU A C 1
ATOM 2400 O O . LEU A 1 295 ? -14.971 19.007 21.829 1.00 94.81 295 LEU A O 1
ATOM 2404 N N . GLU A 1 296 ? -15.701 19.193 23.933 1.00 95.00 296 GLU A N 1
ATOM 2405 C CA . GLU A 1 296 ? -15.942 20.636 23.835 1.00 95.00 296 GLU A CA 1
ATOM 2406 C C . GLU A 1 296 ? -14.660 21.434 23.569 1.00 95.00 296 GLU A C 1
ATOM 2408 O O . GLU A 1 296 ? -14.665 22.362 22.751 1.00 95.00 296 GLU A O 1
ATOM 2413 N N . LYS A 1 297 ? -13.550 21.089 24.237 1.00 95.00 297 LYS A N 1
ATOM 2414 C CA . LYS A 1 297 ? -12.247 21.731 23.992 1.00 95.00 297 LYS A CA 1
ATOM 2415 C C . LYS A 1 297 ? -11.801 21.511 22.549 1.00 95.00 297 LYS A C 1
ATOM 2417 O O . LYS A 1 297 ? -11.397 22.468 21.882 1.00 95.00 297 LYS A O 1
ATOM 2422 N N . LYS A 1 298 ? -11.924 20.278 22.054 1.00 94.31 298 LYS A N 1
ATOM 2423 C CA . LYS A 1 298 ? -11.577 19.899 20.678 1.00 94.31 298 LYS A CA 1
ATOM 2424 C C . LYS A 1 298 ? -12.458 20.600 19.654 1.00 94.31 298 LYS A C 1
ATOM 2426 O O . LYS A 1 298 ? -11.934 21.142 18.686 1.00 94.31 298 LYS A O 1
ATOM 2431 N N . LYS A 1 299 ? -13.760 20.719 19.918 1.00 96.25 299 LYS A N 1
ATOM 2432 C CA . LYS A 1 299 ? -14.694 21.479 19.080 1.00 96.25 299 LYS A CA 1
ATOM 2433 C C . LYS A 1 299 ? -14.288 22.948 18.951 1.00 96.25 299 LYS A C 1
ATOM 2435 O O . LYS A 1 299 ? -14.246 23.480 17.845 1.00 96.25 299 LYS A O 1
ATOM 2440 N N . ARG A 1 300 ? -13.958 23.618 20.064 1.00 95.81 300 ARG A N 1
ATOM 2441 C CA . ARG A 1 300 ? -13.513 25.028 20.042 1.00 95.81 300 ARG A CA 1
ATOM 2442 C C . ARG A 1 300 ? -12.214 25.203 19.259 1.00 95.81 300 ARG A C 1
ATOM 2444 O O . ARG A 1 300 ? -12.089 26.164 18.499 1.00 95.81 300 ARG A O 1
ATOM 2451 N N . TYR A 1 301 ? -11.270 24.280 19.435 1.00 95.44 301 TYR A N 1
ATOM 2452 C CA . TYR A 1 301 ? -10.020 24.268 18.681 1.00 95.44 301 TYR A CA 1
ATOM 2453 C C . TYR A 1 301 ? -10.274 24.114 17.175 1.00 95.44 301 TYR A C 1
ATOM 2455 O O . TYR A 1 301 ? -9.880 24.992 16.409 1.00 95.44 301 TYR A O 1
ATOM 2463 N N . TYR A 1 302 ? -11.014 23.075 16.774 1.00 96.12 302 TYR A N 1
ATOM 2464 C CA . TYR A 1 302 ? -11.390 22.807 15.382 1.00 96.12 302 TYR A CA 1
ATOM 2465 C C . TYR A 1 302 ? -12.033 24.027 14.708 1.00 96.12 302 TYR A C 1
ATOM 2467 O O . TYR A 1 302 ? -11.600 24.441 13.632 1.00 96.12 302 TYR A O 1
ATOM 2475 N N . LEU A 1 303 ? -13.016 24.661 15.359 1.00 96.44 303 LEU A N 1
ATOM 2476 C CA . LEU A 1 303 ? -13.695 25.842 14.815 1.00 96.44 303 LEU A CA 1
ATOM 2477 C C . LEU A 1 303 ? -12.744 27.035 14.640 1.00 96.44 303 LEU A C 1
ATOM 2479 O O . LEU A 1 303 ? -12.797 27.722 13.623 1.00 96.44 303 LEU A O 1
ATOM 2483 N N . THR A 1 304 ? -11.849 27.260 15.606 1.00 96.69 304 THR A N 1
ATOM 2484 C CA . THR A 1 304 ? -10.864 28.354 15.553 1.00 96.69 304 THR A CA 1
ATOM 2485 C C . THR A 1 304 ? -9.864 28.151 14.415 1.00 96.69 304 THR A C 1
ATOM 2487 O O . THR A 1 304 ? -9.551 29.083 13.676 1.00 96.69 304 THR A O 1
ATOM 2490 N N . VAL A 1 305 ? -9.352 26.929 14.263 1.00 95.44 305 VAL A N 1
ATOM 2491 C CA . VAL A 1 305 ? -8.399 26.584 13.202 1.00 95.44 305 VAL A CA 1
ATOM 2492 C C . VAL A 1 305 ? -9.066 26.662 11.827 1.00 95.44 305 VAL A C 1
ATOM 2494 O O . VAL A 1 305 ? -8.494 27.240 10.903 1.00 95.44 305 VAL A O 1
ATOM 2497 N N . THR A 1 306 ? -10.302 26.177 11.713 1.00 96.19 306 THR A N 1
ATOM 2498 C CA . THR A 1 306 ? -11.088 26.239 10.475 1.00 96.19 306 THR A CA 1
ATOM 2499 C C . THR A 1 306 ? -11.308 27.679 10.018 1.00 96.19 306 THR A C 1
ATOM 2501 O O . THR A 1 306 ? -11.056 27.988 8.856 1.00 96.19 306 THR A O 1
ATOM 2504 N N . ASP A 1 307 ? -11.692 28.585 10.923 1.00 97.12 307 ASP A N 1
ATOM 2505 C CA . ASP A 1 307 ? -11.866 30.011 10.605 1.00 97.12 307 ASP A CA 1
ATOM 2506 C C . ASP A 1 307 ? -10.567 30.647 10.073 1.00 97.12 307 ASP A C 1
ATOM 2508 O O . ASP A 1 307 ? -10.575 31.393 9.090 1.00 97.12 307 ASP A O 1
ATOM 2512 N N . ASN A 1 308 ? -9.418 30.298 10.660 1.00 96.56 308 ASN A N 1
ATOM 2513 C CA . ASN A 1 308 ? -8.119 30.782 10.187 1.00 96.56 308 ASN A CA 1
ATOM 2514 C C . ASN A 1 308 ? -7.785 30.281 8.774 1.00 96.56 308 ASN A C 1
ATOM 2516 O O . ASN A 1 308 ? -7.309 31.061 7.943 1.00 96.56 308 ASN A O 1
ATOM 2520 N N . TYR A 1 309 ? -8.037 29.002 8.483 1.00 97.25 309 TYR A N 1
ATOM 2521 C CA . TYR A 1 309 ? -7.801 28.445 7.151 1.00 97.25 309 TYR A CA 1
ATOM 2522 C C . TYR A 1 309 ? -8.763 29.006 6.105 1.00 97.25 309 TYR A C 1
ATOM 2524 O O . TYR A 1 309 ? -8.314 29.345 5.011 1.00 97.25 309 TYR A O 1
ATOM 2532 N N . LEU A 1 310 ? -10.043 29.196 6.438 1.00 97.00 310 LEU A N 1
ATOM 2533 C CA . LEU A 1 310 ? -11.028 29.790 5.529 1.00 97.00 310 LEU A CA 1
ATOM 2534 C C . LEU A 1 310 ? -10.649 31.220 5.125 1.00 97.00 310 LEU A C 1
ATOM 2536 O O . LEU A 1 310 ? -10.642 31.528 3.935 1.00 97.00 310 LEU A O 1
ATOM 2540 N N . LYS A 1 311 ? -10.203 32.060 6.069 1.00 96.94 311 LYS A N 1
ATOM 2541 C CA . LYS A 1 311 ? -9.676 33.403 5.749 1.00 96.94 311 LYS A CA 1
ATOM 2542 C C . LYS A 1 311 ? -8.483 33.352 4.795 1.00 96.94 311 LYS A C 1
ATOM 2544 O O . LYS A 1 311 ? -8.312 34.232 3.949 1.00 96.94 311 LYS A O 1
ATOM 2549 N N . HIS A 1 312 ? -7.628 32.338 4.927 1.00 96.56 312 HIS A N 1
ATOM 2550 C CA . HIS A 1 312 ? -6.486 32.174 4.032 1.00 96.56 312 HIS A CA 1
ATOM 2551 C C . HIS A 1 312 ? -6.913 31.707 2.634 1.00 96.56 312 HIS A C 1
ATOM 2553 O O . HIS A 1 312 ? -6.427 32.245 1.637 1.00 96.56 312 HIS A O 1
ATOM 2559 N N . ILE A 1 313 ? -7.875 30.782 2.561 1.00 96.94 313 ILE A N 1
ATOM 2560 C CA . ILE A 1 313 ? -8.495 30.329 1.311 1.00 96.94 313 ILE A CA 1
ATOM 2561 C C . ILE A 1 313 ? -9.134 31.506 0.567 1.00 96.94 313 ILE A C 1
ATOM 2563 O O . ILE A 1 313 ? -8.887 31.665 -0.624 1.00 96.94 313 ILE A O 1
ATOM 2567 N N . GLU A 1 314 ? -9.884 32.377 1.248 1.00 96.81 314 GLU A N 1
ATOM 2568 C CA . GLU A 1 314 ? -10.498 33.564 0.633 1.00 96.81 314 GLU A CA 1
ATOM 2569 C C . GLU A 1 314 ? -9.460 34.482 -0.028 1.00 96.81 314 GLU A C 1
ATOM 2571 O O . GLU A 1 314 ? -9.641 34.925 -1.167 1.00 96.81 314 GLU A O 1
ATOM 2576 N N . LYS A 1 315 ? -8.330 34.721 0.649 1.00 97.00 315 LYS A N 1
ATOM 2577 C CA . LYS A 1 315 ? -7.223 35.511 0.093 1.00 97.00 315 LYS A CA 1
ATOM 2578 C C . LYS A 1 315 ? -6.627 34.853 -1.156 1.00 97.00 315 LYS A C 1
ATOM 2580 O O . LYS A 1 315 ? -6.387 35.543 -2.149 1.00 97.00 315 LYS A O 1
ATOM 2585 N N . LEU A 1 316 ? -6.392 33.541 -1.115 1.00 96.75 316 LEU A N 1
ATOM 2586 C CA . LEU A 1 316 ? -5.838 32.793 -2.247 1.00 96.75 316 LEU A CA 1
ATOM 2587 C C . LEU A 1 316 ? -6.817 32.715 -3.422 1.00 96.75 316 LEU A C 1
ATOM 2589 O O . LEU A 1 316 ? -6.393 32.834 -4.567 1.00 96.75 316 LEU A O 1
ATOM 2593 N N . LEU A 1 317 ? -8.122 32.582 -3.170 1.00 96.19 317 LEU A N 1
ATOM 2594 C CA . LEU A 1 317 ? -9.155 32.605 -4.210 1.00 96.19 317 LEU A CA 1
ATOM 2595 C C . LEU A 1 317 ? -9.193 33.952 -4.938 1.00 96.19 317 LEU A C 1
ATOM 2597 O O . LEU A 1 317 ? -9.309 33.982 -6.167 1.00 96.19 317 LEU A O 1
ATOM 2601 N N . LEU A 1 318 ? -9.041 35.061 -4.206 1.00 96.38 318 LEU A N 1
ATOM 2602 C CA . LEU A 1 318 ? -8.930 36.385 -4.813 1.00 96.38 318 LEU A CA 1
ATOM 2603 C C . LEU A 1 318 ? -7.694 36.470 -5.719 1.00 96.38 318 LEU A C 1
ATOM 2605 O O . LEU A 1 318 ? -7.828 36.859 -6.881 1.00 96.38 318 LEU A O 1
ATOM 2609 N N . GLU A 1 319 ? -6.520 36.049 -5.236 1.00 95.56 319 GLU A N 1
ATOM 2610 C CA . GLU A 1 319 ? -5.292 36.026 -6.047 1.00 95.56 319 GLU A CA 1
ATOM 2611 C C . GLU A 1 319 ? -5.441 35.116 -7.279 1.00 95.56 319 GLU A C 1
ATOM 2613 O O . GLU A 1 319 ? -5.078 35.505 -8.392 1.00 95.56 319 GLU A O 1
ATOM 2618 N N . GLN A 1 320 ? -6.041 33.934 -7.113 1.00 95.06 320 GLN A N 1
ATOM 2619 C CA . GLN A 1 320 ? -6.277 32.994 -8.204 1.00 95.06 320 GLN A CA 1
ATOM 2620 C C . GLN A 1 320 ? -7.197 33.593 -9.271 1.00 95.06 320 GLN A C 1
ATOM 2622 O O . GLN A 1 320 ? -6.934 33.445 -10.462 1.00 95.06 320 GLN A O 1
ATOM 2627 N N . SER A 1 321 ? -8.267 34.282 -8.867 1.00 94.56 321 SER A N 1
ATOM 2628 C CA . SER A 1 321 ? -9.206 34.913 -9.802 1.00 94.56 321 SER A CA 1
ATOM 2629 C C . SER A 1 321 ? -8.534 36.006 -10.640 1.00 94.56 321 SER A C 1
ATOM 2631 O O . SER A 1 321 ? -8.707 36.048 -11.859 1.00 94.56 321 SER A O 1
ATOM 2633 N N . GLN A 1 322 ? -7.691 36.833 -10.012 1.00 94.81 322 GLN A N 1
ATOM 2634 C CA . GLN A 1 322 ? -6.906 37.860 -10.695 1.00 94.81 322 GLN A CA 1
ATOM 2635 C C . GLN A 1 322 ? -5.929 37.227 -11.690 1.00 94.81 322 GLN A C 1
ATOM 2637 O O . GLN A 1 322 ? -5.861 37.645 -12.846 1.00 94.81 322 GLN A O 1
ATOM 2642 N N . LEU A 1 323 ? -5.219 36.175 -11.274 1.00 93.50 323 LEU A N 1
ATOM 2643 C CA . LEU A 1 323 ? -4.255 35.485 -12.124 1.00 93.50 323 LEU A CA 1
ATOM 2644 C C . LEU A 1 323 ? -4.921 34.751 -13.297 1.00 93.50 323 LEU A C 1
ATOM 2646 O O . LEU A 1 323 ? -4.400 34.800 -14.409 1.00 93.50 323 LEU A O 1
ATOM 2650 N N . LYS A 1 324 ? -6.087 34.127 -13.084 1.00 92.25 324 LYS A N 1
ATOM 2651 C CA . LYS A 1 324 ? -6.891 33.496 -14.147 1.00 92.25 324 LYS A CA 1
ATOM 2652 C C . LYS A 1 324 ? -7.345 34.508 -15.196 1.00 92.25 324 LYS A C 1
ATOM 2654 O O . LYS A 1 324 ? -7.286 34.202 -16.385 1.00 92.25 324 LYS A O 1
ATOM 2659 N N . ASN A 1 325 ? -7.748 35.708 -14.780 1.00 93.06 325 ASN A N 1
ATOM 2660 C CA . ASN A 1 325 ? -8.117 36.774 -15.713 1.00 93.06 325 ASN A CA 1
ATOM 2661 C C . ASN A 1 325 ? -6.909 37.225 -16.549 1.00 93.06 325 ASN A C 1
ATOM 2663 O O . ASN A 1 325 ? -7.002 37.260 -17.774 1.00 93.06 325 ASN A O 1
ATOM 2667 N N . ILE A 1 326 ? -5.754 37.453 -15.911 1.00 92.31 326 ILE A N 1
ATOM 2668 C CA . ILE A 1 326 ? -4.503 37.804 -16.609 1.00 92.31 326 ILE A CA 1
ATOM 2669 C C . ILE A 1 326 ? -4.089 36.698 -17.593 1.00 92.31 326 ILE A C 1
ATOM 2671 O O . ILE A 1 326 ? -3.685 36.984 -18.718 1.00 92.31 326 ILE A O 1
ATOM 2675 N N . LEU A 1 327 ? -4.187 35.430 -17.186 1.00 89.44 327 LEU A N 1
ATOM 2676 C CA . LEU A 1 327 ? -3.888 34.278 -18.040 1.00 89.44 327 LEU A CA 1
ATOM 2677 C C . LEU A 1 327 ? -4.788 34.226 -19.271 1.00 89.44 327 LEU A C 1
ATOM 2679 O O . LEU A 1 327 ? -4.298 34.013 -20.377 1.00 89.44 327 LEU A O 1
ATOM 2683 N N . LYS A 1 328 ? -6.091 34.440 -19.083 1.00 89.19 328 LYS A N 1
ATOM 2684 C CA . LYS A 1 328 ? -7.064 34.445 -20.174 1.00 89.19 328 LYS A CA 1
ATOM 2685 C C . LYS A 1 328 ? -6.765 35.555 -21.183 1.00 89.19 328 LYS A C 1
ATOM 2687 O O . LYS A 1 328 ? -6.704 35.282 -22.376 1.00 89.19 328 LYS A O 1
ATOM 2692 N N . GLU A 1 329 ? -6.498 36.770 -20.705 1.00 90.44 329 GLU A N 1
ATOM 2693 C CA . GLU A 1 329 ? -6.118 37.898 -21.564 1.00 90.44 329 GLU A CA 1
ATOM 2694 C C . GLU A 1 329 ? -4.845 37.607 -22.374 1.00 90.44 329 GLU A C 1
ATOM 2696 O O . GLU A 1 329 ? -4.780 37.924 -23.562 1.00 90.44 329 GLU A O 1
ATOM 2701 N N . ARG A 1 330 ? -3.842 36.966 -21.760 1.00 85.94 330 ARG A N 1
ATOM 2702 C CA . ARG A 1 330 ? -2.598 36.577 -22.446 1.00 85.94 330 ARG A CA 1
ATOM 2703 C C . ARG A 1 330 ? -2.815 35.480 -23.482 1.00 85.94 330 ARG A C 1
ATOM 2705 O O . ARG A 1 330 ? -2.337 35.612 -24.605 1.00 85.94 330 ARG A O 1
ATOM 2712 N N . LEU A 1 331 ? -3.581 34.445 -23.141 1.00 85.56 331 LEU A N 1
ATOM 2713 C CA . LEU A 1 331 ? -3.950 33.379 -24.075 1.00 85.56 331 LEU A CA 1
ATOM 2714 C C . LEU A 1 331 ? -4.708 33.924 -25.292 1.00 85.56 331 LEU A C 1
ATOM 2716 O O . LEU A 1 331 ? -4.458 33.480 -26.410 1.00 85.56 331 LEU A O 1
ATOM 2720 N N . ASP A 1 332 ? -5.588 34.909 -25.098 1.00 85.12 332 ASP A N 1
ATOM 2721 C CA . ASP A 1 332 ? -6.317 35.556 -26.193 1.00 85.12 332 ASP A CA 1
ATOM 2722 C C . ASP A 1 332 ? -5.391 36.408 -27.083 1.00 85.12 332 ASP A C 1
ATOM 2724 O O . ASP A 1 332 ? -5.529 36.387 -28.309 1.00 85.12 332 ASP A O 1
ATOM 2728 N N . GLN A 1 333 ? -4.410 37.105 -26.494 1.00 84.88 333 GLN A N 1
ATOM 2729 C CA . GLN A 1 333 ? -3.400 37.883 -27.230 1.00 84.88 333 GLN A CA 1
ATOM 2730 C C . GLN A 1 333 ? -2.460 36.993 -28.059 1.00 84.88 333 GLN A C 1
ATOM 2732 O O . GLN A 1 333 ? -2.121 37.337 -29.192 1.00 84.88 333 GLN A O 1
ATOM 2737 N N . GLU A 1 334 ? -2.067 35.837 -27.525 1.00 81.75 334 GLU A N 1
ATOM 2738 C CA . GLU A 1 334 ? -1.050 34.956 -28.119 1.00 81.75 334 GLU A CA 1
ATOM 2739 C C . GLU A 1 334 ? -1.644 33.723 -28.821 1.00 81.75 334 GLU A C 1
ATOM 2741 O O . GLU A 1 334 ? -0.919 32.844 -29.287 1.00 81.75 334 GLU A O 1
ATOM 2746 N N . LYS A 1 335 ? -2.972 33.673 -28.987 1.00 75.12 335 LYS A N 1
ATOM 2747 C CA . LYS A 1 335 ? -3.727 32.530 -29.530 1.00 75.12 335 LYS A CA 1
ATOM 2748 C C . LYS A 1 335 ? -3.176 31.967 -30.844 1.00 75.12 335 LYS A C 1
ATOM 2750 O O . LYS A 1 335 ? -3.212 30.754 -31.055 1.00 75.12 335 LYS A O 1
ATOM 2755 N N . LYS A 1 336 ? -2.664 32.830 -31.731 1.00 69.75 336 LYS A N 1
ATOM 2756 C CA . LYS A 1 336 ? -2.054 32.429 -33.015 1.00 69.75 336 LYS A CA 1
ATOM 2757 C C . LYS A 1 336 ? -0.742 31.657 -32.832 1.00 69.75 336 LYS A C 1
ATOM 2759 O O . LYS A 1 336 ? -0.488 30.722 -33.585 1.00 69.75 336 LYS A O 1
ATOM 2764 N N . ILE A 1 337 ? 0.058 32.028 -31.836 1.00 68.00 337 ILE A N 1
ATOM 2765 C CA . ILE A 1 337 ? 1.337 31.387 -31.501 1.00 68.00 337 ILE A CA 1
ATOM 2766 C C . ILE A 1 337 ? 1.058 30.069 -30.767 1.00 68.00 337 ILE A C 1
ATOM 2768 O O . ILE A 1 337 ? 1.533 29.014 -31.172 1.00 68.00 337 ILE A O 1
ATOM 2772 N N . VAL A 1 338 ? 0.163 30.095 -29.774 1.00 63.88 338 VAL A N 1
ATOM 2773 C CA . VAL A 1 338 ? -0.198 28.911 -28.974 1.00 63.88 338 VAL A CA 1
ATOM 2774 C C . VAL A 1 338 ? -0.836 27.801 -29.821 1.00 63.88 338 VAL A C 1
ATOM 2776 O O . VAL A 1 338 ? -0.515 26.629 -29.639 1.00 63.88 338 VAL A O 1
ATOM 2779 N N . SER A 1 339 ? -1.694 28.153 -30.787 1.00 66.69 339 SER A N 1
ATOM 2780 C CA . SER A 1 339 ? -2.374 27.162 -31.642 1.00 66.69 339 SER A CA 1
ATOM 2781 C C . SER A 1 339 ? -1.479 26.580 -32.742 1.00 66.69 339 SER A C 1
ATOM 2783 O O . SER A 1 339 ? -1.766 25.499 -33.240 1.00 66.69 339 SER A O 1
ATOM 2785 N N . SER A 1 340 ? -0.427 27.292 -33.159 1.00 63.12 340 SER A N 1
ATOM 2786 C CA . SER A 1 340 ? 0.464 26.845 -34.242 1.00 63.12 340 SER A CA 1
ATOM 2787 C C . SER A 1 340 ? 1.647 26.010 -33.751 1.00 63.12 340 SER A C 1
ATOM 2789 O O . SER A 1 340 ? 2.213 25.254 -34.537 1.00 63.12 340 SER A O 1
ATOM 2791 N N . ALA A 1 341 ? 1.997 26.113 -32.466 1.00 62.12 341 ALA A N 1
ATOM 2792 C CA . ALA A 1 341 ? 3.135 25.423 -31.862 1.00 62.12 341 ALA A CA 1
ATOM 2793 C C . ALA A 1 341 ? 2.765 24.156 -31.054 1.00 62.12 341 ALA A C 1
ATOM 2795 O O . ALA A 1 341 ? 3.639 23.609 -30.379 1.00 62.12 341 ALA A O 1
ATOM 2796 N N . GLU A 1 342 ? 1.503 23.698 -31.118 1.00 72.44 342 GLU A N 1
ATOM 2797 C CA . GLU A 1 342 ? 0.988 22.509 -30.401 1.00 72.44 342 GLU A CA 1
ATOM 2798 C C . GLU A 1 342 ? 1.387 22.501 -28.913 1.00 72.44 342 GLU A C 1
ATOM 2800 O O . GLU A 1 342 ? 1.917 21.531 -28.372 1.00 72.44 342 GLU A O 1
ATOM 2805 N N . ILE A 1 343 ? 1.192 23.644 -28.252 1.00 77.69 343 ILE A N 1
ATOM 2806 C CA . ILE A 1 343 ? 1.659 23.856 -26.885 1.00 77.69 343 ILE A CA 1
ATOM 2807 C C . ILE A 1 343 ? 0.718 23.180 -25.879 1.00 77.69 343 ILE A C 1
ATOM 2809 O O . ILE A 1 343 ? -0.448 23.557 -25.754 1.00 77.69 343 ILE A O 1
ATOM 2813 N N . HIS A 1 344 ? 1.260 22.260 -25.081 1.00 84.31 344 HIS A N 1
ATOM 2814 C CA . HIS A 1 344 ? 0.616 21.717 -23.886 1.00 84.31 344 HIS A CA 1
ATOM 2815 C C . HIS A 1 344 ? 1.280 22.298 -22.634 1.00 84.31 344 HIS A C 1
ATOM 2817 O O . HIS A 1 344 ? 2.372 21.886 -22.237 1.00 84.31 344 HIS A O 1
ATOM 2823 N N . LEU A 1 345 ? 0.608 23.269 -22.013 1.00 84.62 345 LEU A N 1
ATOM 2824 C CA . LEU A 1 345 ? 1.135 24.031 -20.875 1.00 84.62 345 LEU A CA 1
ATOM 2825 C C . LEU A 1 345 ? 1.329 23.175 -19.618 1.00 84.62 345 LEU A C 1
ATOM 2827 O O . LEU A 1 345 ? 2.302 23.376 -18.903 1.00 84.62 345 LEU A O 1
ATOM 2831 N N . ASP A 1 346 ? 0.445 22.206 -19.375 1.00 84.81 346 ASP A N 1
ATOM 2832 C CA . ASP A 1 346 ? 0.498 21.369 -18.167 1.00 84.81 346 ASP A CA 1
ATOM 2833 C C . ASP A 1 346 ? 1.669 20.375 -18.186 1.00 84.81 346 ASP A C 1
ATOM 2835 O O . ASP A 1 346 ? 2.152 19.960 -17.136 1.00 84.81 346 ASP A O 1
ATOM 2839 N N . GLU A 1 347 ? 2.152 20.009 -19.377 1.00 88.81 347 GLU A N 1
ATOM 2840 C CA . GLU A 1 347 ? 3.287 19.099 -19.547 1.00 88.81 347 GLU A CA 1
ATOM 2841 C C . GLU A 1 347 ? 4.556 19.802 -20.039 1.00 88.81 347 GLU A C 1
ATOM 2843 O O . GLU A 1 347 ? 5.586 19.149 -20.182 1.00 88.81 347 GLU A O 1
ATOM 2848 N N . TRP A 1 348 ? 4.514 21.111 -20.302 1.00 92.94 348 TRP A N 1
ATOM 2849 C CA . TRP A 1 348 ? 5.622 21.865 -20.897 1.00 92.94 348 TRP A CA 1
ATOM 2850 C C . TRP A 1 348 ? 6.149 21.271 -22.220 1.00 92.94 348 TRP A C 1
ATOM 2852 O O . TRP A 1 348 ? 7.356 21.241 -22.467 1.00 92.94 348 TRP A O 1
ATOM 2862 N N . THR A 1 349 ? 5.251 20.815 -23.098 1.00 89.50 349 THR A N 1
ATOM 2863 C CA . THR A 1 349 ? 5.610 20.278 -24.426 1.00 89.50 349 THR A CA 1
ATOM 2864 C C . THR A 1 349 ? 5.114 21.180 -25.552 1.00 89.50 349 THR A C 1
ATOM 2866 O O . THR A 1 349 ? 4.013 21.716 -25.470 1.00 89.50 349 THR A O 1
ATOM 2869 N N . GLY A 1 350 ? 5.899 21.320 -26.621 1.00 85.81 350 GLY A N 1
ATOM 2870 C CA . GLY A 1 350 ? 5.519 22.061 -27.827 1.00 85.81 350 GLY A CA 1
ATOM 2871 C C . GLY A 1 350 ? 6.691 22.204 -28.800 1.00 85.81 350 GLY A C 1
ATOM 2872 O O . GLY A 1 350 ? 7.854 22.049 -28.413 1.00 85.81 350 GLY A O 1
ATOM 2873 N N . SER A 1 351 ? 6.405 22.493 -30.071 1.00 84.38 351 SER A N 1
ATOM 2874 C CA . SER A 1 351 ? 7.435 22.689 -31.099 1.00 84.38 351 SER A CA 1
ATOM 2875 C C . SER A 1 351 ? 7.798 24.172 -31.238 1.00 84.38 351 SER A C 1
ATOM 2877 O O . SER A 1 351 ? 7.262 24.870 -32.099 1.00 84.38 351 SER A O 1
ATOM 2879 N N . LEU A 1 352 ? 8.704 24.662 -30.389 1.00 86.88 352 LEU A N 1
ATOM 2880 C CA . LEU A 1 352 ? 9.135 26.067 -30.392 1.00 86.88 352 LEU A CA 1
ATOM 2881 C C . LEU A 1 352 ? 10.241 26.287 -31.433 1.00 86.88 352 LEU A C 1
ATOM 2883 O O . LEU A 1 352 ? 11.238 25.563 -31.434 1.00 86.88 352 LEU A O 1
ATOM 2887 N N . LYS A 1 353 ? 10.064 27.261 -32.335 1.00 85.31 353 LYS A N 1
ATOM 2888 C CA . LYS A 1 353 ? 11.024 27.533 -33.425 1.00 85.31 353 LYS A CA 1
ATOM 2889 C C . LYS A 1 353 ? 11.527 28.970 -33.442 1.00 85.31 353 LYS A C 1
ATOM 2891 O O . LYS A 1 353 ? 12.578 29.227 -34.021 1.00 85.31 353 LYS A O 1
ATOM 2896 N N . THR A 1 354 ? 10.795 29.902 -32.840 1.00 86.88 354 THR A N 1
ATOM 2897 C CA . THR A 1 354 ? 11.124 31.330 -32.842 1.00 86.88 354 THR A CA 1
ATOM 2898 C C . THR A 1 354 ? 11.293 31.878 -31.427 1.00 86.88 354 THR A C 1
ATOM 2900 O O . THR A 1 354 ? 10.767 31.328 -30.460 1.00 86.88 354 THR A O 1
ATOM 2903 N N . ALA A 1 355 ? 12.011 32.997 -31.297 1.00 85.56 355 ALA A N 1
ATOM 2904 C CA . ALA A 1 355 ? 12.159 33.703 -30.023 1.00 85.56 355 ALA A CA 1
ATOM 2905 C C . ALA A 1 355 ? 10.806 34.124 -29.413 1.00 85.56 355 ALA A C 1
ATOM 2907 O O . ALA A 1 355 ? 10.667 34.133 -28.190 1.00 85.56 355 ALA A O 1
ATOM 2908 N N . ASP A 1 356 ? 9.812 34.434 -30.253 1.00 86.56 356 ASP A N 1
ATOM 2909 C CA . ASP A 1 356 ? 8.464 34.794 -29.806 1.00 86.56 356 ASP A CA 1
ATOM 2910 C C . ASP A 1 356 ? 7.689 33.571 -29.293 1.00 86.56 356 ASP A C 1
ATOM 2912 O O . ASP A 1 356 ? 6.992 33.692 -28.288 1.00 86.56 356 ASP A O 1
ATOM 2916 N N . ASP A 1 357 ? 7.884 32.381 -29.880 1.00 86.88 357 ASP A N 1
ATOM 2917 C CA . ASP A 1 357 ? 7.302 31.129 -29.361 1.00 86.88 357 ASP A CA 1
ATOM 2918 C C . ASP A 1 357 ? 7.852 30.806 -27.964 1.00 86.88 357 ASP A C 1
ATOM 2920 O O . ASP A 1 357 ? 7.101 30.448 -27.056 1.00 86.88 357 ASP A O 1
ATOM 2924 N N . TYR A 1 358 ? 9.169 30.963 -27.775 1.00 89.25 358 TYR A N 1
ATOM 2925 C CA . TYR A 1 358 ? 9.816 30.781 -26.473 1.00 89.25 358 TYR A CA 1
ATOM 2926 C C . TYR A 1 358 ? 9.326 31.800 -25.444 1.00 89.25 358 TYR A C 1
ATOM 2928 O O . TYR A 1 358 ? 9.069 31.434 -24.296 1.00 89.25 358 TYR A O 1
ATOM 2936 N N . PHE A 1 359 ? 9.165 33.063 -25.846 1.00 89.81 359 PHE A N 1
ATOM 2937 C CA . PHE A 1 359 ? 8.638 34.100 -24.967 1.00 89.81 359 PHE A CA 1
ATOM 2938 C C . PHE A 1 359 ? 7.199 33.806 -24.538 1.00 89.81 359 PHE A C 1
ATOM 2940 O O . PHE A 1 359 ? 6.945 33.734 -23.335 1.00 89.81 359 PHE A O 1
ATOM 2947 N N . ALA A 1 360 ? 6.309 33.552 -25.498 1.00 88.31 360 ALA A N 1
ATOM 2948 C CA . ALA A 1 360 ? 4.908 33.220 -25.262 1.00 88.31 360 ALA A CA 1
ATOM 2949 C C . ALA A 1 360 ? 4.757 32.005 -24.334 1.00 88.31 360 ALA A C 1
ATOM 2951 O O . ALA A 1 360 ? 4.095 32.068 -23.295 1.00 88.31 360 ALA A O 1
ATOM 2952 N N . MET A 1 361 ? 5.467 30.912 -24.646 1.00 90.44 361 MET A N 1
ATOM 2953 C CA . MET A 1 361 ? 5.463 29.699 -23.827 1.00 90.44 361 MET A CA 1
ATOM 2954 C C . MET A 1 361 ? 5.951 29.970 -22.401 1.00 90.44 361 MET A C 1
ATOM 2956 O O . MET A 1 361 ? 5.326 29.527 -21.440 1.00 90.44 361 MET A O 1
ATOM 2960 N N . SER A 1 362 ? 7.051 30.713 -22.243 1.00 91.81 362 SER A N 1
ATOM 2961 C CA . SER A 1 362 ? 7.605 31.015 -20.920 1.00 91.81 362 SER A CA 1
ATOM 2962 C C . SER A 1 362 ? 6.680 31.904 -20.081 1.00 91.81 362 SER A C 1
ATOM 2964 O O . SER A 1 362 ? 6.508 31.651 -18.890 1.00 91.81 362 SER A O 1
ATOM 2966 N N . ASP A 1 363 ? 6.046 32.910 -20.691 1.00 91.56 363 ASP A N 1
ATOM 2967 C CA . ASP A 1 363 ? 5.213 33.895 -19.998 1.00 91.56 363 ASP A CA 1
ATOM 2968 C C . ASP A 1 363 ? 3.853 33.317 -19.586 1.00 91.56 363 ASP A C 1
ATOM 2970 O O . ASP A 1 363 ? 3.395 33.560 -18.459 1.00 91.56 363 ASP A O 1
ATOM 2974 N N . ILE A 1 364 ? 3.224 32.539 -20.475 1.00 91.88 364 ILE A N 1
ATOM 2975 C CA . ILE A 1 364 ? 1.962 31.840 -20.208 1.00 91.88 364 ILE A CA 1
ATOM 2976 C C . ILE A 1 364 ? 2.203 30.646 -19.285 1.00 91.88 364 ILE A C 1
ATOM 2978 O O . ILE A 1 364 ? 1.491 30.499 -18.292 1.00 91.88 364 ILE A O 1
ATOM 2982 N N . GLY A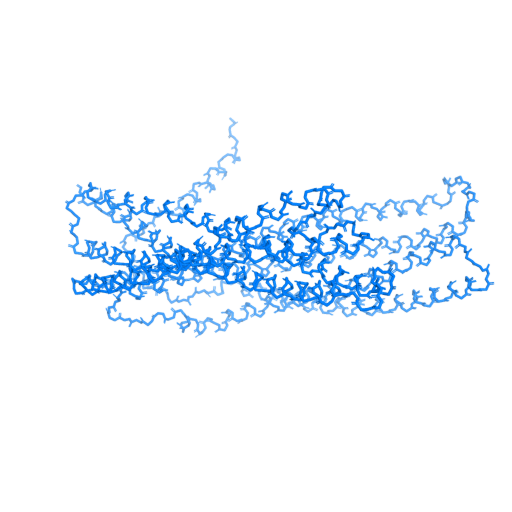 1 365 ? 3.215 29.821 -19.569 1.00 92.69 365 GLY A N 1
ATOM 2983 C CA . GLY A 1 365 ? 3.523 28.620 -18.794 1.00 92.69 365 GLY A CA 1
ATOM 2984 C C . GLY A 1 365 ? 3.838 28.939 -17.335 1.00 92.69 365 GLY A C 1
ATOM 2985 O O . GLY A 1 365 ? 3.231 28.358 -16.439 1.00 92.69 365 GLY A O 1
ATOM 2986 N N . TYR A 1 366 ? 4.672 29.952 -17.072 1.00 95.00 366 TYR A N 1
ATOM 2987 C CA . TYR A 1 366 ? 4.945 30.412 -15.706 1.00 95.00 366 TYR A CA 1
ATOM 2988 C C . TYR A 1 366 ? 3.670 30.818 -14.951 1.00 95.00 366 TYR A C 1
ATOM 2990 O O . TYR A 1 366 ? 3.465 30.435 -13.796 1.00 95.00 366 TYR A O 1
ATOM 2998 N N . LYS A 1 367 ? 2.795 31.606 -15.588 1.00 94.31 367 LYS A N 1
ATOM 2999 C CA . LYS A 1 367 ? 1.547 32.045 -14.950 1.00 94.31 367 LYS A CA 1
ATOM 3000 C C . LYS A 1 367 ? 0.593 30.876 -14.732 1.00 94.31 367 LYS A C 1
ATOM 3002 O O . LYS A 1 367 ? -0.083 30.857 -13.704 1.00 94.31 367 LYS A O 1
ATOM 3007 N N . ASN A 1 368 ? 0.556 29.911 -15.655 1.00 94.69 368 ASN A N 1
ATOM 3008 C CA . ASN A 1 368 ? -0.221 28.685 -15.505 1.00 94.69 368 ASN A CA 1
ATOM 3009 C C . ASN A 1 368 ? 0.274 27.899 -14.289 1.00 94.69 368 ASN A C 1
ATOM 3011 O O . ASN A 1 368 ? -0.519 27.590 -13.404 1.00 94.69 368 ASN A O 1
ATOM 3015 N N . ASP A 1 369 ? 1.588 27.701 -14.168 1.00 95.50 369 ASP A N 1
ATOM 3016 C CA . ASP A 1 369 ? 2.192 27.016 -13.025 1.00 95.50 369 ASP A CA 1
ATOM 3017 C C . ASP A 1 369 ? 1.929 27.732 -11.699 1.00 95.50 369 ASP A C 1
ATOM 3019 O O . ASP A 1 369 ? 1.666 27.082 -10.683 1.00 95.50 369 ASP A O 1
ATOM 3023 N N . LYS A 1 370 ? 1.959 29.069 -11.689 1.00 95.69 370 LYS A N 1
ATOM 3024 C CA . LYS A 1 370 ? 1.590 29.850 -10.503 1.00 95.69 370 LYS A CA 1
ATOM 3025 C C . LYS A 1 370 ? 0.106 29.665 -10.152 1.00 95.69 370 LYS A C 1
ATOM 3027 O O . LYS A 1 370 ? -0.229 29.493 -8.984 1.00 95.69 370 LYS A O 1
ATOM 3032 N N . ASN A 1 371 ? -0.788 29.666 -11.141 1.00 95.94 371 ASN A N 1
ATOM 3033 C CA . ASN A 1 371 ? -2.224 29.451 -10.933 1.00 95.94 371 ASN A CA 1
ATOM 3034 C C . ASN A 1 371 ? -2.532 28.037 -10.413 1.00 95.94 371 ASN A C 1
ATOM 3036 O O . ASN A 1 371 ? -3.351 27.879 -9.504 1.00 95.94 371 ASN A O 1
ATOM 3040 N N . LEU A 1 372 ? -1.850 27.026 -10.957 1.00 94.75 372 LEU A N 1
ATOM 3041 C CA . LEU A 1 372 ? -1.930 25.644 -10.491 1.00 94.75 372 LEU A CA 1
ATOM 3042 C C . LEU A 1 372 ? -1.416 25.510 -9.055 1.00 94.75 372 LEU A C 1
ATOM 3044 O O . LEU A 1 372 ? -2.072 24.858 -8.245 1.00 94.75 372 LEU A O 1
ATOM 3048 N N . LEU A 1 373 ? -0.302 26.169 -8.708 1.00 96.44 373 LEU A N 1
ATOM 3049 C CA . LEU A 1 373 ? 0.208 26.175 -7.335 1.00 96.44 373 LEU A CA 1
ATOM 3050 C C . LEU A 1 373 ? -0.815 26.749 -6.351 1.00 96.44 373 LEU A C 1
ATOM 3052 O O . LEU A 1 373 ? -1.100 26.102 -5.349 1.00 96.44 373 LEU A O 1
ATOM 3056 N N . ILE A 1 374 ? -1.405 27.910 -6.653 1.00 97.19 374 ILE A N 1
ATOM 3057 C CA . ILE A 1 374 ? -2.430 28.513 -5.785 1.00 97.19 374 ILE A CA 1
ATOM 3058 C C . ILE A 1 374 ? -3.625 27.561 -5.618 1.00 97.19 374 ILE A C 1
ATOM 3060 O O . ILE A 1 374 ? -4.154 27.417 -4.519 1.00 97.19 374 ILE A O 1
ATOM 3064 N N . GLY A 1 375 ? -4.033 26.870 -6.690 1.00 96.75 375 GLY A N 1
ATOM 3065 C CA . GLY A 1 375 ? -5.086 25.852 -6.620 1.00 96.75 375 GLY A CA 1
ATOM 3066 C C . GLY A 1 375 ? -4.759 24.716 -5.645 1.00 96.75 375 GLY A C 1
ATOM 3067 O O . GLY A 1 375 ? -5.605 24.347 -4.835 1.00 96.75 375 GLY A O 1
ATOM 3068 N N . LEU A 1 376 ? -3.523 24.215 -5.673 1.00 96.12 376 LEU A N 1
ATOM 3069 C CA . LEU A 1 376 ? -3.058 23.171 -4.753 1.00 96.12 376 LEU A CA 1
ATOM 3070 C C . LEU A 1 376 ? -2.928 23.662 -3.313 1.00 96.12 376 LEU A C 1
ATOM 3072 O O . LEU A 1 376 ? -3.183 22.902 -2.385 1.00 96.12 376 LEU A O 1
ATOM 3076 N N . GLU A 1 377 ? -2.519 24.912 -3.103 1.00 97.81 377 GLU A N 1
ATOM 3077 C CA . GLU A 1 377 ? -2.449 25.504 -1.764 1.00 97.81 377 GLU A CA 1
ATOM 3078 C C . GLU A 1 377 ? -3.847 25.633 -1.146 1.00 97.81 377 GLU A C 1
ATOM 3080 O O . GLU A 1 377 ? -4.030 25.304 0.025 1.00 97.81 377 GLU A O 1
ATOM 3085 N N . ILE A 1 378 ? -4.851 26.021 -1.940 1.00 97.69 378 ILE A N 1
ATOM 3086 C CA . ILE A 1 378 ? -6.259 26.022 -1.518 1.00 97.69 378 ILE A CA 1
ATOM 3087 C C . ILE A 1 378 ? -6.721 24.603 -1.164 1.00 97.69 378 ILE A C 1
ATOM 3089 O O . ILE A 1 378 ? -7.304 24.395 -0.100 1.00 97.69 378 ILE A O 1
ATOM 3093 N N . GLU A 1 379 ? -6.439 23.615 -2.017 1.00 97.12 379 GLU A N 1
ATOM 3094 C CA . GLU A 1 379 ? -6.787 22.213 -1.748 1.00 97.12 379 GLU A CA 1
ATOM 3095 C C . GLU A 1 379 ? -6.100 21.685 -0.479 1.00 97.12 379 GLU A C 1
ATOM 3097 O O . GLU A 1 379 ? -6.720 20.977 0.318 1.00 97.12 379 GLU A O 1
ATOM 3102 N N . LEU A 1 380 ? -4.841 22.069 -0.241 1.00 97.25 380 LEU A N 1
ATOM 3103 C CA . LEU A 1 380 ? -4.109 21.704 0.970 1.00 97.25 380 LEU A CA 1
ATOM 3104 C C . LEU A 1 380 ? -4.786 22.267 2.218 1.00 97.25 380 LEU A C 1
ATOM 3106 O O . LEU A 1 380 ? -4.926 21.545 3.201 1.00 97.25 380 LEU A O 1
ATOM 3110 N N . LEU A 1 381 ? -5.233 23.521 2.182 1.00 97.81 381 LEU A N 1
ATOM 3111 C CA . LEU A 1 381 ? -5.946 24.136 3.303 1.00 97.81 381 LEU A CA 1
ATOM 3112 C C . LEU A 1 381 ? -7.295 23.461 3.558 1.00 97.81 381 LEU A C 1
ATOM 3114 O O . LEU A 1 381 ? -7.615 23.187 4.710 1.00 97.81 381 LEU A O 1
ATOM 3118 N N . HIS A 1 382 ? -8.051 23.125 2.509 1.00 97.50 382 HIS A N 1
ATOM 3119 C CA . HIS A 1 382 ? -9.270 22.325 2.660 1.00 97.50 382 HIS A CA 1
ATOM 3120 C C . HIS A 1 382 ? -8.981 20.957 3.275 1.00 97.50 382 HIS A C 1
ATOM 3122 O O . HIS A 1 382 ? -9.668 20.545 4.201 1.00 97.50 382 HIS A O 1
ATOM 3128 N N . THR A 1 383 ? -7.916 20.292 2.833 1.00 96.94 383 THR A N 1
ATOM 3129 C CA . THR A 1 383 ? -7.510 18.996 3.386 1.00 96.94 383 THR A CA 1
ATOM 3130 C C . THR A 1 383 ? -7.072 19.109 4.849 1.00 96.94 383 THR A C 1
ATOM 3132 O O . THR A 1 383 ? -7.294 18.192 5.630 1.00 96.94 383 THR A O 1
ATOM 3135 N N . LEU A 1 384 ? -6.460 20.227 5.251 1.00 96.75 384 LEU A N 1
ATOM 3136 C CA . LEU A 1 384 ? -6.137 20.492 6.655 1.00 96.75 384 LEU A CA 1
ATOM 3137 C C . LEU A 1 384 ? -7.401 20.715 7.495 1.00 96.75 384 LEU A C 1
ATOM 3139 O O . LEU A 1 384 ? -7.471 20.208 8.608 1.00 96.75 384 LEU A O 1
ATOM 3143 N N . ILE A 1 385 ? -8.415 21.407 6.964 1.00 97.25 385 ILE A N 1
ATOM 3144 C CA . ILE A 1 385 ? -9.730 21.518 7.619 1.00 97.25 385 ILE A CA 1
ATOM 3145 C C . ILE A 1 385 ? -10.359 20.129 7.776 1.00 97.25 385 ILE A C 1
ATOM 3147 O O . ILE A 1 385 ? -10.793 19.778 8.869 1.00 97.25 385 ILE A O 1
ATOM 3151 N N . ASP A 1 386 ? -10.364 19.331 6.708 1.00 96.19 386 ASP A N 1
ATOM 3152 C CA . ASP A 1 386 ? -10.877 17.959 6.708 1.00 96.19 386 ASP A CA 1
ATOM 3153 C C . ASP A 1 386 ? -10.133 17.070 7.724 1.00 96.19 386 ASP A C 1
ATOM 3155 O O . ASP A 1 386 ? -10.740 16.243 8.402 1.00 96.19 386 ASP A O 1
ATOM 3159 N N . PHE A 1 387 ? -8.821 17.262 7.873 1.00 95.56 387 PHE A N 1
ATOM 3160 C CA . PHE A 1 387 ? -8.004 16.563 8.863 1.00 95.56 387 PHE A CA 1
ATOM 3161 C C . PHE A 1 387 ? -8.375 16.931 10.302 1.00 95.56 387 PHE A C 1
ATOM 3163 O O . PHE A 1 387 ? -8.568 16.042 11.134 1.00 95.56 387 PHE A O 1
ATOM 3170 N N . GLU A 1 388 ? -8.532 18.221 10.597 1.00 95.75 388 GLU A N 1
ATOM 3171 C CA . GLU A 1 388 ? -8.983 18.671 11.917 1.00 95.75 388 GLU A CA 1
ATOM 3172 C C . GLU A 1 388 ? -10.426 18.231 12.206 1.00 95.75 388 GLU A C 1
ATOM 3174 O O . GLU A 1 388 ? -10.749 17.862 13.338 1.00 95.75 388 GLU A O 1
ATOM 3179 N N . LYS A 1 389 ? -11.284 18.200 11.176 1.00 95.88 389 LYS A N 1
ATOM 3180 C CA . LYS A 1 389 ? -12.646 17.663 11.259 1.00 95.88 389 LYS A CA 1
ATOM 3181 C C . LYS A 1 389 ? -12.622 16.181 11.645 1.00 95.88 389 LYS A C 1
ATOM 3183 O O . LYS A 1 389 ? -13.269 15.815 12.622 1.00 95.88 389 LYS A O 1
ATOM 3188 N N . ALA A 1 390 ? -11.830 15.357 10.957 1.00 94.88 390 ALA A N 1
ATOM 3189 C CA . ALA A 1 390 ? -11.704 13.930 11.259 1.00 94.88 390 ALA A CA 1
ATOM 3190 C C . ALA A 1 390 ? -11.175 13.677 12.684 1.00 94.88 390 ALA A C 1
ATOM 3192 O O . ALA A 1 390 ? -11.599 12.735 13.352 1.00 94.88 390 ALA A O 1
ATOM 3193 N N . HIS A 1 391 ? -10.273 14.530 13.182 1.00 92.69 391 HIS A N 1
ATOM 3194 C CA . HIS A 1 391 ? -9.814 14.472 14.571 1.00 92.69 391 HIS A CA 1
ATOM 3195 C C . HIS A 1 391 ? -10.913 14.820 15.578 1.00 92.69 391 HIS A C 1
ATOM 3197 O O . HIS A 1 391 ? -11.030 14.152 16.604 1.00 92.69 391 HIS A O 1
ATOM 3203 N N . TYR A 1 392 ? -11.712 15.849 15.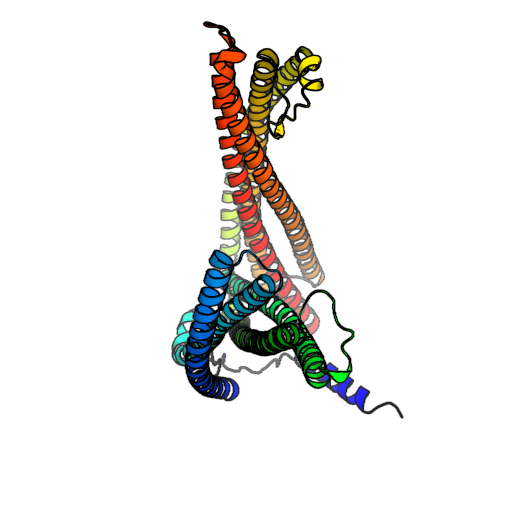301 1.00 95.94 392 TYR A N 1
ATOM 3204 C CA . TYR A 1 392 ? -12.873 16.184 16.121 1.00 95.94 392 TYR A CA 1
ATOM 3205 C C . TYR A 1 392 ? -13.907 15.046 16.128 1.00 95.94 392 TYR A C 1
ATOM 3207 O O . TYR A 1 392 ? -14.364 14.654 17.199 1.00 95.94 392 TYR A O 1
ATOM 3215 N N . GLU A 1 393 ? -14.224 14.469 14.969 1.00 95.00 393 GLU A N 1
ATOM 3216 C CA . GLU A 1 393 ? -15.171 13.351 14.845 1.00 95.00 393 GLU A CA 1
ATOM 3217 C C . GLU A 1 393 ? -14.680 12.079 15.550 1.00 95.00 393 GLU A C 1
ATOM 3219 O O . GLU A 1 393 ? -15.484 11.329 16.106 1.00 95.00 393 GLU A O 1
ATOM 3224 N N . ALA A 1 394 ? -13.365 11.846 15.606 1.00 92.81 394 ALA A N 1
ATOM 3225 C CA . ALA A 1 394 ? -12.798 10.733 16.367 1.00 92.81 394 ALA A CA 1
ATOM 3226 C C . ALA A 1 394 ? -13.028 10.882 17.879 1.00 92.81 394 ALA A C 1
ATOM 3228 O O . ALA A 1 394 ? -13.346 9.906 18.567 1.00 92.81 394 ALA A O 1
ATOM 3229 N N . GLU A 1 395 ? -12.916 12.105 18.396 1.00 93.62 395 GLU A N 1
ATOM 3230 C CA . GLU A 1 395 ? -13.214 12.419 19.797 1.00 93.62 395 GLU A CA 1
ATOM 3231 C C . GLU A 1 395 ? -14.722 12.348 20.075 1.00 93.62 395 GLU A C 1
ATOM 3233 O O . GLU A 1 395 ? -15.135 11.826 21.108 1.00 93.62 395 GLU A O 1
ATOM 3238 N N . ASP A 1 396 ? -15.554 12.795 19.131 1.00 94.88 396 ASP A N 1
ATOM 3239 C CA . ASP A 1 396 ? -17.018 12.702 19.210 1.00 94.88 396 ASP A CA 1
ATOM 3240 C C . ASP A 1 396 ? -17.490 11.239 19.253 1.00 94.88 396 ASP A C 1
ATOM 3242 O O . ASP A 1 396 ? -18.282 10.837 20.111 1.00 94.88 396 ASP A O 1
ATOM 3246 N N . THR A 1 397 ? -16.898 10.402 18.398 1.00 94.00 397 THR A N 1
ATOM 3247 C CA . THR A 1 397 ? -17.096 8.947 18.384 1.00 94.00 397 THR A CA 1
ATOM 3248 C C . THR A 1 397 ? -16.666 8.325 19.710 1.00 94.00 397 THR A C 1
ATOM 3250 O O . THR A 1 397 ? -17.392 7.511 20.282 1.00 94.00 397 THR A O 1
ATOM 3253 N N . THR A 1 398 ? -15.508 8.731 20.238 1.00 91.56 398 THR A N 1
ATOM 3254 C CA . THR A 1 398 ? -14.998 8.239 21.523 1.00 91.56 398 THR A CA 1
ATOM 3255 C C . THR A 1 398 ? -15.936 8.605 22.671 1.00 91.56 398 THR A C 1
ATOM 3257 O O . THR A 1 398 ? -16.295 7.732 23.463 1.00 91.56 398 THR A O 1
ATOM 3260 N N . ALA A 1 399 ? -16.389 9.858 22.745 1.00 93.62 399 ALA A N 1
ATOM 3261 C CA . ALA A 1 399 ? -17.334 10.315 23.760 1.00 93.62 399 ALA A CA 1
ATOM 3262 C C . ALA A 1 399 ? -18.676 9.570 23.671 1.00 93.62 399 ALA A C 1
ATOM 3264 O O . ALA A 1 399 ? -19.216 9.141 24.694 1.00 93.62 399 ALA A O 1
ATOM 3265 N N . SER A 1 400 ? -19.172 9.337 22.454 1.00 94.44 400 SER A N 1
ATOM 3266 C CA . SER A 1 400 ? -20.383 8.546 22.214 1.00 94.44 400 SER A CA 1
ATOM 3267 C C . SER A 1 400 ? -20.210 7.107 22.705 1.00 94.44 400 SER A C 1
ATOM 3269 O O . SER A 1 400 ? -21.038 6.605 23.457 1.00 94.44 400 SER A O 1
ATOM 3271 N N . ILE A 1 401 ? -19.085 6.456 22.390 1.00 92.62 401 ILE A N 1
ATOM 3272 C CA . ILE A 1 401 ? -18.762 5.102 22.871 1.00 92.62 401 ILE A CA 1
ATOM 3273 C C . ILE A 1 401 ? -18.672 5.045 24.401 1.00 92.62 401 ILE A C 1
ATOM 3275 O O . ILE A 1 401 ? -19.194 4.108 25.009 1.00 92.62 401 ILE A O 1
ATOM 3279 N N . VAL A 1 402 ? -18.042 6.037 25.041 1.00 92.56 402 VAL A N 1
ATOM 3280 C CA . VAL A 1 402 ? -17.976 6.152 26.510 1.00 92.56 402 VAL A CA 1
ATOM 3281 C C . VAL A 1 402 ? -19.385 6.192 27.102 1.00 92.56 402 VAL A C 1
ATOM 3283 O O . VAL A 1 402 ? -19.695 5.456 28.044 1.00 92.56 402 VAL A O 1
ATOM 3286 N N . TYR A 1 403 ? -20.255 7.016 26.521 1.00 93.69 403 TYR A N 1
ATOM 3287 C CA . TYR A 1 403 ? -21.635 7.161 26.963 1.00 93.69 403 TYR A CA 1
ATOM 3288 C C . TYR A 1 403 ? -22.452 5.878 26.761 1.00 93.69 403 TYR A C 1
ATOM 3290 O O . TYR A 1 403 ? -23.168 5.445 27.666 1.00 93.69 403 TYR A O 1
ATOM 3298 N N . THR A 1 404 ? -22.290 5.207 25.626 1.00 93.25 404 THR A N 1
ATOM 3299 C CA . THR A 1 404 ? -22.950 3.931 25.336 1.00 93.25 404 THR A CA 1
ATOM 3300 C C . THR A 1 404 ? -22.495 2.837 26.297 1.00 93.25 404 THR A C 1
ATOM 3302 O O . THR A 1 404 ? -23.321 2.104 26.844 1.00 93.25 404 THR A O 1
ATOM 3305 N N . TRP A 1 405 ? -21.199 2.763 26.610 1.00 90.81 405 TRP A N 1
ATOM 3306 C CA . TRP A 1 405 ? -20.690 1.858 27.640 1.00 90.81 405 TRP A CA 1
ATOM 3307 C C . TRP A 1 405 ? -21.267 2.146 29.024 1.00 90.81 405 TRP A C 1
ATOM 3309 O O . TRP A 1 405 ? -21.610 1.204 29.745 1.00 90.81 405 TRP A O 1
ATOM 3319 N N . TYR A 1 406 ? -21.415 3.422 29.384 1.00 91.88 406 TYR A N 1
ATOM 3320 C CA . TYR A 1 406 ? -22.096 3.826 30.611 1.00 91.88 406 TYR A CA 1
ATOM 3321 C C . TYR A 1 406 ? -23.553 3.330 30.621 1.00 91.88 406 TYR A C 1
ATOM 3323 O O . TYR A 1 406 ? -23.969 2.691 31.591 1.00 91.88 406 TYR A O 1
ATOM 3331 N N . LYS A 1 407 ? -24.307 3.501 29.522 1.00 91.38 407 LYS A N 1
ATOM 3332 C CA . LYS A 1 407 ? -25.672 2.953 29.401 1.00 91.38 407 LYS A CA 1
ATOM 3333 C C . LYS A 1 407 ? -25.708 1.431 29.566 1.00 91.38 407 LYS A C 1
ATOM 3335 O O . LYS A 1 407 ? -26.560 0.928 30.296 1.00 91.38 407 LYS A O 1
ATOM 3340 N N . ILE A 1 408 ? -24.783 0.701 28.934 1.00 88.31 408 ILE A N 1
ATOM 3341 C CA . ILE A 1 408 ? -24.691 -0.766 29.045 1.00 88.31 408 ILE A CA 1
ATOM 3342 C C . ILE A 1 408 ? -24.415 -1.182 30.491 1.00 88.31 408 ILE A C 1
ATOM 3344 O O . ILE A 1 408 ? -25.115 -2.037 31.035 1.00 88.31 408 ILE A O 1
ATOM 3348 N N . LYS A 1 409 ? -23.391 -0.600 31.127 1.00 86.25 409 LYS A N 1
ATOM 3349 C CA . LYS A 1 409 ? -22.940 -1.025 32.460 1.00 86.25 409 LYS A CA 1
ATOM 3350 C C . LYS A 1 409 ? -23.930 -0.702 33.566 1.00 86.25 409 LYS A C 1
ATOM 3352 O O . LYS A 1 409 ? -24.068 -1.502 34.487 1.00 86.25 409 LYS A O 1
ATOM 3357 N N . HIS A 1 410 ? -24.639 0.415 33.451 1.00 86.25 410 HIS A N 1
ATOM 3358 C CA . HIS A 1 410 ? -25.655 0.828 34.421 1.00 86.25 410 HIS A CA 1
ATOM 3359 C C . HIS A 1 410 ? -27.073 0.395 34.021 1.00 86.25 410 HIS A C 1
ATOM 3361 O O . HIS A 1 410 ? -28.033 0.831 34.647 1.00 86.25 410 HIS A O 1
ATOM 3367 N N . GLN A 1 411 ? -27.207 -0.465 33.000 1.00 85.56 411 GLN A N 1
ATOM 3368 C CA . GLN A 1 411 ? -28.484 -1.003 32.508 1.00 85.56 411 GLN A CA 1
ATOM 3369 C C . GLN A 1 411 ? -29.529 0.089 32.224 1.00 85.56 411 GLN A C 1
ATOM 3371 O O . GLN A 1 411 ? -30.706 -0.051 32.546 1.00 85.56 411 GLN A O 1
ATOM 3376 N N . LEU A 1 412 ? -29.095 1.199 31.623 1.00 89.25 412 LEU A N 1
ATOM 3377 C CA . LEU A 1 412 ? -29.944 2.374 31.405 1.00 89.25 412 LEU A CA 1
ATOM 3378 C C . LEU A 1 412 ? -30.841 2.264 30.164 1.00 89.25 412 LEU A C 1
ATOM 3380 O O . LEU A 1 412 ? -31.721 3.105 29.997 1.00 89.25 412 LEU A O 1
ATOM 3384 N N . PHE A 1 413 ? -30.650 1.244 29.319 1.00 87.25 413 PHE A N 1
ATOM 3385 C CA . PHE A 1 413 ? -31.560 0.953 28.207 1.00 87.25 413 PHE A CA 1
ATOM 3386 C C . PHE A 1 413 ? -32.902 0.459 28.744 1.00 87.25 413 PHE A C 1
ATOM 3388 O O . PHE A 1 413 ? -32.988 -0.639 29.299 1.00 87.25 413 PHE A O 1
ATOM 3395 N N . LYS A 1 414 ? -33.955 1.261 28.564 1.00 81.56 414 LYS A N 1
ATOM 3396 C CA . LYS A 1 414 ? -35.278 1.006 29.151 1.00 81.56 414 LYS A CA 1
ATOM 3397 C C . LYS A 1 414 ? -36.033 -0.111 28.443 1.00 81.56 414 LYS A C 1
ATOM 3399 O O . LYS A 1 414 ? -36.829 -0.804 29.069 1.00 81.56 414 LYS A O 1
ATOM 3404 N N . ASN A 1 415 ? -35.831 -0.254 27.136 1.00 83.62 415 ASN A N 1
ATOM 3405 C CA . ASN A 1 415 ? -36.499 -1.254 26.314 1.00 83.62 415 ASN A CA 1
ATOM 3406 C C . ASN A 1 415 ? -35.640 -1.648 25.098 1.00 83.62 415 ASN A C 1
ATOM 3408 O O . ASN A 1 415 ? -34.627 -1.020 24.787 1.00 83.62 415 ASN A O 1
ATOM 3412 N N . SER A 1 416 ? -36.063 -2.701 24.393 1.00 84.69 416 SER A N 1
ATOM 3413 C CA . SER A 1 416 ? -35.371 -3.192 23.195 1.00 84.69 416 SER A CA 1
ATOM 3414 C C . SER A 1 416 ? -35.412 -2.214 22.017 1.00 84.69 416 SER A C 1
ATOM 3416 O O . SER A 1 416 ? -34.609 -2.341 21.096 1.00 84.69 416 SER A O 1
ATOM 3418 N N . GLU A 1 417 ? -36.363 -1.277 22.010 1.00 87.56 417 GLU A N 1
ATOM 3419 C CA . GLU A 1 417 ? -36.504 -0.267 20.960 1.00 87.56 417 GLU A CA 1
ATOM 3420 C C . GLU A 1 417 ? -35.404 0.793 21.072 1.00 87.56 417 GLU A C 1
ATOM 3422 O O . GLU A 1 417 ? -34.733 1.066 20.083 1.00 87.56 417 GLU A O 1
ATOM 3427 N N . GLU A 1 418 ? -35.133 1.295 22.279 1.00 88.69 418 GLU A N 1
ATOM 3428 C CA . GLU A 1 418 ? -34.032 2.220 22.566 1.00 88.69 418 GLU A CA 1
ATOM 3429 C C . GLU A 1 418 ? -32.679 1.603 22.188 1.00 88.69 418 GLU A C 1
ATOM 3431 O O . GLU A 1 418 ? -31.876 2.236 21.506 1.00 88.69 418 GLU A O 1
ATOM 3436 N N . LEU A 1 419 ? -32.462 0.327 22.528 1.00 88.81 419 LEU A N 1
ATOM 3437 C CA . LEU A 1 419 ? -31.264 -0.399 22.106 1.00 88.81 419 LEU A CA 1
ATOM 3438 C C . LEU A 1 419 ? -31.189 -0.561 20.578 1.00 88.81 419 LEU A C 1
ATOM 3440 O O . LEU A 1 419 ? -30.113 -0.468 19.995 1.00 88.81 419 LEU A O 1
ATOM 3444 N N . SER A 1 420 ? -32.321 -0.802 19.910 1.00 89.44 420 SER A N 1
ATOM 3445 C CA . SER A 1 420 ? -32.358 -0.911 18.449 1.00 89.44 420 SER A CA 1
ATOM 3446 C C . SER A 1 420 ? -32.091 0.421 17.750 1.00 89.44 420 SER A C 1
ATOM 3448 O O . SER A 1 420 ? -31.559 0.398 16.641 1.00 89.44 420 SER A O 1
ATOM 3450 N N . ILE A 1 421 ? -32.489 1.548 18.344 1.00 92.25 421 ILE A N 1
ATOM 3451 C CA . ILE A 1 421 ? -32.176 2.886 17.830 1.00 92.25 421 ILE A CA 1
ATOM 3452 C C . ILE A 1 421 ? -30.667 3.114 17.916 1.00 92.25 421 ILE A C 1
ATOM 3454 O O . ILE A 1 421 ? -30.060 3.459 16.908 1.00 92.25 421 ILE A O 1
ATOM 3458 N N . GLU A 1 422 ? -30.060 2.807 19.065 1.00 93.12 422 GLU A N 1
ATOM 3459 C CA . GLU A 1 422 ? -28.612 2.927 19.271 1.00 93.12 422 GLU A CA 1
ATOM 3460 C C . GLU A 1 422 ? -27.818 2.061 18.273 1.00 93.12 422 GLU A C 1
ATOM 3462 O O . GLU A 1 422 ? -26.862 2.521 17.657 1.00 93.12 422 GLU A O 1
ATOM 3467 N N . VAL A 1 423 ? -28.239 0.810 18.038 1.00 93.00 423 VAL A N 1
ATOM 3468 C CA . VAL A 1 423 ? -27.609 -0.060 17.024 1.00 93.00 423 VAL A CA 1
ATOM 3469 C C . VAL A 1 423 ? -27.675 0.571 15.631 1.00 93.00 423 VAL A C 1
ATOM 3471 O O . VAL A 1 423 ? -26.667 0.597 14.930 1.00 93.00 423 VAL A O 1
ATOM 3474 N N . LYS A 1 424 ? -28.835 1.108 15.232 1.00 94.25 424 LYS A N 1
ATOM 3475 C CA . LYS A 1 424 ? -29.002 1.751 13.918 1.00 94.25 424 LYS A CA 1
ATOM 3476 C C . LYS A 1 424 ? -28.146 3.005 13.764 1.00 94.25 424 LYS A C 1
ATOM 3478 O O . LYS A 1 424 ? -27.669 3.272 12.665 1.00 94.25 424 LYS A O 1
ATOM 3483 N N . GLU A 1 425 ? -27.959 3.766 14.838 1.00 95.12 425 GLU A N 1
ATOM 3484 C CA . GLU A 1 425 ? -27.102 4.952 14.847 1.00 95.12 425 GLU A CA 1
ATOM 3485 C C . GLU A 1 425 ? -25.652 4.576 14.526 1.00 95.12 425 GLU A C 1
ATOM 3487 O O . GLU A 1 425 ? -25.078 5.096 13.568 1.00 95.12 425 GLU A O 1
ATOM 3492 N N . TYR A 1 426 ? -25.102 3.574 15.216 1.00 95.75 426 TYR A N 1
ATOM 3493 C CA . TYR A 1 426 ? -23.754 3.087 14.926 1.00 95.75 426 TYR A CA 1
ATOM 3494 C C . TYR A 1 426 ? -23.637 2.384 13.561 1.00 95.75 426 TYR A C 1
ATOM 3496 O O . TYR A 1 426 ? -22.596 2.489 12.916 1.00 95.75 426 TYR A O 1
ATOM 3504 N N . GLU A 1 427 ? -24.673 1.687 13.077 1.00 95.06 427 GLU A N 1
ATOM 3505 C CA . GLU A 1 427 ? -24.685 1.119 11.716 1.00 95.06 427 GLU A CA 1
ATOM 3506 C C . GLU A 1 427 ? -24.627 2.223 10.650 1.00 95.06 427 GLU A C 1
ATOM 3508 O O . GLU A 1 427 ? -23.869 2.115 9.682 1.00 95.06 427 GLU A O 1
ATOM 3513 N N . SER A 1 428 ? -25.389 3.303 10.848 1.00 96.06 428 SER A N 1
ATOM 3514 C CA . SER A 1 428 ? -25.368 4.482 9.980 1.00 96.06 428 SER A CA 1
ATOM 3515 C C . SER A 1 428 ? -23.999 5.158 10.003 1.00 96.06 428 SER A C 1
ATOM 3517 O O . SER A 1 428 ? -23.430 5.428 8.945 1.00 96.06 428 SER A O 1
ATOM 3519 N N . GLN A 1 429 ? -23.437 5.365 11.196 1.00 95.88 429 GLN A N 1
ATOM 3520 C CA . GLN A 1 429 ? -22.110 5.953 11.366 1.00 95.88 429 GLN A CA 1
ATOM 3521 C C . GLN A 1 429 ? -21.027 5.098 10.694 1.00 95.88 429 GLN A C 1
ATOM 3523 O O . GLN A 1 429 ? -20.154 5.619 10.003 1.00 95.88 429 GLN A O 1
ATOM 3528 N N . LEU A 1 430 ? -21.100 3.770 10.824 1.00 94.94 430 LEU A N 1
ATOM 3529 C CA . LEU A 1 430 ? -20.170 2.857 10.161 1.00 94.94 430 LEU A CA 1
ATOM 3530 C C . LEU A 1 430 ? -20.253 2.966 8.632 1.00 94.94 430 LEU A C 1
ATOM 3532 O O . LEU A 1 430 ? -19.228 2.934 7.947 1.00 94.94 430 LEU A O 1
ATOM 3536 N N . ALA A 1 431 ? -21.462 3.070 8.079 1.00 95.19 431 ALA A N 1
ATOM 3537 C CA . ALA A 1 431 ? -21.658 3.232 6.642 1.00 95.19 431 ALA A CA 1
ATOM 3538 C C . ALA A 1 431 ? -21.089 4.569 6.136 1.00 95.19 431 ALA A C 1
ATOM 3540 O O . ALA A 1 431 ? -20.447 4.604 5.083 1.00 95.19 431 ALA A O 1
ATOM 3541 N N . GLU A 1 432 ? -21.277 5.648 6.897 1.00 95.62 432 GLU A N 1
ATOM 3542 C CA . GLU A 1 432 ? -20.733 6.972 6.589 1.00 95.62 432 GLU A CA 1
ATOM 3543 C C . GLU A 1 432 ? -19.201 6.984 6.619 1.00 95.62 432 GLU A C 1
ATOM 3545 O O . GLU A 1 432 ? -18.583 7.359 5.622 1.00 95.62 432 GLU A O 1
ATOM 3550 N N . LEU A 1 433 ? -18.582 6.455 7.679 1.00 95.38 433 LEU A N 1
ATOM 3551 C CA . LEU A 1 433 ? -17.122 6.353 7.797 1.00 95.38 433 LEU A CA 1
ATOM 3552 C C . LEU A 1 433 ? -16.499 5.560 6.639 1.00 95.38 433 LEU A C 1
ATOM 3554 O O . LEU A 1 433 ? -15.478 5.957 6.075 1.00 95.38 433 LEU A O 1
ATOM 3558 N N . ASN A 1 434 ? -17.131 4.454 6.231 1.00 93.25 434 ASN A N 1
ATOM 3559 C CA . ASN A 1 434 ? -16.669 3.674 5.081 1.00 93.25 434 ASN A CA 1
ATOM 3560 C C . ASN A 1 434 ? -16.798 4.449 3.763 1.00 93.25 434 ASN A C 1
ATOM 3562 O O . ASN A 1 434 ? -15.911 4.364 2.911 1.00 93.25 434 ASN A O 1
ATOM 3566 N N . ARG A 1 435 ? -17.881 5.215 3.586 1.00 95.81 435 ARG A N 1
ATOM 3567 C CA . ARG A 1 435 ? -18.061 6.076 2.412 1.00 95.81 435 ARG A CA 1
ATOM 3568 C C . ARG A 1 435 ? -16.990 7.163 2.362 1.00 95.81 435 ARG A C 1
ATOM 3570 O O . ARG A 1 435 ? -16.392 7.363 1.306 1.00 95.81 435 ARG A O 1
ATOM 3577 N N . GLU A 1 436 ? -16.740 7.849 3.473 1.00 94.94 436 GLU A N 1
ATOM 3578 C CA . GLU A 1 436 ? -15.700 8.876 3.550 1.00 94.94 436 GLU A CA 1
ATOM 3579 C C . GLU A 1 436 ? -14.316 8.290 3.267 1.00 94.94 436 GLU A C 1
ATOM 3581 O O . GLU A 1 436 ? -13.548 8.870 2.497 1.00 94.94 436 GLU A O 1
ATOM 3586 N N . ARG A 1 437 ? -14.018 7.096 3.794 1.00 94.50 437 ARG A N 1
ATOM 3587 C CA . ARG A 1 437 ? -12.751 6.410 3.523 1.00 94.50 437 ARG A CA 1
ATOM 3588 C C . ARG A 1 437 ? -12.516 6.213 2.026 1.00 94.50 437 ARG A C 1
ATOM 3590 O O . ARG A 1 437 ? -11.441 6.554 1.540 1.00 94.50 437 ARG A O 1
ATOM 3597 N N . LEU A 1 438 ? -13.516 5.728 1.288 1.00 94.44 438 LEU A N 1
ATOM 3598 C CA . LEU A 1 438 ? -13.411 5.545 -0.166 1.00 94.44 438 LEU A CA 1
ATOM 3599 C C . LEU A 1 438 ? -13.130 6.868 -0.893 1.00 94.44 438 LEU A C 1
ATOM 3601 O O . LEU A 1 438 ? -12.265 6.921 -1.764 1.00 94.44 438 LEU A O 1
ATOM 3605 N N . VAL A 1 439 ? -13.794 7.956 -0.487 1.00 96.06 439 VAL A N 1
ATOM 3606 C CA . VAL A 1 439 ? -13.550 9.291 -1.057 1.00 96.06 439 VAL A CA 1
ATOM 3607 C C . VAL A 1 439 ? -12.094 9.722 -0.856 1.00 96.06 439 VAL A C 1
ATOM 3609 O O . VAL A 1 439 ? -11.468 10.225 -1.791 1.00 96.06 439 VAL A O 1
ATOM 3612 N N . TYR A 1 440 ? -11.525 9.519 0.335 1.00 96.56 440 TYR A N 1
ATOM 3613 C CA . TYR A 1 440 ? -10.132 9.891 0.604 1.00 96.56 440 TYR A CA 1
ATOM 3614 C C . TYR A 1 440 ? -9.109 8.948 -0.036 1.00 96.56 440 TYR A C 1
ATOM 3616 O O . TYR A 1 440 ? -8.022 9.400 -0.404 1.00 96.56 440 TYR A O 1
ATOM 3624 N N . GLU A 1 441 ? -9.436 7.669 -0.230 1.00 94.62 441 GLU A N 1
ATOM 3625 C CA . GLU A 1 441 ? -8.615 6.754 -1.030 1.00 94.62 441 GLU A CA 1
ATOM 3626 C C . GLU A 1 441 ? -8.510 7.238 -2.482 1.00 94.62 441 GLU A C 1
ATOM 3628 O O . GLU A 1 441 ? -7.406 7.296 -3.034 1.00 94.62 441 GLU A O 1
ATOM 3633 N N . ASP A 1 442 ? -9.627 7.658 -3.076 1.00 95.38 442 ASP A N 1
ATOM 3634 C CA . ASP A 1 442 ? -9.658 8.179 -4.443 1.00 95.38 442 ASP A CA 1
ATOM 3635 C C . ASP A 1 442 ? -8.939 9.529 -4.561 1.00 95.38 442 ASP A C 1
ATOM 3637 O O . ASP A 1 442 ? -8.105 9.697 -5.456 1.00 95.38 442 ASP A O 1
ATOM 3641 N N . LYS A 1 443 ? -9.160 10.461 -3.620 1.00 95.62 443 LYS A N 1
ATOM 3642 C CA . LYS A 1 443 ? -8.406 11.730 -3.554 1.00 95.62 443 LYS A CA 1
ATOM 3643 C C . LYS A 1 443 ? -6.897 11.485 -3.458 1.00 95.62 443 LYS A C 1
ATOM 3645 O O . LYS A 1 443 ? -6.118 12.119 -4.169 1.00 95.62 443 LYS A O 1
ATOM 3650 N N . ARG A 1 444 ? -6.464 10.524 -2.633 1.00 96.12 444 ARG A N 1
ATOM 3651 C CA . ARG A 1 444 ? -5.047 10.153 -2.502 1.00 96.12 444 ARG A CA 1
ATOM 3652 C C . ARG A 1 444 ? -4.482 9.588 -3.806 1.00 96.12 444 ARG A C 1
ATOM 3654 O O . ARG A 1 444 ? -3.387 9.978 -4.202 1.00 96.12 444 ARG A O 1
ATOM 3661 N N . ARG A 1 445 ? -5.206 8.695 -4.490 1.00 94.31 445 ARG A N 1
ATOM 3662 C CA . ARG A 1 445 ? -4.783 8.157 -5.798 1.00 94.31 445 ARG A CA 1
ATOM 3663 C C . ARG A 1 445 ? -4.677 9.257 -6.853 1.00 94.31 445 ARG A C 1
ATOM 3665 O O . ARG A 1 445 ? -3.695 9.288 -7.592 1.00 94.31 445 ARG A O 1
ATOM 3672 N N . ALA A 1 446 ? -5.638 10.180 -6.888 1.00 94.31 446 ALA A N 1
ATOM 3673 C CA . ALA A 1 446 ? -5.606 11.332 -7.783 1.00 94.31 446 ALA A CA 1
ATOM 3674 C C . ALA A 1 446 ? -4.391 12.235 -7.507 1.00 94.31 446 ALA A C 1
ATOM 3676 O O . ALA A 1 446 ? -3.696 12.627 -8.444 1.00 94.31 446 ALA A O 1
ATOM 3677 N N . ALA A 1 447 ? -4.071 12.499 -6.234 1.00 94.00 447 ALA A N 1
ATOM 3678 C CA . ALA A 1 447 ? -2.884 13.265 -5.851 1.00 94.00 447 ALA A CA 1
ATOM 3679 C C . ALA A 1 447 ? -1.577 12.581 -6.292 1.00 94.00 447 ALA A C 1
ATOM 3681 O O . ALA A 1 447 ? -0.699 13.248 -6.839 1.00 94.00 447 ALA A O 1
ATOM 3682 N N . ILE A 1 448 ? -1.468 11.255 -6.134 1.00 92.19 448 ILE A N 1
ATOM 3683 C CA . ILE A 1 448 ? -0.313 10.470 -6.607 1.00 92.19 448 ILE A CA 1
ATOM 3684 C C . ILE A 1 448 ? -0.176 10.571 -8.131 1.00 92.19 448 ILE A C 1
ATOM 3686 O O . ILE A 1 448 ? 0.890 10.919 -8.627 1.00 92.19 448 ILE A O 1
ATOM 3690 N N . SER A 1 449 ? -1.261 10.359 -8.880 1.00 92.56 449 SER A N 1
ATOM 3691 C CA . SER A 1 449 ? -1.235 10.510 -10.342 1.00 92.56 449 SER A CA 1
ATOM 3692 C C . SER A 1 449 ? -0.853 11.932 -10.767 1.00 92.56 449 SER A C 1
ATOM 3694 O O . SER A 1 449 ? -0.162 12.129 -11.766 1.00 92.56 449 SER A O 1
ATOM 3696 N N . SER A 1 450 ? -1.285 12.937 -10.006 1.00 91.62 450 SER A N 1
ATOM 3697 C CA . SER A 1 450 ? -0.957 14.332 -10.277 1.00 91.62 450 SER A CA 1
ATOM 3698 C C . SER A 1 450 ? 0.513 14.660 -9.974 1.00 91.62 450 SER A C 1
ATOM 3700 O O . SER A 1 450 ? 1.101 15.507 -10.649 1.00 91.62 450 SER A O 1
ATOM 3702 N N . LEU A 1 451 ? 1.137 13.965 -9.017 1.00 93.44 451 LEU A N 1
ATOM 3703 C CA . LEU A 1 451 ? 2.573 14.052 -8.742 1.00 93.44 451 LEU A CA 1
ATOM 3704 C C . LEU A 1 451 ? 3.399 13.576 -9.948 1.00 93.44 451 LEU A C 1
ATOM 3706 O O . LEU A 1 451 ? 4.362 14.243 -10.330 1.00 93.44 451 LEU A O 1
ATOM 3710 N N . ASP A 1 452 ? 2.996 12.473 -10.581 1.00 91.06 452 ASP A N 1
ATOM 3711 C CA . ASP A 1 452 ? 3.670 11.939 -11.771 1.00 91.06 452 ASP A CA 1
ATOM 3712 C C . ASP A 1 452 ? 3.620 12.927 -12.941 1.00 91.06 452 ASP A C 1
ATOM 3714 O O . ASP A 1 452 ? 4.642 13.195 -13.581 1.00 91.06 452 ASP A O 1
ATOM 3718 N N . LEU A 1 453 ? 2.458 13.549 -13.167 1.00 91.50 453 LEU A N 1
ATOM 3719 C CA . LEU A 1 453 ? 2.289 14.580 -14.193 1.00 91.50 453 LEU A CA 1
ATOM 3720 C C . LEU A 1 453 ? 3.204 15.791 -13.943 1.00 91.50 453 LEU A C 1
ATOM 3722 O O . LEU A 1 453 ? 3.861 16.275 -14.864 1.00 91.50 453 LEU A O 1
ATOM 3726 N N . ARG A 1 454 ? 3.336 16.237 -12.690 1.00 92.81 454 ARG A N 1
ATOM 3727 C CA . ARG A 1 454 ? 4.237 17.346 -12.323 1.00 92.81 454 ARG A CA 1
ATOM 3728 C C . ARG A 1 454 ? 5.711 16.986 -12.465 1.00 92.81 454 ARG A C 1
ATOM 3730 O O . ARG A 1 454 ? 6.513 17.822 -12.881 1.00 92.81 454 ARG A O 1
ATOM 3737 N N . ASN A 1 455 ? 6.084 15.747 -12.152 1.00 93.00 455 ASN A N 1
ATOM 3738 C CA . ASN A 1 455 ? 7.442 15.261 -12.383 1.00 93.00 455 ASN A CA 1
ATOM 3739 C C . ASN A 1 455 ? 7.778 15.245 -13.877 1.00 93.00 455 ASN A C 1
ATOM 3741 O O . ASN A 1 455 ? 8.856 15.704 -14.260 1.00 93.00 455 ASN A O 1
ATOM 3745 N N . LYS A 1 456 ? 6.839 14.803 -14.722 1.00 94.06 456 LYS A N 1
ATOM 3746 C CA . LYS A 1 456 ? 6.967 14.864 -16.183 1.00 94.06 456 LYS A CA 1
ATOM 3747 C C . LYS A 1 456 ? 7.132 16.309 -16.668 1.00 94.06 456 LYS A C 1
ATOM 3749 O O . LYS A 1 456 ? 8.101 16.601 -17.362 1.00 94.06 456 LYS A O 1
ATOM 3754 N N . ALA A 1 457 ? 6.273 17.225 -16.217 1.00 93.62 457 ALA A N 1
ATOM 3755 C CA . ALA A 1 457 ? 6.365 18.652 -16.530 1.00 93.62 457 ALA A CA 1
ATOM 3756 C C . ALA A 1 457 ? 7.730 19.253 -16.139 1.00 93.62 457 ALA A C 1
ATOM 3758 O O . ALA A 1 457 ? 8.347 19.981 -16.915 1.00 93.62 457 ALA A O 1
ATOM 3759 N N . ARG A 1 458 ? 8.262 18.890 -14.962 1.00 94.81 458 ARG A N 1
ATOM 3760 C CA . ARG A 1 458 ? 9.590 19.324 -14.499 1.00 94.81 458 ARG A CA 1
ATOM 3761 C C . ARG A 1 458 ? 10.720 18.829 -15.403 1.00 94.81 458 ARG A C 1
ATOM 3763 O O . ARG A 1 458 ? 11.672 19.574 -15.634 1.00 94.81 458 ARG A O 1
ATOM 3770 N N . ILE A 1 459 ? 10.657 17.576 -15.853 1.00 95.25 459 ILE A N 1
ATOM 3771 C CA . ILE A 1 459 ? 11.648 16.996 -16.772 1.00 95.25 459 ILE A CA 1
ATOM 3772 C C . ILE A 1 459 ? 11.580 17.726 -18.114 1.00 95.25 459 ILE A C 1
ATOM 3774 O O . ILE A 1 459 ? 12.595 18.251 -18.570 1.00 95.25 459 ILE A O 1
ATOM 3778 N N . ASN A 1 460 ? 10.380 17.867 -18.673 1.00 94.56 460 ASN A N 1
ATOM 3779 C CA . ASN A 1 460 ? 10.160 18.536 -19.951 1.00 94.56 460 ASN A CA 1
ATOM 3780 C C . ASN A 1 460 ? 10.623 19.999 -19.923 1.00 94.56 460 ASN A C 1
ATOM 3782 O O . ASN A 1 460 ? 11.321 20.440 -20.832 1.00 94.56 460 ASN A O 1
ATOM 3786 N N . LEU A 1 461 ? 10.335 20.745 -18.850 1.00 95.12 461 LEU A N 1
ATOM 3787 C CA . LEU A 1 461 ? 10.801 22.125 -18.698 1.00 95.12 461 LEU A CA 1
ATOM 3788 C C . LEU A 1 461 ? 12.332 22.217 -18.599 1.00 95.12 461 LEU A C 1
ATOM 3790 O O . LEU A 1 461 ? 12.924 23.168 -19.112 1.00 95.12 461 LEU A O 1
ATOM 3794 N N . LYS A 1 462 ? 13.006 21.243 -17.977 1.00 94.50 462 LYS A N 1
ATOM 3795 C CA . LYS A 1 462 ? 14.477 21.194 -17.976 1.00 94.50 462 LYS A CA 1
ATOM 3796 C C . LYS A 1 462 ? 15.025 20.959 -19.378 1.00 94.50 462 LYS A C 1
ATOM 3798 O O . LYS A 1 462 ? 15.912 21.695 -19.797 1.00 94.50 462 LYS A O 1
ATOM 3803 N N . GLU A 1 463 ? 14.476 19.993 -20.108 1.00 94.00 463 GLU A N 1
ATOM 3804 C CA . GLU A 1 463 ? 14.868 19.730 -21.497 1.00 94.00 463 GLU A CA 1
ATOM 3805 C C . GLU A 1 463 ? 14.618 20.944 -22.398 1.00 94.00 463 GLU A C 1
ATOM 3807 O O . GLU A 1 463 ? 15.465 21.299 -23.219 1.00 94.00 463 GLU A O 1
ATOM 3812 N N . LEU A 1 464 ? 13.483 21.624 -22.215 1.00 92.69 464 LEU A N 1
ATOM 3813 C CA . LEU A 1 464 ? 13.142 22.844 -22.939 1.00 92.69 464 LEU A CA 1
ATOM 3814 C C . LEU A 1 464 ? 14.136 23.971 -22.641 1.00 92.69 464 LEU A C 1
ATOM 3816 O O . LEU A 1 464 ? 14.561 24.674 -23.557 1.00 92.69 464 LEU A O 1
ATOM 3820 N N . THR A 1 465 ? 14.540 24.103 -21.375 1.00 92.94 465 THR A N 1
ATOM 3821 C CA . THR A 1 465 ? 15.546 25.076 -20.930 1.00 92.94 465 THR A CA 1
ATOM 3822 C C . THR A 1 465 ? 16.910 24.771 -21.556 1.00 92.94 465 THR A C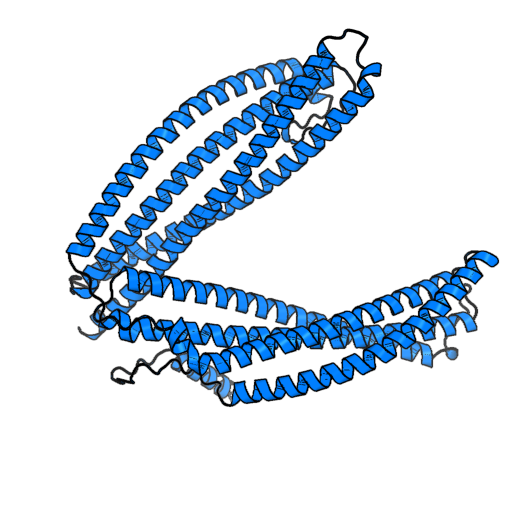 1
ATOM 3824 O O . THR A 1 465 ? 17.568 25.680 -22.052 1.00 92.94 465 THR A O 1
ATOM 3827 N N . SER A 1 466 ? 17.326 23.501 -21.606 1.00 93.31 466 SER A N 1
ATOM 3828 C CA . SER A 1 466 ? 18.566 23.088 -22.278 1.00 93.31 466 SER A CA 1
ATOM 3829 C C . SER A 1 466 ? 18.544 23.405 -23.776 1.00 93.31 466 SER A C 1
ATOM 3831 O O . SER A 1 466 ? 19.482 24.022 -24.275 1.00 93.31 466 SER A O 1
ATOM 3833 N N . LYS A 1 467 ? 17.448 23.084 -24.479 1.00 91.38 467 LYS A N 1
ATOM 3834 C CA . LYS A 1 467 ? 17.276 23.420 -25.907 1.00 91.38 467 LYS A CA 1
ATOM 3835 C C . LYS A 1 467 ? 17.315 24.930 -26.152 1.00 91.38 467 LYS A C 1
ATOM 3837 O O . LYS A 1 467 ? 17.932 25.385 -27.110 1.00 91.38 467 LYS A O 1
ATOM 3842 N N . PHE A 1 468 ? 16.671 25.707 -25.282 1.00 91.50 468 PHE A N 1
ATOM 3843 C CA . PHE A 1 468 ? 16.700 27.168 -25.331 1.00 91.50 468 PHE A CA 1
ATOM 3844 C C . PHE A 1 468 ? 18.129 27.721 -25.199 1.00 91.50 468 PHE A C 1
ATOM 3846 O O . PHE A 1 468 ? 18.516 28.608 -25.960 1.00 91.50 468 PHE A O 1
ATOM 3853 N N . GLU A 1 469 ? 18.932 27.176 -24.280 1.00 90.62 469 GLU A N 1
ATOM 3854 C CA . GLU A 1 469 ? 20.329 27.587 -24.094 1.00 90.62 469 GLU A CA 1
ATOM 3855 C C . GLU A 1 469 ? 21.222 27.203 -25.287 1.00 90.62 469 GLU A C 1
ATOM 3857 O O . GLU A 1 469 ? 22.060 28.004 -25.708 1.00 90.62 469 GLU A O 1
ATOM 3862 N N . GLU A 1 470 ? 21.014 26.030 -25.892 1.00 90.88 470 GLU A N 1
ATOM 3863 C CA . GLU A 1 470 ? 21.718 25.609 -27.116 1.00 90.88 470 GLU A CA 1
ATOM 3864 C C . GLU A 1 470 ? 21.414 26.529 -28.310 1.00 90.88 470 GLU A C 1
ATOM 3866 O O . GLU A 1 470 ? 22.296 26.839 -29.113 1.00 90.88 470 GLU A O 1
ATOM 3871 N N . GLN A 1 471 ? 20.174 27.016 -28.408 1.00 87.44 471 GLN A N 1
ATOM 3872 C CA . GLN A 1 471 ? 19.705 27.887 -29.490 1.00 87.44 471 GLN A CA 1
ATOM 3873 C C . GLN A 1 471 ? 19.920 29.384 -29.220 1.00 87.44 471 GLN A C 1
ATOM 3875 O O . GLN A 1 471 ? 19.496 30.235 -30.006 1.00 87.44 471 GLN A O 1
ATOM 3880 N N . LYS A 1 472 ? 20.618 29.739 -28.136 1.00 86.88 472 LYS A N 1
ATOM 3881 C CA . LYS A 1 472 ? 20.869 31.130 -27.743 1.00 86.88 472 LYS A CA 1
ATOM 3882 C C . LYS A 1 472 ? 21.423 31.982 -28.885 1.00 86.88 472 LYS A C 1
ATOM 3884 O O . LYS A 1 472 ? 20.894 33.047 -29.179 1.00 86.88 472 LYS A O 1
ATOM 3889 N N . ASN A 1 473 ? 22.496 31.513 -29.519 1.00 84.25 473 ASN A N 1
ATOM 3890 C CA . ASN A 1 473 ? 23.218 32.289 -30.529 1.00 84.25 473 ASN A CA 1
ATOM 3891 C C . ASN A 1 473 ? 22.510 32.297 -31.894 1.00 84.25 473 ASN A C 1
ATOM 3893 O O . ASN A 1 473 ? 22.840 33.127 -32.737 1.00 84.25 473 ASN A O 1
ATOM 3897 N N . THR A 1 474 ? 21.577 31.368 -32.128 1.00 84.38 474 THR A N 1
ATOM 3898 C CA . THR A 1 474 ? 20.841 31.246 -33.394 1.00 84.38 474 THR A CA 1
ATOM 3899 C C . THR A 1 474 ? 19.527 32.020 -33.373 1.00 84.38 474 THR A C 1
ATOM 3901 O O . THR A 1 474 ? 19.165 32.613 -34.385 1.00 84.38 474 THR A O 1
ATOM 3904 N N . LEU A 1 475 ? 18.827 32.043 -32.235 1.00 81.94 475 LEU A N 1
ATOM 3905 C CA . LEU A 1 475 ? 17.529 32.707 -32.092 1.00 81.94 475 LEU A CA 1
ATOM 3906 C C . LEU A 1 475 ? 17.622 34.149 -31.583 1.00 81.94 475 LEU A C 1
ATOM 3908 O O . LEU A 1 475 ? 16.717 34.937 -31.854 1.00 81.94 475 LEU A O 1
ATOM 3912 N N . PHE A 1 476 ? 18.692 34.507 -30.865 1.00 84.25 476 PHE A N 1
ATOM 3913 C CA . PHE A 1 476 ? 18.839 35.825 -30.247 1.00 84.25 476 PHE A CA 1
ATOM 3914 C C . PHE A 1 476 ? 20.084 36.545 -30.773 1.00 84.25 476 PHE A C 1
ATOM 3916 O O . PHE A 1 476 ? 21.217 36.085 -30.622 1.00 84.25 476 PHE A O 1
ATOM 3923 N N . SER A 1 477 ? 19.883 37.722 -31.368 1.00 80.44 477 SER A N 1
ATOM 3924 C CA . SER A 1 477 ? 20.979 38.632 -31.713 1.00 80.44 477 SER A CA 1
ATOM 3925 C C . SER A 1 477 ? 21.646 39.191 -30.450 1.00 80.44 477 SER A C 1
ATOM 3927 O O . SER A 1 477 ? 21.006 39.314 -29.403 1.00 80.44 477 SER A O 1
ATOM 3929 N N . HIS A 1 478 ? 22.924 39.580 -30.539 1.00 68.94 478 HIS A N 1
ATOM 3930 C CA . HIS A 1 478 ? 23.640 40.205 -29.418 1.00 68.94 478 HIS A CA 1
ATOM 3931 C C . HIS A 1 478 ? 22.847 41.401 -28.860 1.00 68.94 478 HIS A C 1
ATOM 3933 O O . HIS A 1 478 ? 22.604 42.371 -29.572 1.00 68.94 478 HIS A O 1
ATOM 3939 N N . GLY A 1 479 ? 22.452 41.322 -27.584 1.00 62.88 479 GLY A N 1
ATOM 3940 C CA . GLY A 1 479 ? 21.709 42.380 -26.889 1.00 62.88 479 GLY A CA 1
ATOM 3941 C C . GLY A 1 479 ? 20.181 42.246 -26.881 1.00 62.88 479 GLY A C 1
ATOM 3942 O O . GLY A 1 479 ? 19.520 43.162 -26.394 1.00 62.88 479 GLY A O 1
ATOM 3943 N N . ASP A 1 480 ? 19.599 41.142 -27.369 1.00 80.44 480 ASP A N 1
ATOM 3944 C CA . ASP A 1 480 ? 18.149 40.923 -27.259 1.00 80.44 480 ASP A CA 1
ATOM 3945 C C . ASP A 1 480 ? 17.712 40.780 -25.786 1.00 80.44 480 ASP A C 1
ATOM 3947 O O . ASP A 1 480 ? 18.088 39.838 -25.082 1.00 80.44 480 ASP A O 1
ATOM 3951 N N . GLN A 1 481 ? 16.890 41.722 -25.317 1.00 84.56 481 GLN A N 1
ATOM 3952 C CA . GLN A 1 481 ? 16.386 41.767 -23.942 1.00 84.56 481 GLN A CA 1
ATOM 3953 C C . GLN A 1 481 ? 15.378 40.651 -23.621 1.00 84.56 481 GLN A C 1
ATOM 3955 O O . GLN A 1 481 ? 15.086 40.414 -22.447 1.00 84.56 481 GLN A O 1
ATOM 3960 N N . ARG A 1 482 ? 14.853 39.937 -24.627 1.00 85.00 482 ARG A N 1
ATOM 3961 C CA . ARG A 1 482 ? 13.936 38.805 -24.418 1.00 85.00 482 ARG A CA 1
ATOM 3962 C C . ARG A 1 482 ? 14.648 37.598 -23.818 1.00 85.00 482 ARG A C 1
ATOM 3964 O O . ARG A 1 482 ? 14.087 36.967 -22.929 1.00 85.00 482 ARG A O 1
ATOM 3971 N N . TYR A 1 483 ? 15.889 37.320 -24.221 1.00 89.75 483 TYR A N 1
ATOM 3972 C CA . TYR A 1 483 ? 16.656 36.171 -23.723 1.00 89.75 483 TYR A CA 1
ATOM 3973 C C . TYR A 1 483 ? 16.774 36.121 -22.182 1.00 89.75 483 TYR A C 1
ATOM 3975 O O . TYR A 1 483 ? 16.350 35.122 -21.596 1.00 89.75 483 TYR A O 1
ATOM 3983 N N . PRO A 1 484 ? 17.268 37.167 -21.479 1.00 90.81 484 PRO A N 1
ATOM 3984 C CA . PRO A 1 484 ? 17.359 37.124 -20.017 1.00 90.81 484 PRO A CA 1
ATOM 3985 C C . PRO A 1 484 ? 15.982 37.024 -19.348 1.00 90.81 484 PRO A C 1
ATOM 3987 O O . PRO A 1 484 ? 15.855 36.393 -18.303 1.00 90.81 484 PRO A O 1
ATOM 3990 N N . LYS A 1 485 ? 14.937 37.600 -19.956 1.00 92.69 485 LYS A N 1
ATOM 3991 C CA . LYS A 1 485 ? 13.571 37.548 -19.427 1.00 92.69 485 LYS A CA 1
ATOM 3992 C C . LYS A 1 485 ? 12.958 36.146 -19.530 1.00 92.69 485 LYS A C 1
ATOM 3994 O O . LYS A 1 485 ? 12.382 35.681 -18.553 1.00 92.69 485 LYS A O 1
ATOM 3999 N N . ILE A 1 486 ? 13.123 35.464 -20.665 1.00 93.25 486 ILE A N 1
ATOM 4000 C CA . ILE A 1 486 ? 12.666 34.076 -20.871 1.00 93.25 486 ILE A CA 1
ATOM 4001 C C . ILE A 1 486 ? 13.346 33.144 -19.873 1.00 93.25 486 ILE A C 1
ATOM 4003 O O . ILE A 1 486 ? 12.689 32.337 -19.223 1.00 93.25 486 ILE A O 1
ATOM 4007 N N . ARG A 1 487 ? 14.662 33.302 -19.700 1.00 93.00 487 ARG A N 1
ATOM 4008 C CA . ARG A 1 487 ? 15.421 32.504 -18.741 1.00 93.00 487 ARG A CA 1
ATOM 4009 C C . ARG A 1 487 ? 14.892 32.662 -17.314 1.00 93.00 487 ARG A C 1
ATOM 4011 O O . ARG A 1 487 ? 14.682 31.659 -16.640 1.00 93.00 487 ARG A O 1
ATOM 4018 N N . ILE A 1 488 ? 14.639 33.897 -16.871 1.00 95.38 488 ILE A N 1
ATOM 4019 C CA . ILE A 1 488 ? 14.049 34.156 -15.548 1.00 95.38 488 ILE A CA 1
ATOM 4020 C C . ILE A 1 488 ? 12.678 33.477 -15.426 1.00 95.38 488 ILE A C 1
ATOM 4022 O O . ILE A 1 488 ? 12.417 32.822 -14.422 1.00 95.38 488 ILE A O 1
ATOM 4026 N N . LEU A 1 489 ? 11.824 33.572 -16.451 1.00 95.19 489 LEU A N 1
ATOM 4027 C CA . LEU A 1 489 ? 10.500 32.940 -16.445 1.00 95.19 489 LEU A CA 1
ATOM 4028 C C . LEU A 1 489 ? 10.579 31.409 -16.362 1.00 95.19 489 LEU A C 1
ATOM 4030 O O . LEU A 1 489 ? 9.815 30.809 -15.610 1.00 95.19 489 LEU A O 1
ATOM 4034 N N . PHE A 1 490 ? 11.525 30.770 -17.056 1.00 95.56 490 PHE A N 1
ATOM 4035 C CA . PHE A 1 490 ? 11.765 29.330 -16.913 1.00 95.56 490 PHE A CA 1
ATOM 4036 C C . PHE A 1 490 ? 12.289 28.956 -15.526 1.00 95.56 490 PHE A C 1
ATOM 4038 O O . PHE A 1 490 ? 11.809 27.989 -14.937 1.00 95.56 490 PHE A O 1
ATOM 4045 N N . GLU A 1 491 ? 13.233 29.718 -14.969 1.00 95.25 491 GLU A N 1
ATOM 4046 C CA . GLU A 1 491 ? 13.726 29.491 -13.606 1.00 95.25 491 GLU A CA 1
ATOM 4047 C C . GLU A 1 491 ? 12.595 29.638 -12.571 1.00 95.25 491 GLU A C 1
ATOM 4049 O O . GLU A 1 491 ? 12.485 28.837 -11.639 1.00 95.25 491 GLU A O 1
ATOM 4054 N N . GLU A 1 492 ? 11.717 30.628 -12.740 1.00 96.94 492 GLU A N 1
ATOM 4055 C CA . GLU A 1 492 ? 10.551 30.816 -11.881 1.00 96.94 492 GLU A CA 1
ATOM 4056 C C . GLU A 1 492 ? 9.519 29.697 -12.051 1.00 96.94 492 GLU A C 1
ATOM 4058 O O . GLU A 1 492 ? 9.059 29.165 -11.041 1.00 96.94 492 GLU A O 1
ATOM 4063 N N . ALA A 1 493 ? 9.203 29.283 -13.279 1.00 96.19 493 ALA A N 1
ATOM 4064 C CA . ALA A 1 493 ? 8.319 28.149 -13.554 1.00 96.19 493 ALA A CA 1
ATOM 4065 C C . ALA A 1 493 ? 8.844 26.850 -12.919 1.00 96.19 493 ALA A C 1
ATOM 4067 O O . ALA A 1 493 ? 8.110 26.156 -12.216 1.00 96.19 493 ALA A O 1
ATOM 4068 N N . GLN A 1 494 ? 10.149 26.574 -13.034 1.00 95.44 494 GLN A N 1
ATOM 4069 C CA . GLN A 1 494 ? 10.778 25.429 -12.367 1.00 95.44 494 GLN A CA 1
ATOM 4070 C C . GLN A 1 494 ? 10.611 25.486 -10.843 1.00 95.44 494 GLN A C 1
ATOM 4072 O O . GLN A 1 494 ? 10.360 24.453 -10.213 1.00 95.44 494 GLN A O 1
ATOM 4077 N N . ARG A 1 495 ? 10.728 26.676 -10.234 1.00 96.81 495 ARG A N 1
ATOM 4078 C CA . ARG A 1 495 ? 10.466 26.860 -8.796 1.00 96.81 495 ARG A CA 1
ATOM 4079 C C . ARG A 1 495 ? 8.996 26.624 -8.455 1.00 96.81 495 ARG A C 1
ATOM 4081 O O . ARG A 1 495 ? 8.733 25.989 -7.434 1.00 96.81 495 ARG A O 1
ATOM 4088 N N . GLN A 1 496 ? 8.059 27.101 -9.279 1.00 96.75 496 GLN A N 1
ATOM 4089 C CA . GLN A 1 496 ? 6.628 26.863 -9.062 1.00 96.75 496 GLN A CA 1
ATOM 4090 C C . GLN A 1 496 ? 6.305 25.369 -9.135 1.00 96.75 496 GLN A C 1
ATOM 4092 O O . GLN A 1 496 ? 5.726 24.846 -8.189 1.00 96.75 496 GLN A O 1
ATOM 4097 N N . ILE A 1 497 ? 6.757 24.655 -10.172 1.00 96.12 497 ILE A N 1
ATOM 4098 C CA . ILE A 1 497 ? 6.566 23.199 -10.289 1.00 96.12 497 ILE A CA 1
ATOM 4099 C C . ILE A 1 497 ? 7.189 22.460 -9.099 1.00 96.12 497 ILE A C 1
ATOM 4101 O O . ILE A 1 497 ? 6.574 21.545 -8.555 1.00 96.12 497 ILE A O 1
ATOM 4105 N N . GLY A 1 498 ? 8.378 22.874 -8.642 1.00 96.06 498 GLY A N 1
ATOM 4106 C CA . GLY A 1 498 ? 8.991 22.325 -7.429 1.00 96.06 498 GLY A CA 1
ATOM 4107 C C . GLY A 1 498 ? 8.074 22.447 -6.208 1.00 96.06 498 GLY A C 1
ATOM 4108 O O . GLY A 1 498 ? 7.797 21.453 -5.543 1.00 96.06 498 GLY A O 1
ATOM 4109 N N . ARG A 1 499 ? 7.512 23.639 -5.975 1.00 97.62 499 ARG A N 1
ATOM 4110 C CA . ARG A 1 499 ? 6.535 23.858 -4.898 1.00 97.62 499 ARG A CA 1
ATOM 4111 C C . ARG A 1 499 ? 5.248 23.064 -5.098 1.00 97.62 499 ARG A C 1
ATOM 4113 O O . ARG A 1 499 ? 4.702 22.563 -4.124 1.00 97.62 499 ARG A O 1
ATOM 4120 N N . GLN A 1 500 ? 4.768 22.916 -6.333 1.00 96.94 500 GLN A N 1
ATOM 4121 C CA . GLN A 1 500 ? 3.592 22.094 -6.613 1.00 96.94 500 GLN A CA 1
ATOM 4122 C C . GLN A 1 500 ? 3.833 20.628 -6.221 1.00 96.94 500 GLN A C 1
ATOM 4124 O O . GLN A 1 500 ? 2.949 20.009 -5.630 1.00 96.94 500 GLN A O 1
ATOM 4129 N N . ILE A 1 501 ? 5.018 20.073 -6.506 1.00 96.62 501 ILE A N 1
ATOM 4130 C CA . ILE A 1 501 ? 5.406 18.711 -6.095 1.00 96.62 501 ILE A CA 1
ATOM 4131 C C . ILE A 1 501 ? 5.422 18.599 -4.565 1.00 96.62 501 ILE A C 1
ATOM 4133 O O . ILE A 1 501 ? 4.831 17.666 -4.015 1.00 96.62 501 ILE A O 1
ATOM 4137 N N . ASP A 1 502 ? 6.025 19.569 -3.873 1.00 96.88 502 ASP A N 1
ATOM 4138 C CA . ASP A 1 502 ? 6.071 19.595 -2.406 1.00 96.88 502 ASP A CA 1
ATOM 4139 C C . ASP A 1 502 ? 4.658 19.663 -1.795 1.00 96.88 502 ASP A C 1
ATOM 4141 O O . ASP A 1 502 ? 4.325 18.898 -0.888 1.00 96.88 502 ASP A O 1
ATOM 4145 N N . THR A 1 503 ? 3.790 20.537 -2.315 1.00 97.00 503 THR A N 1
ATOM 4146 C CA . THR A 1 503 ? 2.396 20.684 -1.860 1.00 97.00 503 THR A CA 1
ATOM 4147 C C . THR A 1 503 ? 1.567 19.429 -2.150 1.00 97.00 503 THR A C 1
ATOM 4149 O O . THR A 1 503 ? 0.818 18.980 -1.286 1.00 97.00 503 THR A O 1
ATOM 4152 N N . THR A 1 504 ? 1.748 18.797 -3.314 1.00 95.94 504 THR A N 1
ATOM 4153 C CA . THR A 1 504 ? 1.078 17.527 -3.668 1.00 95.94 504 THR A CA 1
ATOM 4154 C C . THR A 1 504 ? 1.525 16.377 -2.759 1.00 95.94 504 THR A C 1
ATOM 4156 O O . THR A 1 504 ? 0.724 15.525 -2.366 1.00 95.94 504 THR A O 1
ATOM 4159 N N . SER A 1 505 ? 2.801 16.369 -2.369 1.00 94.69 505 SER A N 1
ATOM 4160 C CA . SER A 1 505 ? 3.336 15.395 -1.413 1.00 94.69 505 SER A CA 1
ATOM 4161 C C . SER A 1 505 ? 2.689 15.571 -0.035 1.00 94.69 505 SER A C 1
ATOM 4163 O O . SER A 1 505 ? 2.231 14.593 0.556 1.00 94.69 505 SER A O 1
ATOM 4165 N N . LYS A 1 506 ? 2.544 16.820 0.435 1.00 96.19 506 LYS A N 1
ATOM 4166 C CA . LYS A 1 506 ? 1.825 17.144 1.683 1.00 96.19 506 LYS A CA 1
ATOM 4167 C C . LYS A 1 506 ? 0.341 16.773 1.627 1.00 96.19 506 LYS A C 1
ATOM 4169 O O . LYS A 1 506 ? -0.188 16.264 2.610 1.00 96.19 506 LYS A O 1
ATOM 4174 N N . LEU A 1 507 ? -0.325 16.981 0.488 1.00 95.94 507 LEU A N 1
ATOM 4175 C CA . LEU A 1 507 ? -1.702 16.521 0.267 1.00 95.94 507 LEU A CA 1
ATOM 4176 C C . LEU A 1 507 ? -1.810 15.002 0.440 1.00 95.94 507 LEU A C 1
ATOM 4178 O O . LEU A 1 507 ? -2.640 14.519 1.204 1.00 95.94 507 LEU A O 1
ATOM 4182 N N . THR A 1 508 ? -0.916 14.249 -0.205 1.00 94.44 508 THR A N 1
ATOM 4183 C CA . THR A 1 508 ? -0.869 12.780 -0.106 1.00 94.44 508 THR A CA 1
ATOM 4184 C C . THR A 1 508 ? -0.641 12.311 1.336 1.00 94.44 508 THR A C 1
ATOM 4186 O O . THR A 1 508 ? -1.275 11.351 1.789 1.00 94.44 508 THR A O 1
ATOM 4189 N N . GLU A 1 509 ? 0.241 12.991 2.071 1.00 95.31 509 GLU A N 1
ATOM 4190 C CA . GLU A 1 509 ? 0.491 12.733 3.491 1.00 95.31 509 GLU A CA 1
ATOM 4191 C C . GLU A 1 509 ? -0.764 12.987 4.339 1.00 95.31 509 GLU A C 1
ATOM 4193 O O . GLU A 1 509 ? -1.174 12.113 5.102 1.00 95.31 509 GLU A O 1
ATOM 4198 N N . ASN A 1 510 ? -1.419 14.140 4.179 1.00 95.19 510 ASN A N 1
ATOM 4199 C CA . ASN A 1 510 ? -2.608 14.485 4.960 1.00 95.19 510 ASN A CA 1
ATOM 4200 C C . ASN A 1 510 ? -3.801 13.577 4.642 1.00 95.19 510 ASN A C 1
ATOM 4202 O O . ASN A 1 510 ? -4.455 13.107 5.570 1.00 95.19 510 ASN A O 1
ATOM 4206 N N . TYR A 1 511 ? -4.034 13.231 3.371 1.00 96.69 511 TYR A N 1
ATOM 4207 C CA . TYR A 1 511 ? -5.035 12.220 3.014 1.00 96.69 511 TYR A CA 1
ATOM 4208 C C . TYR A 1 511 ? -4.741 10.872 3.682 1.00 96.69 511 TYR A C 1
ATOM 4210 O O . TYR A 1 511 ? -5.655 10.210 4.164 1.00 96.69 511 TYR A O 1
ATOM 4218 N N . SER A 1 512 ? -3.468 10.480 3.792 1.00 93.94 512 SER A N 1
ATOM 4219 C CA . SER A 1 512 ? -3.086 9.257 4.511 1.00 93.94 512 SER A CA 1
ATOM 4220 C C . SER A 1 512 ? -3.389 9.351 6.010 1.00 93.94 512 SER A C 1
ATOM 4222 O O . SER A 1 512 ? -3.889 8.387 6.584 1.00 93.94 512 SER A O 1
ATOM 4224 N N . LYS A 1 513 ? -3.150 10.506 6.643 1.00 94.12 513 LYS A N 1
ATOM 4225 C CA . LYS A 1 513 ? -3.492 10.730 8.058 1.00 94.12 513 LYS A CA 1
ATOM 4226 C C . LYS A 1 513 ? -5.004 10.682 8.305 1.00 94.12 513 LYS A C 1
ATOM 4228 O O . LYS A 1 513 ? -5.431 10.035 9.257 1.00 94.12 513 LYS A O 1
ATOM 4233 N N . ILE A 1 514 ? -5.806 11.289 7.427 1.00 95.31 514 ILE A N 1
ATOM 4234 C CA . ILE A 1 514 ? -7.277 11.220 7.489 1.00 95.31 514 ILE A CA 1
ATOM 4235 C C . ILE A 1 514 ? -7.751 9.767 7.386 1.00 95.31 514 ILE A C 1
ATOM 4237 O O . ILE A 1 514 ? -8.551 9.318 8.201 1.00 95.31 514 ILE A O 1
ATOM 4241 N N . LEU A 1 515 ? -7.211 8.995 6.436 1.00 94.25 515 LEU A N 1
ATOM 4242 C CA . LEU A 1 515 ? -7.543 7.575 6.283 1.00 94.25 515 LEU A CA 1
ATOM 4243 C C . LEU A 1 515 ? -7.220 6.753 7.539 1.00 94.25 515 LEU A C 1
ATOM 4245 O O . LEU A 1 515 ? -7.981 5.853 7.892 1.00 94.25 515 LEU A O 1
ATOM 4249 N N . VAL A 1 516 ? -6.116 7.058 8.230 1.00 91.31 516 VAL A N 1
ATOM 4250 C CA . VAL A 1 516 ? -5.775 6.416 9.510 1.00 91.31 516 VAL A CA 1
ATOM 4251 C C . VAL A 1 516 ? -6.819 6.746 10.581 1.00 91.31 516 VAL A C 1
ATOM 4253 O O . VAL A 1 516 ? -7.298 5.828 11.245 1.00 91.31 516 VAL A O 1
ATOM 4256 N N . ALA A 1 517 ? -7.225 8.014 10.709 1.00 92.19 517 ALA A N 1
ATOM 4257 C CA . ALA A 1 517 ? -8.262 8.425 11.659 1.00 92.19 517 ALA A CA 1
ATOM 4258 C C . ALA A 1 517 ? -9.618 7.749 11.366 1.00 92.19 517 ALA A C 1
ATOM 4260 O O . ALA A 1 517 ? -10.216 7.154 12.263 1.00 92.19 517 ALA A O 1
ATOM 4261 N N . LEU A 1 518 ? -10.056 7.748 10.100 1.00 94.31 518 LEU A N 1
ATOM 4262 C CA . LEU A 1 518 ? -11.288 7.084 9.650 1.00 94.31 518 LEU A CA 1
ATOM 4263 C C . LEU A 1 518 ? -11.275 5.577 9.925 1.00 94.31 518 LEU A C 1
ATOM 4265 O O . LEU A 1 518 ? -12.270 5.020 10.392 1.00 94.31 518 LEU A O 1
ATOM 4269 N N . ASN A 1 519 ? -10.146 4.905 9.687 1.00 91.00 519 ASN A N 1
ATOM 4270 C CA . ASN A 1 519 ? -9.997 3.485 10.010 1.00 91.00 519 ASN A CA 1
ATOM 4271 C C . ASN A 1 519 ? -10.052 3.224 11.521 1.00 91.00 519 ASN A C 1
ATOM 4273 O O . ASN A 1 519 ? -10.672 2.245 11.940 1.00 91.00 519 ASN A O 1
ATOM 4277 N N . GLY A 1 520 ? -9.449 4.097 12.334 1.00 88.31 520 GLY A N 1
ATOM 4278 C CA . GLY A 1 520 ? -9.550 4.040 13.793 1.00 88.31 520 GLY A CA 1
ATOM 4279 C C . GLY A 1 520 ? -11.002 4.130 14.266 1.00 88.31 520 GLY A C 1
ATOM 4280 O O . GLY A 1 520 ? -11.477 3.233 14.963 1.00 88.31 520 GLY A O 1
ATOM 4281 N N . MET A 1 521 ? -11.738 5.144 13.803 1.00 92.69 521 MET A N 1
ATOM 4282 C CA . MET A 1 521 ? -13.165 5.312 14.112 1.00 92.69 521 MET A CA 1
ATOM 4283 C C . MET A 1 521 ? -14.001 4.112 13.656 1.00 92.69 521 MET A C 1
ATOM 4285 O O . MET A 1 521 ? -14.783 3.575 14.435 1.00 92.69 521 MET A O 1
ATOM 4289 N N . THR A 1 522 ? -13.782 3.627 12.429 1.00 92.69 522 THR A N 1
ATOM 4290 C CA . THR A 1 522 ? -14.479 2.454 11.868 1.00 92.69 522 THR A CA 1
ATOM 4291 C C . THR A 1 522 ? -14.329 1.234 12.780 1.00 92.69 522 THR A C 1
ATOM 4293 O O . THR A 1 522 ? -15.307 0.540 13.055 1.00 92.69 522 THR A O 1
ATOM 4296 N N . ARG A 1 523 ? -13.116 0.982 13.292 1.00 88.12 523 ARG A N 1
ATOM 4297 C CA . ARG A 1 523 ? -12.839 -0.136 14.211 1.00 88.12 523 ARG A CA 1
ATOM 4298 C C . ARG A 1 523 ? -13.547 0.032 15.545 1.00 88.12 523 ARG A C 1
ATOM 4300 O O . ARG A 1 523 ? -14.141 -0.924 16.037 1.00 88.12 523 ARG A O 1
ATOM 4307 N N . GLN A 1 524 ? -13.493 1.230 16.122 1.00 89.44 524 GLN A N 1
ATOM 4308 C CA . GLN A 1 524 ? -14.139 1.518 17.400 1.00 89.44 524 GLN A CA 1
ATOM 4309 C C . GLN A 1 524 ? -15.668 1.382 17.302 1.00 89.44 524 GLN A C 1
ATOM 4311 O O . GLN A 1 524 ? -16.278 0.715 18.139 1.00 89.44 524 GLN A O 1
ATOM 4316 N N . VAL A 1 525 ? -16.273 1.921 16.240 1.00 93.38 525 VAL A N 1
ATOM 4317 C CA . VAL A 1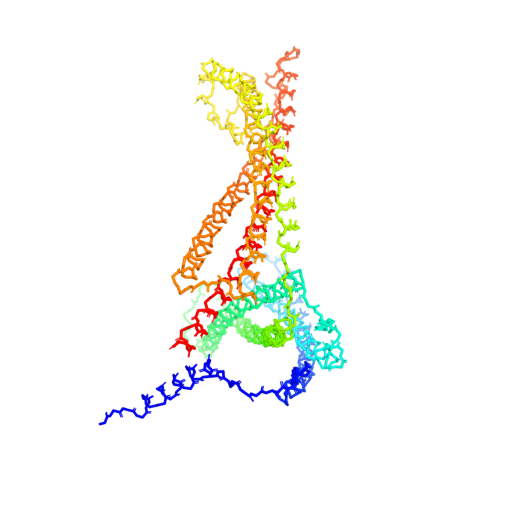 525 ? -17.709 1.798 15.943 1.00 93.38 525 VAL A CA 1
ATOM 4318 C C . VAL A 1 525 ? -18.105 0.339 15.714 1.00 93.38 525 VAL A C 1
ATOM 4320 O O . VAL A 1 525 ? -19.057 -0.144 16.327 1.00 93.38 525 VAL A O 1
ATOM 4323 N N . ALA A 1 526 ? -17.357 -0.403 14.892 1.00 90.56 526 ALA A N 1
ATOM 4324 C CA . ALA A 1 526 ? -17.627 -1.818 14.642 1.00 90.56 526 ALA A CA 1
ATOM 4325 C C . ALA A 1 526 ? -17.526 -2.659 15.926 1.00 90.56 526 ALA A C 1
ATOM 4327 O O . ALA A 1 526 ? -18.359 -3.534 16.166 1.00 90.56 526 ALA A O 1
ATOM 4328 N N . ALA A 1 527 ? -16.543 -2.372 16.785 1.00 87.31 527 ALA A N 1
ATOM 4329 C CA . ALA A 1 527 ? -16.426 -3.023 18.083 1.00 87.3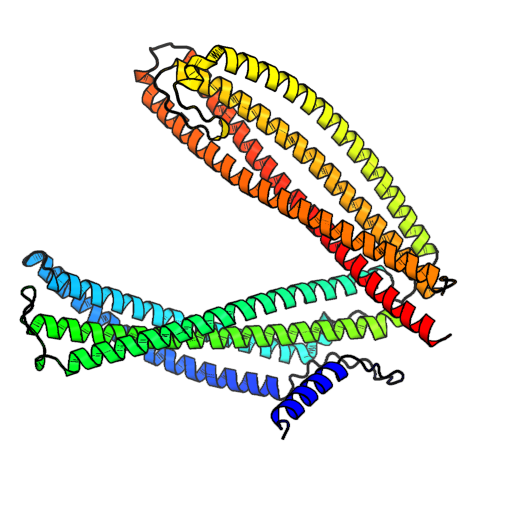1 527 ALA A CA 1
ATOM 4330 C C . ALA A 1 527 ? -17.639 -2.721 18.976 1.00 87.31 527 ALA A C 1
ATOM 4332 O O . ALA A 1 527 ? -18.198 -3.644 19.567 1.00 87.31 527 ALA A O 1
ATOM 4333 N N . MET A 1 528 ? -18.089 -1.463 19.034 1.00 91.25 528 MET A N 1
ATOM 4334 C CA . MET A 1 528 ? -19.271 -1.070 19.807 1.00 91.25 528 MET A CA 1
ATOM 4335 C C . MET A 1 528 ? -20.550 -1.747 19.288 1.00 91.25 528 MET A C 1
ATOM 4337 O O . MET A 1 528 ? -21.345 -2.246 20.085 1.00 91.25 528 MET A O 1
ATOM 4341 N N . LEU A 1 529 ? -20.720 -1.861 17.966 1.00 92.00 529 LEU A N 1
ATOM 4342 C CA . LEU A 1 529 ? -21.842 -2.583 17.353 1.00 92.00 529 LEU A CA 1
ATOM 4343 C C . LEU A 1 529 ? -21.917 -4.041 17.801 1.00 92.00 529 LEU A C 1
ATOM 4345 O O . LEU A 1 529 ? -22.986 -4.508 18.195 1.00 92.00 529 LEU A O 1
ATOM 4349 N N . VAL A 1 530 ? -20.785 -4.751 17.792 1.00 88.38 530 VAL A N 1
ATOM 4350 C CA . VAL A 1 530 ? -20.717 -6.145 18.257 1.00 88.38 530 VAL A CA 1
ATOM 4351 C C . VAL A 1 530 ? -21.156 -6.255 19.721 1.00 88.38 530 VAL A C 1
ATOM 4353 O O . VAL A 1 530 ? -21.871 -7.191 20.091 1.00 88.38 530 VAL A O 1
ATOM 4356 N N . GLU A 1 531 ? -20.781 -5.292 20.565 1.00 86.38 531 GLU A N 1
ATOM 4357 C CA . GLU A 1 531 ? -21.207 -5.279 21.967 1.00 86.38 531 GLU A CA 1
ATOM 4358 C C . GLU A 1 531 ? -22.699 -4.979 22.131 1.00 86.38 531 GLU A C 1
ATOM 4360 O O . GLU A 1 531 ? -23.372 -5.680 22.888 1.00 86.38 531 GLU A O 1
ATOM 4365 N N . LEU A 1 532 ? -23.246 -4.001 21.406 1.00 89.06 532 LEU A N 1
ATOM 4366 C CA . LEU A 1 532 ? -24.678 -3.686 21.449 1.00 89.06 532 LEU A CA 1
ATOM 4367 C C . LEU A 1 532 ? -25.532 -4.866 20.970 1.00 89.06 532 LEU A C 1
ATOM 4369 O O . LEU A 1 532 ? -26.515 -5.233 21.621 1.00 89.06 532 LEU A O 1
ATOM 4373 N N . GLN A 1 533 ? -25.122 -5.525 19.884 1.00 87.44 533 GLN A N 1
ATOM 4374 C CA . GLN A 1 533 ? -25.774 -6.735 19.384 1.00 87.44 533 GLN A CA 1
ATOM 4375 C C . GLN A 1 533 ? -25.738 -7.856 20.424 1.00 87.44 533 GLN A C 1
ATOM 4377 O O . GLN A 1 533 ? -26.757 -8.509 20.663 1.00 87.44 533 GLN A O 1
ATOM 4382 N N . ARG A 1 534 ? -24.608 -8.041 21.115 1.00 83.94 534 ARG A N 1
ATOM 4383 C CA . ARG A 1 534 ? -24.511 -9.007 22.212 1.00 83.94 534 ARG A CA 1
ATOM 4384 C C . ARG A 1 534 ? -25.481 -8.666 23.340 1.00 83.94 534 ARG A C 1
ATOM 4386 O O . ARG A 1 534 ? -26.222 -9.550 23.757 1.00 83.94 534 ARG A O 1
ATOM 4393 N N . VAL A 1 535 ? -25.511 -7.421 23.820 1.00 83.69 535 VAL A N 1
ATOM 4394 C CA . VAL A 1 535 ? -26.438 -6.976 24.883 1.00 83.69 535 VAL A CA 1
ATOM 4395 C C . VAL A 1 535 ? -27.898 -7.213 24.481 1.00 83.69 535 VAL A C 1
ATOM 4397 O O . VAL A 1 535 ? -28.690 -7.670 25.307 1.00 83.69 535 VAL A O 1
ATOM 4400 N N . SER A 1 536 ? -28.238 -7.012 23.204 1.00 75.69 536 SER A N 1
ATOM 4401 C CA . SER A 1 536 ? -29.591 -7.259 22.692 1.00 75.69 536 SER A CA 1
ATOM 4402 C C . SER A 1 536 ? -30.035 -8.719 22.843 1.00 75.69 536 SER A C 1
ATOM 4404 O O . SER A 1 536 ? -31.200 -8.980 23.144 1.00 75.69 536 SER A O 1
ATOM 4406 N N . LEU A 1 537 ? -29.111 -9.679 22.709 1.00 72.88 537 LEU A N 1
ATOM 4407 C CA . LEU A 1 537 ? -29.398 -11.104 22.900 1.00 72.88 537 LEU A CA 1
ATOM 4408 C C . LEU A 1 537 ? -29.702 -11.433 24.369 1.00 72.88 537 LEU A C 1
ATOM 4410 O O . LEU A 1 537 ? -30.582 -12.249 24.641 1.00 72.88 537 LEU A O 1
ATOM 4414 N N . TRP A 1 538 ? -29.027 -10.778 25.317 1.00 66.25 538 TRP A N 1
ATOM 4415 C CA . TRP A 1 538 ? -29.286 -10.959 26.752 1.00 66.25 538 TRP A CA 1
ATOM 4416 C C . TRP A 1 538 ? -30.647 -10.389 27.162 1.00 66.25 538 TRP A C 1
ATOM 4418 O O . TRP A 1 538 ? -31.401 -11.057 27.862 1.00 66.25 538 TRP A O 1
ATOM 4428 N N . GLN A 1 539 ? -31.014 -9.200 26.671 1.00 65.19 539 GLN A N 1
ATOM 4429 C CA . GLN A 1 539 ? -32.334 -8.618 26.950 1.00 65.19 539 GLN A CA 1
ATOM 4430 C C . GLN A 1 539 ? -33.488 -9.431 26.340 1.00 65.19 539 GLN A C 1
ATOM 4432 O O . GLN A 1 539 ? -34.565 -9.480 26.922 1.00 65.19 539 GLN A O 1
ATOM 4437 N N . ARG A 1 540 ? -33.267 -10.100 25.199 1.00 58.38 540 ARG A N 1
ATOM 4438 C CA . ARG A 1 540 ? -34.263 -10.980 24.557 1.00 58.38 540 ARG A CA 1
ATOM 4439 C C . ARG A 1 540 ? -34.399 -12.363 25.200 1.00 58.38 540 ARG A C 1
ATOM 4441 O O . ARG A 1 540 ? -35.382 -13.036 24.929 1.00 58.38 540 ARG A O 1
ATOM 4448 N N . SER A 1 541 ? -33.405 -12.812 25.966 1.00 54.75 541 SER A N 1
ATOM 4449 C CA . SER A 1 541 ? -33.400 -14.139 26.608 1.00 54.75 541 SER A CA 1
ATOM 4450 C C . SER A 1 541 ? -33.784 -14.108 28.089 1.00 54.75 541 SER A C 1
ATOM 4452 O O . SER A 1 541 ? -34.111 -15.153 28.644 1.00 54.75 541 SER A O 1
ATOM 4454 N N . GLY A 1 542 ? -33.735 -12.934 28.729 1.00 49.00 542 GLY A N 1
ATOM 4455 C CA . GLY A 1 542 ? -34.125 -12.730 30.129 1.00 49.00 542 GLY A CA 1
ATOM 4456 C C . GLY A 1 542 ? -35.527 -12.144 30.350 1.00 49.00 542 GLY A C 1
ATOM 4457 O O . GLY A 1 542 ? -35.907 -11.964 31.505 1.00 49.00 542 GLY A O 1
ATOM 4458 N N . GLY A 1 543 ? -36.260 -11.822 29.280 1.00 43.00 543 GLY A N 1
ATOM 4459 C CA . GLY A 1 543 ? -37.694 -11.503 29.305 1.00 43.00 543 GLY A CA 1
ATOM 4460 C C . GLY A 1 543 ? -38.493 -12.667 28.750 1.00 43.00 543 GLY A C 1
ATOM 4461 O O . GLY A 1 543 ? -39.606 -12.897 29.270 1.00 43.00 543 GLY A O 1
#

Foldseek 3Di:
DPDPVVVVVVVVVVVVVVVPDDDPPDPPPPLPQLPPPCPVVLVVVLVVLVVVLVVLVVVLVVLVVVLVVLLVVLVVVLVVLVVVCVVPNDAPLSVLSNVLSVLLNVLSVLLNVLSVLLNVLSVLLSVVSVVVVVCSVVVCPVLPPDQDLAAEPVSLLVLLVVLVVLVVVLVVLVVVLVVLVVVLVVLVVQLVVLVVVLVVLVVVLVCPPVPDDPDVRDDSVSVNVSSVSVNSSSVSSNVSSVSVSSSSVSNSSSSVVVSVVSVSVSVSSVVCSVPRHVVRYDADVVNLVVLVVVLVVLVVVLVVLLVVLVVVLVVLVVVLVVLVVVLVVLCVVCVVLCVVFVADLLLRDTNDDALVNLLSSLVNSLSVLVSLLSVLSSVLSVLVSLLSVLVSVLSVLSSLLSVLVVCLVVVVQPDLVSLVVVLVVLVVVLVVLVVVLVVLVVQLVVLVVSLVSLVSSLVSLVVVLVVLVVCPPVRDDPPPPSSVVSNVSSVSSNVSSVSSNVSSVSSNVSSVSSSVSSVSSSSSSVVSSVVSVVSSVVNVVVD

pLDDT: mean 85.06, std 16.31, range [29.19, 97.81]

Radius of gyration: 35.5 Å; chains: 1; bounding box: 77×87×86 Å